Protein 8GTZ (pdb70)

CATH classification: 3.30.420.40 (+2 more: 3.30.420.150, 1.10.3210.10)

InterPro domains:
  IPR003695 Ppx/GppA phosphatase, N-terminal [PF02541] (43-321)
  IPR043129 ATPase, nucleotide binding domain [SSF53067] (30-149)
  IPR043129 ATPase, nucleotide binding domain [SSF53067] (151-321)
  IPR048951 Exopolyphosphatase, C-terminal [PF21697] (366-459)
  IPR050273 GppA/Ppx guanosine pentaphosphate hydrolase [PTHR30005] (30-449)

B-factor: mean 18.17, std 10.67, range [3.82, 66.6]

Solvent-accessible surface area: 21527 Å² total; per-residue (Å²): 84,19,14,2,4,0,24,2,16,11,22,43,0,28,0,2,0,2,22,67,82,12,6,6,18,107,62,100,60,71,42,125,40,68,5,38,0,1,89,53,28,81,135,80,18,93,0,31,123,135,4,16,131,67,0,37,70,39,0,59,108,0,75,115,19,4,82,113,65,149,27,83,63,54,70,1,3,3,46,22,63,2,104,101,9,161,14,0,78,114,0,30,36,53,0,60,167,24,50,7,143,31,70,33,12,46,29,101,94,13,0,78,0,1,0,26,0,0,2,2,0,16,64,126,2,54,0,2,0,0,21,1,30,11,17,35,0,18,0,0,33,0,13,188,35,156,11,120,58,51,32,44,14,84,0,0,13,33,39,0,35,96,18,74,161,156,60,230,82,12,9,34,84,67,0,34,88,20,20,149,150,14,125,27,19,47,124,1,126,93,32,11,0,11,1,4,10,36,26,0,53,59,0,0,124,40,2,5,132,48,146,151,77,118,77,70,27,28,13,24,14,99,5,64,39,113,27,0,49,89,0,34,97,45,25,131,164,115,199,156,77,54,19,11,0,0,8,0,0,19,18,0,1,144,48,4,90,13,145,12,0,8,1,1,12,14,9,26,39,16,0,8,12,23,60,60,14,95,150,73,38,67,147,84,40,2,2,36,65,19,0,42,14,84,2,76,84,23,15,92,84,168,37,48,4,82,21,0,36,96,14,0,18,62,17,8,72,167,11,47,116,71,36,52,75,13,4,29,0,0,1,2,1,5,21,13,3,91,146,22,106,95,140,88,67,20,112,54,0,62,40,17,2,36,128,29,110,11,5,10,9,68,44,59,3,8,19,0,1,0,23,0,0,17,6,8,31,60,68,131,127,120,42,160,99,9,55,109,63,10,2,62,43,0,20,55,0,0,38,0,0,45,0,0,29,125,8,11,41,1,64,2,83,25,2,148,104,13,46,0,51,89,113,125,90,95,0,3,0,32,2,72,8,56,90,205,68,93,30,126,43,10,47,141,42,0,134,35,0,0,77,21,9,142,14,60,53,56,40,54,106,119

Foldseek 3Di:
DKEWEFEAEQFKTKIWIFPDLALATDTPDIDIDRLNQNLCCVPQLHGDPSSLVVVLVVLLVSVVVCVVVVHPYYAYEYEVSQCRRPCSVVSVVSSVVSVHDYHYDYLVRQLQLFQLQQCSQAVQAAAWEWEAAAQWTKIWGDHNRGTDDIDIGRQHLSRQVVQCVVDVCSLLVVLVVVVVPPVCLVVHAAGEYEYHYDLVLVLLVVVCVVVPVPQDDRAFRKDALVPLVVVLVVVVPPCPSNNSVSVNSNSNCVVSNHGMYTYHPTGNVSSVSLVPDDPVSSPDQQLLVVLLQLQQVQAPVGFPLVLLLVQLCQAVVPPDPVCSVLLSSLSSNLGRQVVDDLQCSLVVSLCCLSVHDGGPDHPASSQLSSLLSSLLSDDPDDDVVDDPVSSLVSNLSSLSSNLQCLLCVNNNVLSVQWHWHDDPQETEIEGADPVVSDDDVSVVSQVSSSVSSNHHYYYYYD

Sequence (462 aa):
GSIGIIDIGSNSIRLVVYDQLSRAPRILFNEKISAQLGRNIPVDGRIDEKAIELAISSELTRFWKLAQIMELSSLRTVATAAVRDAKNGAFLLGEIAKIGLEVEEVLSGEEAGYASGYGVLSAIPDADGIVGDLGGGSLELIRVSKGRRVKDRVSSLPLGVLRIADIRKKSRNALDNFISSSEAFKKIDWLADARDLPFYMVGGAWRSLAKLDMHVRHYPIPVLHNYIMSSPDRPSKLIRVIQRNNEQLSDAAALLAVVSRHLHSRALVTSAYGLREGLLYLSLDKATRKLDPLLWSSANQRGETAGRFYQQGEALYDWMSTLFAQDPPAYHRLRHAACLLADSAWQANPDFRAEQILSIILHGRWVGLDAYGRALIGQALAVSYDGAITNNLLSEADTIRAVRWGKAIRLGMRLSGGVTTSLKKSTTILYRNNKIILQFSGNYKLKGETVLRRLRSLASSSFEASEVVEFL

Structure (mmCIF, N/CA/C/O backbone):
data_8GTZ
#
_entry.id   8GTZ
#
_cell.length_a   122.740
_cell.length_b   47.901
_cell.length_c   94.892
_cell.angle_alpha   90.000
_cell.angle_beta   126.530
_cell.angle_gamma   90.000
#
_symmetry.space_group_name_H-M   'C 1 2 1'
#
loop_
_entity.id
_entity.type
_entity.pdbx_description
1 polymer 'Ppx/GppA phosphatase'
2 non-polymer 'MAGNESIUM ION'
3 non-polymer 'CHLORIDE ION'
4 water water
#
loop_
_atom_site.group_PDB
_atom_site.id
_atom_site.type_symbol
_atom_site.label_atom_id
_atom_site.label_alt_id
_atom_site.label_comp_id
_atom_site.label_asym_id
_atom_site.label_entity_id
_atom_site.label_seq_id
_atom_site.pdbx_PDB_ins_code
_atom_site.Cartn_x
_atom_site.Cartn_y
_atom_site.Cartn_z
_atom_site.occupancy
_atom_site.B_iso_or_equiv
_atom_site.auth_seq_id
_atom_site.auth_comp_id
_atom_site.auth_asym_id
_atom_site.auth_atom_id
_atom_site.pdbx_PDB_model_num
ATOM 1 N N . GLY A 1 3 ? 7.469 -28.168 10.786 1.00 31.11 -1 GLY A N 1
ATOM 2 C CA . GLY A 1 3 ? 8.882 -27.839 10.830 1.00 26.77 -1 GLY A CA 1
ATOM 3 C C . GLY A 1 3 ? 9.225 -26.472 11.409 1.00 15.65 -1 GLY A C 1
ATOM 4 O O . GLY A 1 3 ? 10.352 -25.997 11.243 1.00 17.88 -1 GLY A O 1
ATOM 5 N N . SER A 1 4 ? 8.271 -25.842 12.090 1.00 23.15 0 SER A N 1
ATOM 6 C CA . SER A 1 4 ? 8.537 -24.550 12.712 1.00 13.75 0 SER A CA 1
ATOM 7 C C . SER A 1 4 ? 9.510 -24.696 13.873 1.00 16.55 0 SER A C 1
ATOM 8 O O . SER A 1 4 ? 9.616 -25.754 14.501 1.00 16.67 0 SER A O 1
ATOM 11 N N . ILE A 1 5 ? 10.222 -23.608 14.162 1.00 12.12 30 ILE A N 1
ATOM 12 C CA . ILE A 1 5 ? 11.306 -23.624 15.137 1.00 7.76 30 ILE A CA 1
ATOM 13 C C . ILE A 1 5 ? 11.265 -22.334 15.940 1.00 10.39 30 ILE A C 1
ATOM 14 O O . ILE A 1 5 ? 10.769 -21.305 15.474 1.00 11.90 30 ILE A O 1
ATOM 19 N N . GLY A 1 6 ? 11.791 -22.385 17.155 1.00 8.69 31 GLY A N 1
ATOM 20 C CA . GLY A 1 6 ? 11.815 -21.214 18.001 1.00 9.13 31 GLY A CA 1
ATOM 21 C C . GLY A 1 6 ? 13.189 -20.985 18.602 1.00 7.61 31 GLY A C 1
ATOM 22 O O . GLY A 1 6 ? 13.950 -21.921 18.840 1.00 10.30 31 GLY A O 1
ATOM 23 N N . ILE A 1 7 ? 13.484 -19.711 18.842 1.00 6.76 32 ILE A N 1
ATOM 24 C CA . ILE A 1 7 ? 14.645 -19.322 19.630 1.00 6.97 32 ILE A CA 1
ATOM 25 C C . ILE A 1 7 ? 14.171 -18.396 20.731 1.00 8.35 32 ILE A C 1
ATOM 26 O O . ILE A 1 7 ? 13.437 -17.434 20.468 1.00 8.57 32 ILE A O 1
ATOM 31 N N . ILE A 1 8 ? 14.568 -18.696 21.960 1.00 7.86 33 ILE A N 1
ATOM 32 C CA . ILE A 1 8 ? 14.401 -17.783 23.081 1.00 6.83 33 ILE A CA 1
ATOM 33 C C . ILE A 1 8 ? 15.776 -17.233 23.418 1.00 8.67 33 ILE A C 1
ATOM 34 O O . ILE A 1 8 ? 16.699 -17.992 23.723 1.00 9.19 33 ILE A O 1
ATOM 39 N N . ASP A 1 9 ? 15.914 -15.910 23.349 1.00 9.49 34 ASP A N 1
ATOM 40 C CA . ASP A 1 9 ? 17.190 -15.206 23.493 1.00 8.24 34 ASP A CA 1
ATOM 41 C C . ASP A 1 9 ? 17.115 -14.446 24.817 1.00 10.75 34 ASP A C 1
ATOM 42 O O . ASP A 1 9 ? 16.454 -13.409 24.904 1.00 10.52 34 ASP A O 1
ATOM 47 N N . ILE A 1 10 ? 17.772 -14.975 25.854 1.00 8.09 35 ILE A N 1
ATOM 48 C CA . ILE A 1 10 ? 17.763 -14.367 27.186 1.00 7.79 35 ILE A CA 1
ATOM 49 C C . ILE A 1 10 ? 18.971 -13.442 27.290 1.00 9.55 35 ILE A C 1
ATOM 50 O O . ILE A 1 10 ? 20.103 -13.892 27.493 1.00 11.40 35 ILE A O 1
ATOM 55 N N . GLY A 1 11 ? 18.730 -12.140 27.171 1.00 10.73 36 GLY A N 1
ATOM 56 C CA . GLY A 1 11 ? 19.778 -11.154 27.303 1.00 11.07 36 GLY A CA 1
ATOM 57 C C . GLY A 1 11 ? 19.799 -10.541 28.700 1.00 14.03 36 GLY A C 1
ATOM 58 O O . GLY A 1 11 ? 18.975 -10.830 29.561 1.00 16.47 36 GLY A O 1
ATOM 59 N N . SER A 1 12 ? 20.769 -9.651 28.907 1.00 13.56 37 SER A N 1
ATOM 60 C CA . SER A 1 12 ? 20.863 -8.940 30.176 1.00 15.93 37 SER A CA 1
ATOM 61 C C . SER A 1 12 ? 19.709 -7.970 30.374 1.00 15.37 37 SER A C 1
ATOM 62 O O . SER A 1 12 ? 19.375 -7.631 31.514 1.00 15.74 37 SER A O 1
ATOM 65 N N . ASN A 1 13 ? 19.095 -7.509 29.288 1.00 12.77 38 ASN A N 1
ATOM 66 C CA . ASN A 1 13 ? 17.953 -6.609 29.382 1.00 11.91 38 ASN A CA 1
ATOM 67 C C . ASN A 1 13 ? 16.747 -7.260 28.722 1.00 12.58 38 ASN A C 1
ATOM 68 O O . ASN A 1 13 ? 15.800 -7.626 29.418 1.00 18.04 38 ASN A O 1
ATOM 73 N N . SER A 1 14 ? 16.780 -7.470 27.411 1.00 12.49 39 SER A N 1
ATOM 74 C CA . SER A 1 14 ? 15.654 -8.027 26.678 1.00 12.68 39 SER A CA 1
ATOM 75 C C . SER A 1 14 ? 15.679 -9.552 26.695 1.00 9.88 39 SER A C 1
ATOM 76 O O . SER A 1 14 ? 16.728 -10.166 26.488 1.00 13.10 39 SER A O 1
ATOM 79 N N . ILE A 1 15 ? 14.516 -10.158 26.951 1.00 10.12 40 ILE A N 1
ATOM 80 C CA . ILE A 1 15 ? 14.286 -11.589 26.737 1.00 8.17 40 ILE A CA 1
ATOM 81 C C . ILE A 1 15 ? 13.273 -11.700 25.613 1.00 8.66 40 ILE A C 1
ATOM 82 O O . ILE A 1 15 ? 12.184 -11.122 25.704 1.00 9.71 40 ILE A O 1
ATOM 87 N N . ARG A 1 16 ? 13.615 -12.440 24.554 1.00 10.07 41 ARG A N 1
ATOM 88 C CA . ARG A 1 16 ? 12.808 -12.431 23.339 1.00 9.73 41 ARG A CA 1
ATOM 89 C C . ARG A 1 16 ? 12.548 -13.842 22.836 1.00 12.19 41 ARG A C 1
ATOM 90 O O . ARG A 1 16 ? 13.458 -14.670 22.780 1.00 12.63 41 ARG A O 1
ATOM 98 N N . LEU A 1 17 ? 11.303 -14.096 22.440 1.00 8.18 42 LEU A N 1
ATOM 99 C CA . LEU A 1 17 ? 10.919 -15.294 21.706 1.00 7.56 42 LEU A CA 1
ATOM 100 C C . LEU A 1 17 ? 10.728 -14.938 20.239 1.00 7.54 42 LEU A C 1
ATOM 101 O O . LEU A 1 17 ? 9.980 -14.014 19.913 1.00 8.87 42 LEU A O 1
ATOM 106 N N . VAL A 1 18 ? 11.384 -15.676 19.354 1.00 6.92 43 VAL A N 1
ATOM 107 C CA . VAL A 1 18 ? 11.105 -15.570 17.928 1.00 7.52 43 VAL A CA 1
ATOM 108 C C . VAL A 1 18 ? 10.807 -16.961 17.403 1.00 8.32 43 VAL A C 1
ATOM 109 O O . VAL A 1 18 ? 11.549 -17.911 17.676 1.00 8.25 43 VAL A O 1
ATOM 113 N N . VAL A 1 19 ? 9.703 -17.090 16.673 1.00 6.14 44 VAL A N 1
ATOM 114 C CA . VAL A 1 19 ? 9.322 -18.335 16.020 1.00 6.55 44 VAL A CA 1
ATOM 115 C C . VAL A 1 19 ? 9.514 -18.153 14.519 1.00 8.97 44 VAL A C 1
ATOM 116 O O . VAL A 1 19 ? 9.090 -17.132 13.955 1.00 9.06 44 VAL A O 1
ATOM 120 N N . TYR A 1 20 ? 10.145 -19.134 13.873 1.00 8.18 45 TYR A N 1
ATOM 121 C CA . TYR A 1 20 ? 10.452 -19.084 12.447 1.00 5.98 45 TYR A CA 1
ATOM 122 C C . TYR A 1 20 ? 9.762 -20.241 11.742 1.00 8.42 45 TYR A C 1
ATOM 123 O O . TYR A 1 20 ? 9.501 -21.283 12.348 1.00 10.30 45 TYR A O 1
ATOM 132 N N . ASP A 1 21 ? 9.497 -20.072 10.439 1.00 10.00 46 ASP A N 1
ATOM 133 C CA . ASP A 1 21 ? 8.647 -21.053 9.766 1.00 10.00 46 ASP A CA 1
ATOM 134 C C . ASP A 1 21 ? 9.348 -22.398 9.585 1.00 10.59 46 ASP A C 1
ATOM 135 O O . ASP A 1 21 ? 8.687 -23.442 9.634 1.00 11.80 46 ASP A O 1
ATOM 140 N N . GLN A 1 22 ? 10.668 -22.400 9.421 1.00 10.33 47 GLN A N 1
ATOM 141 C CA . GLN A 1 22 ? 11.436 -23.627 9.239 1.00 10.33 47 GLN A CA 1
ATOM 142 C C . GLN A 1 22 ? 12.912 -23.265 9.322 1.00 10.97 47 GLN A C 1
ATOM 143 O O . GLN A 1 22 ? 13.277 -22.087 9.294 1.00 11.77 47 GLN A O 1
ATOM 149 N N . LEU A 1 23 ? 13.765 -24.292 9.433 1.00 10.77 48 LEU A N 1
ATOM 150 C CA . LEU A 1 23 ? 15.216 -24.085 9.435 1.00 11.86 48 LEU A CA 1
ATOM 151 C C . LEU A 1 23 ? 15.693 -24.092 7.989 1.00 16.30 48 LEU A C 1
ATOM 152 O O . LEU A 1 23 ? 16.052 -25.129 7.429 1.00 21.87 48 LEU A O 1
ATOM 157 N N . SER A 1 24 ? 15.726 -22.911 7.391 1.00 9.06 49 SER A N 1
ATOM 158 C CA . SER A 1 24 ? 16.054 -22.720 5.989 1.00 9.17 49 SER A CA 1
ATOM 159 C C . SER A 1 24 ? 17.128 -21.648 5.868 1.00 11.22 49 SER A C 1
ATOM 160 O O . SER A 1 24 ? 17.569 -21.064 6.858 1.00 11.14 49 SER A O 1
ATOM 163 N N . ARG A 1 25 ? 17.527 -21.356 4.627 1.00 8.94 50 ARG A N 1
ATOM 164 C CA . ARG A 1 25 ? 18.529 -20.317 4.416 1.00 7.99 50 ARG A CA 1
ATOM 165 C C . ARG A 1 25 ? 18.058 -18.962 4.943 1.00 8.94 50 ARG A C 1
ATOM 166 O O . ARG A 1 25 ? 18.856 -18.184 5.471 1.00 10.43 50 ARG A O 1
ATOM 174 N N . ALA A 1 26 ? 16.770 -18.659 4.815 1.00 7.78 51 ALA A N 1
ATOM 175 C CA . ALA A 1 26 ? 16.222 -17.388 5.300 1.00 12.00 51 ALA A CA 1
ATOM 176 C C . ALA A 1 26 ? 14.834 -17.619 5.872 1.00 13.00 51 ALA A C 1
ATOM 177 O O . ALA A 1 26 ? 13.815 -17.383 5.205 1.00 13.53 51 ALA A O 1
ATOM 179 N N . PRO A 1 27 ? 14.755 -18.062 7.127 1.00 10.92 52 PRO A N 1
ATOM 180 C CA . PRO A 1 27 ? 13.453 -18.369 7.731 1.00 11.90 52 PRO A CA 1
ATOM 181 C C . PRO A 1 27 ? 12.563 -17.136 7.852 1.00 12.43 52 PRO A C 1
ATOM 182 O O . PRO A 1 27 ? 13.028 -16.028 8.124 1.00 15.03 52 PRO A O 1
ATOM 186 N N . ARG A 1 28 ? 11.262 -17.345 7.660 1.00 10.78 53 ARG A N 1
ATOM 187 C CA . ARG A 1 28 ? 10.276 -16.291 7.852 1.00 8.41 53 ARG A CA 1
ATOM 188 C C . ARG A 1 28 ? 9.893 -16.220 9.328 1.00 7.64 53 ARG A C 1
ATOM 189 O O . ARG A 1 28 ? 9.799 -17.252 9.996 1.00 9.07 53 ARG A O 1
ATOM 197 N N . ILE A 1 29 ? 9.674 -15.007 9.829 1.00 8.40 54 ILE A N 1
ATOM 198 C CA . ILE A 1 29 ? 9.314 -14.821 11.238 1.00 7.12 54 ILE A CA 1
ATOM 199 C C . ILE A 1 29 ? 7.811 -14.986 11.395 1.00 9.91 54 ILE A C 1
ATOM 200 O O . ILE A 1 29 ? 7.030 -14.203 10.835 1.00 10.90 54 ILE A O 1
ATOM 205 N N . LEU A 1 30 ? 7.406 -16.011 12.152 1.00 7.89 55 LEU A N 1
ATOM 206 C CA . LEU A 1 30 ? 5.993 -16.248 12.441 1.00 6.79 55 LEU A CA 1
ATOM 207 C C . LEU A 1 30 ? 5.510 -15.519 13.686 1.00 10.15 55 LEU A C 1
ATOM 208 O O . LEU A 1 30 ? 4.323 -15.180 13.777 1.00 10.96 55 LEU A O 1
ATOM 213 N N . PHE A 1 31 ? 6.385 -15.276 14.653 1.00 8.57 56 PHE A N 1
ATOM 214 C CA . PHE A 1 31 ? 5.956 -14.665 15.900 1.00 8.39 56 PHE A CA 1
ATOM 215 C C . PHE A 1 31 ? 7.165 -14.064 16.594 1.00 7.14 56 PHE A C 1
ATOM 216 O O . PHE A 1 31 ? 8.267 -14.598 16.503 1.00 9.54 56 PHE A O 1
ATOM 224 N N . ASN A 1 32 ? 6.939 -12.955 17.294 1.00 7.26 57 ASN A N 1
ATOM 225 C CA . ASN A 1 32 ? 7.999 -12.213 17.971 1.00 9.30 57 ASN A CA 1
ATOM 226 C C . ASN A 1 32 ? 7.411 -11.605 19.236 1.00 11.01 57 ASN A C 1
ATOM 227 O O . ASN A 1 32 ? 6.351 -10.979 19.174 1.00 10.30 57 ASN A O 1
ATOM 232 N N . GLU A 1 33 ? 8.066 -11.809 20.376 1.00 6.82 58 GLU A N 1
ATOM 233 C CA . GLU A 1 33 ? 7.617 -11.179 21.613 1.00 7.12 58 GLU A CA 1
ATOM 234 C C . GLU A 1 33 ? 8.816 -10.957 22.524 1.00 8.09 58 GLU A C 1
ATOM 235 O O . GLU A 1 33 ? 9.693 -11.813 22.611 1.00 9.69 58 GLU A O 1
ATOM 241 N N . LYS A 1 34 ? 8.846 -9.820 23.217 1.00 12.81 59 LYS A N 1
ATOM 242 C CA . LYS A 1 34 ? 9.970 -9.541 24.098 1.00 11.39 59 LYS A CA 1
ATOM 243 C C . LYS A 1 34 ? 9.490 -8.933 25.411 1.00 14.31 59 LYS A C 1
ATOM 244 O O . LYS A 1 34 ? 8.396 -8.367 25.501 1.00 17.23 59 LYS A O 1
ATOM 250 N N . ILE A 1 35 ? 10.325 -9.078 26.437 1.00 13.22 60 ILE A N 1
ATOM 251 C CA . ILE A 1 35 ? 10.139 -8.418 27.724 1.00 12.93 60 ILE A CA 1
ATOM 252 C C . ILE A 1 35 ? 11.471 -7.800 28.120 1.00 10.36 60 ILE A C 1
ATOM 253 O O . ILE A 1 35 ? 12.527 -8.420 27.961 1.00 13.38 60 ILE A O 1
ATOM 258 N N . SER A 1 36 ? 11.428 -6.565 28.625 1.00 11.98 61 SER A N 1
ATOM 259 C CA . SER A 1 36 ? 12.617 -5.942 29.203 1.00 11.44 61 SER A CA 1
ATOM 260 C C . SER A 1 36 ? 12.679 -6.338 30.678 1.00 15.05 61 SER A C 1
ATOM 261 O O . SER A 1 36 ? 12.228 -5.616 31.571 1.00 16.75 61 SER A O 1
ATOM 264 N N . ALA A 1 37 ? 13.252 -7.519 30.933 1.00 12.18 62 ALA A N 1
ATOM 265 C CA . ALA A 1 37 ? 13.320 -8.060 32.289 1.00 11.45 62 ALA A CA 1
ATOM 266 C C . ALA A 1 37 ? 14.486 -7.502 33.107 1.00 14.74 62 ALA A C 1
ATOM 267 O O . ALA A 1 37 ? 14.423 -7.527 34.348 1.00 14.71 62 ALA A O 1
ATOM 269 N N . GLN A 1 38 ? 15.543 -7.013 32.447 1.00 16.00 63 GLN A N 1
ATOM 270 C CA . GLN A 1 38 ? 16.677 -6.368 33.121 1.00 17.66 63 GLN A CA 1
ATOM 271 C C . GLN A 1 38 ? 17.347 -7.299 34.133 1.00 14.56 63 GLN A C 1
ATOM 272 O O . GLN A 1 38 ? 17.709 -6.886 35.237 1.00 18.15 63 GLN A O 1
ATOM 278 N N . LEU A 1 39 ? 17.523 -8.567 33.747 1.00 14.05 64 LEU A N 1
ATOM 279 C CA . LEU A 1 39 ? 18.219 -9.526 34.601 1.00 13.99 64 LEU A CA 1
ATOM 280 C C . LEU A 1 39 ? 19.616 -9.043 34.973 1.00 20.95 64 LEU A C 1
ATOM 281 O O . LEU A 1 39 ? 20.051 -9.210 36.116 1.00 16.29 64 LEU A O 1
ATOM 286 N N . GLY A 1 40 ? 20.336 -8.453 34.023 1.00 18.20 65 GLY A N 1
ATOM 287 C CA . GLY A 1 40 ? 21.720 -8.106 34.261 1.00 22.55 65 GLY A CA 1
ATOM 288 C C . GLY A 1 40 ? 21.970 -6.765 34.907 1.00 19.07 65 GLY A C 1
ATOM 289 O O . GLY A 1 40 ? 23.136 -6.425 35.147 1.00 26.28 65 GLY A O 1
ATOM 290 N N . ARG A 1 41 ? 20.918 -6.010 35.237 1.00 21.43 66 ARG A N 1
ATOM 291 C CA . ARG A 1 41 ? 21.094 -4.617 35.645 1.00 33.08 66 ARG A CA 1
ATOM 292 C C . ARG A 1 41 ? 21.980 -4.493 36.881 1.00 38.85 66 ARG A C 1
ATOM 293 O O . ARG A 1 41 ? 22.902 -3.668 36.917 1.00 33.23 66 ARG A O 1
ATOM 301 N N . ASN A 1 42 ? 21.727 -5.307 37.902 1.00 30.25 67 ASN A N 1
ATOM 302 C CA . ASN A 1 42 ? 22.413 -5.152 39.177 1.00 28.72 67 ASN A CA 1
ATOM 303 C C . ASN A 1 42 ? 23.555 -6.145 39.378 1.00 22.77 67 ASN A C 1
ATOM 304 O O . ASN A 1 42 ? 24.180 -6.142 40.443 1.00 25.62 67 ASN A O 1
ATOM 309 N N . ILE A 1 43 ? 23.862 -6.974 38.374 1.00 18.38 68 ILE A N 1
ATOM 310 C CA . ILE A 1 43 ? 24.972 -7.918 38.511 1.00 20.07 68 ILE A CA 1
ATOM 311 C C . ILE A 1 43 ? 26.309 -7.215 38.783 1.00 17.98 68 ILE A C 1
ATOM 312 O O . ILE A 1 43 ? 27.064 -7.706 39.626 1.00 23.75 68 ILE A O 1
ATOM 317 N N . PRO A 1 44 ? 26.650 -6.114 38.112 1.00 22.72 69 PRO A N 1
ATOM 318 C CA . PRO A 1 44 ? 27.962 -5.495 38.407 1.00 20.79 69 PRO A CA 1
ATOM 319 C C . PRO A 1 44 ? 28.092 -4.989 39.833 1.00 26.68 69 PRO A C 1
ATOM 320 O O . PRO A 1 44 ? 29.196 -5.029 40.394 1.00 29.95 69 PRO A O 1
ATOM 324 N N . VAL A 1 45 ? 26.999 -4.526 40.439 1.00 23.15 70 VAL A N 1
ATOM 325 C CA . VAL A 1 45 ? 27.074 -3.895 41.755 1.00 31.62 70 VAL A CA 1
ATOM 326 C C . VAL A 1 45 ? 27.087 -4.944 42.858 1.00 33.10 70 VAL A C 1
ATOM 327 O O . VAL A 1 45 ? 27.990 -4.974 43.701 1.00 36.57 70 VAL A O 1
ATOM 331 N N . ASP A 1 46 ? 26.084 -5.823 42.859 1.00 43.65 71 ASP A N 1
ATOM 332 C CA . ASP A 1 46 ? 25.877 -6.782 43.936 1.00 46.33 71 ASP A CA 1
ATOM 333 C C . ASP A 1 46 ? 26.387 -8.179 43.620 1.00 41.03 71 ASP A C 1
ATOM 334 O O . ASP A 1 46 ? 26.549 -8.984 44.544 1.00 40.24 71 ASP A O 1
ATOM 339 N N . GLY A 1 47 ? 26.649 -8.485 42.352 1.00 26.31 72 GLY A N 1
ATOM 340 C CA . GLY A 1 47 ? 26.857 -9.860 41.958 1.00 28.66 72 GLY A CA 1
ATOM 341 C C . GLY A 1 47 ? 25.585 -10.668 41.934 1.00 20.78 72 GLY A C 1
ATOM 342 O O . GLY A 1 47 ? 25.639 -11.886 41.730 1.00 25.38 72 GLY A O 1
ATOM 343 N N . ARG A 1 48 ? 24.443 -10.020 42.140 1.00 19.96 73 ARG A N 1
ATOM 344 C CA . ARG A 1 48 ? 23.157 -10.684 42.249 1.00 16.50 73 ARG A CA 1
ATOM 345 C C . ARG A 1 48 ? 22.184 -10.127 41.224 1.00 18.27 73 ARG A C 1
ATOM 346 O O . ARG A 1 48 ? 22.192 -8.929 40.916 1.00 23.67 73 ARG A O 1
ATOM 354 N N . ILE A 1 49 ? 21.336 -11.013 40.719 1.00 14.10 74 ILE A N 1
ATOM 355 C CA . ILE A 1 49 ? 20.185 -10.627 39.918 1.00 14.29 74 ILE A CA 1
ATOM 356 C C . ILE A 1 49 ? 19.056 -10.207 40.850 1.00 18.28 74 ILE A C 1
ATOM 357 O O . ILE A 1 49 ? 18.795 -10.870 41.861 1.00 18.85 74 ILE A O 1
ATOM 362 N N . ASP A 1 50 ? 18.391 -9.094 40.525 1.00 17.37 75 ASP A N 1
ATOM 363 C CA . ASP A 1 50 ? 17.256 -8.628 41.318 1.00 19.00 75 ASP A CA 1
ATOM 364 C C . ASP A 1 50 ? 16.157 -9.683 41.365 1.00 19.67 75 ASP A C 1
ATOM 365 O O . ASP A 1 50 ? 15.855 -10.334 40.361 1.00 17.24 75 ASP A O 1
ATOM 370 N N . GLU A 1 51 ? 15.544 -9.841 42.540 1.00 18.37 76 GLU A N 1
ATOM 371 C CA . GLU A 1 51 ? 14.457 -10.806 42.670 1.00 18.58 76 GLU A CA 1
ATOM 372 C C . GLU A 1 51 ? 13.288 -10.456 41.755 1.00 22.06 76 GLU A C 1
ATOM 373 O O . GLU A 1 51 ? 12.641 -11.349 41.193 1.00 21.33 76 GLU A O 1
ATOM 379 N N . LYS A 1 52 ? 13.000 -9.164 41.583 1.00 21.20 77 LYS A N 1
ATOM 380 C CA . LYS A 1 52 ? 11.890 -8.791 40.715 1.00 19.96 77 LYS A CA 1
ATOM 381 C C . LYS A 1 52 ? 12.188 -9.137 39.259 1.00 16.82 77 LYS A C 1
ATOM 382 O O . LYS A 1 52 ? 11.270 -9.490 38.508 1.00 17.93 77 LYS A O 1
ATOM 388 N N . ALA A 1 53 ? 13.457 -9.064 38.848 1.00 14.52 78 ALA A N 1
ATOM 389 C CA . ALA A 1 53 ? 13.799 -9.460 37.487 1.00 15.09 78 ALA A CA 1
ATOM 390 C C . ALA A 1 53 ? 13.634 -10.964 37.300 1.00 15.91 78 ALA A C 1
ATOM 391 O O . ALA A 1 53 ? 13.141 -11.417 36.258 1.00 11.74 78 ALA A O 1
ATOM 393 N N . ILE A 1 54 ? 14.015 -11.753 38.308 1.00 14.37 79 ILE A N 1
ATOM 394 C CA . ILE A 1 54 ? 13.849 -13.202 38.216 1.00 11.52 79 ILE A CA 1
ATOM 395 C C . ILE A 1 54 ? 12.377 -13.554 38.063 1.00 13.14 79 ILE A C 1
ATOM 396 O O . ILE A 1 54 ? 11.995 -14.346 37.192 1.00 11.75 79 ILE A O 1
ATOM 401 N N . GLU A 1 55 ? 11.533 -12.942 38.877 1.00 15.66 80 GLU A N 1
ATOM 402 C CA . GLU A 1 55 ? 10.079 -13.278 38.855 1.00 19.96 80 GLU A CA 1
ATOM 403 C C . GLU A 1 55 ? 9.472 -12.961 37.484 1.00 12.40 80 GLU A C 1
ATOM 404 O O . GLU A 1 55 ? 8.703 -13.740 37.000 1.00 14.91 80 GLU A O 1
ATOM 410 N N . LEU A 1 56 ? 9.810 -11.796 36.949 1.00 15.01 81 LEU A N 1
ATOM 411 C CA . LEU A 1 56 ? 9.283 -11.380 35.630 1.00 14.60 81 LEU A CA 1
ATOM 412 C C . LEU A 1 56 ? 9.821 -12.325 34.533 1.00 16.20 81 LEU A C 1
ATOM 413 O O . L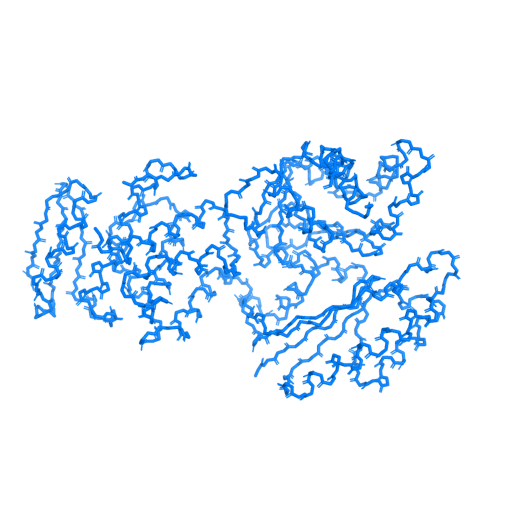EU A 1 56 ? 9.067 -12.759 33.697 1.00 12.24 81 LEU A O 1
ATOM 418 N N . ALA A 1 57 ? 11.107 -12.622 34.607 1.00 12.49 82 ALA A N 1
ATOM 419 C CA . ALA A 1 57 ? 11.696 -13.505 33.592 1.00 8.88 82 ALA A CA 1
ATOM 420 C C . ALA A 1 57 ? 10.986 -14.858 33.618 1.00 12.60 82 ALA A C 1
ATOM 421 O O . ALA A 1 57 ? 10.679 -15.366 32.588 1.00 9.12 82 ALA A O 1
ATOM 423 N N . ILE A 1 58 ? 10.784 -15.402 34.816 1.00 12.64 83 ILE A N 1
ATOM 424 C CA . ILE A 1 58 ? 10.201 -16.737 34.878 1.00 10.60 83 ILE A CA 1
ATOM 425 C C . ILE A 1 58 ? 8.772 -16.733 34.345 1.00 9.20 83 ILE A C 1
ATOM 426 O O . ILE A 1 58 ? 8.371 -17.643 33.609 1.00 11.83 83 ILE A O 1
ATOM 431 N N . SER A 1 59 ? 7.985 -15.709 34.688 1.00 11.23 84 SER A N 1
ATOM 432 C CA A SER A 1 59 ? 6.602 -15.655 34.218 0.45 10.40 84 SER A CA 1
ATOM 433 C CA B SER A 1 59 ? 6.603 -15.677 34.218 0.55 10.39 84 SER A CA 1
ATOM 434 C C . SER A 1 59 ? 6.540 -15.505 32.703 1.00 10.57 84 SER A C 1
ATOM 435 O O . SER A 1 59 ? 5.770 -16.200 32.029 1.00 11.10 84 SER A O 1
ATOM 440 N N . GLU A 1 60 ? 7.367 -14.622 32.145 1.00 10.04 85 GLU A N 1
ATOM 441 C CA . GLU A 1 60 ? 7.344 -14.438 30.698 1.00 8.02 85 GLU A CA 1
ATOM 442 C C . GLU A 1 60 ? 7.910 -15.647 29.967 1.00 7.21 85 GLU A C 1
ATOM 443 O O . GLU A 1 60 ? 7.377 -16.053 28.927 1.00 9.15 85 GLU A O 1
ATOM 449 N N . LEU A 1 61 ? 9.008 -16.222 30.477 1.00 8.26 86 LEU A N 1
ATOM 450 C CA . LEU A 1 61 ? 9.542 -17.431 29.861 1.00 8.25 86 LEU A CA 1
ATOM 451 C C . LEU A 1 61 ? 8.541 -18.571 29.910 1.00 7.91 86 LEU A C 1
ATOM 452 O O . LEU A 1 61 ? 8.537 -19.424 29.015 1.00 8.19 86 LEU A O 1
ATOM 457 N N . THR A 1 62 ? 7.681 -18.601 30.935 1.00 9.39 87 THR A N 1
ATOM 458 C CA . THR A 1 62 ? 6.656 -19.639 30.991 1.00 8.29 87 THR A CA 1
ATOM 459 C C . THR A 1 62 ? 5.623 -19.440 29.889 1.00 8.48 87 THR A C 1
ATOM 460 O O . THR A 1 62 ? 5.170 -20.411 29.267 1.00 10.67 87 THR A O 1
ATOM 464 N N . ARG A 1 63 ? 5.278 -18.185 29.601 1.00 7.71 88 ARG A N 1
ATOM 465 C CA . ARG A 1 63 ? 4.404 -17.912 28.465 1.00 7.38 88 ARG A CA 1
ATOM 466 C C . ARG A 1 63 ? 5.067 -18.296 27.147 1.00 7.87 88 ARG A C 1
ATOM 467 O O . ARG A 1 63 ? 4.430 -18.914 26.288 1.00 8.11 88 ARG A O 1
ATOM 475 N N . PHE A 1 64 ? 6.356 -17.979 26.987 1.00 6.61 89 PHE A N 1
ATOM 476 C CA . PHE A 1 64 ? 7.051 -18.360 25.761 1.00 7.36 89 PHE A CA 1
ATOM 477 C C . PHE A 1 64 ? 7.081 -19.879 25.591 1.00 8.46 89 PHE A C 1
ATOM 478 O O . PHE A 1 64 ? 6.848 -20.391 24.488 1.00 8.71 89 PHE A O 1
ATOM 486 N N . TRP A 1 65 ? 7.376 -20.614 26.671 1.00 8.68 90 TRP A N 1
ATOM 487 C CA . TRP A 1 65 ? 7.340 -22.071 26.596 1.00 8.98 90 TRP A CA 1
ATOM 488 C C . TRP A 1 65 ? 5.962 -22.556 26.165 1.00 8.08 90 TRP A C 1
ATOM 489 O O . TRP A 1 65 ? 5.841 -23.450 25.322 1.00 9.44 90 TRP A O 1
ATOM 500 N N . LYS A 1 66 ? 4.907 -21.974 26.739 1.00 9.38 91 LYS A N 1
ATOM 501 C CA . LYS A 1 66 ? 3.555 -22.414 26.419 1.00 9.96 91 LYS A CA 1
ATOM 502 C C . LYS A 1 66 ? 3.183 -22.106 24.972 1.00 10.41 91 LYS A C 1
ATOM 503 O O . LYS A 1 66 ? 2.543 -22.928 24.305 1.00 9.93 91 LYS A O 1
ATOM 509 N N . LEU A 1 67 ? 3.557 -20.928 24.467 1.00 8.92 92 LEU A N 1
ATOM 510 C CA . LEU A 1 67 ? 3.353 -20.649 23.049 1.00 8.59 92 LEU A CA 1
ATOM 511 C C . LEU A 1 67 ? 4.035 -21.699 22.177 1.00 7.13 92 LEU A C 1
ATOM 512 O O . LEU A 1 67 ? 3.466 -22.153 21.178 1.00 9.32 92 LEU A O 1
ATOM 517 N N . ALA A 1 68 ? 5.268 -22.088 22.533 1.00 9.07 93 ALA A N 1
ATOM 518 C CA . ALA A 1 68 ? 5.966 -23.099 21.748 1.00 8.52 93 ALA A CA 1
ATOM 519 C C . ALA A 1 68 ? 5.230 -24.432 21.775 1.00 10.37 93 ALA A C 1
ATOM 520 O O . ALA A 1 68 ? 5.269 -25.180 20.792 1.00 12.92 93 ALA A O 1
ATOM 522 N N . GLN A 1 69 ? 4.554 -24.745 22.882 1.00 9.69 94 GLN A N 1
ATOM 523 C CA . GLN A 1 69 ? 3.788 -25.988 22.935 1.00 9.87 94 GLN A CA 1
ATOM 524 C C . GLN A 1 69 ? 2.566 -25.913 22.031 1.00 11.73 94 GLN A C 1
ATOM 525 O O . GLN A 1 69 ? 2.290 -26.845 21.268 1.00 12.10 94 GLN A O 1
ATOM 531 N N . ILE A 1 70 ? 1.802 -24.819 22.102 1.00 11.33 95 ILE A N 1
ATOM 532 C CA . ILE A 1 70 ? 0.571 -24.815 21.315 1.00 11.63 95 ILE A CA 1
ATOM 533 C C . ILE A 1 70 ? 0.883 -24.641 19.831 1.00 12.53 95 ILE A C 1
ATOM 534 O O . ILE A 1 70 ? 0.117 -25.098 18.973 1.00 13.47 95 ILE A O 1
ATOM 539 N N . MET A 1 71 ? 2.016 -24.017 19.497 1.00 9.27 96 MET A N 1
ATOM 540 C CA . MET A 1 71 ? 2.447 -23.931 18.108 1.00 7.84 96 MET A CA 1
ATOM 541 C C . MET A 1 71 ? 3.063 -25.228 17.595 1.00 9.74 96 MET A C 1
ATOM 542 O O . MET A 1 71 ? 3.362 -25.317 16.400 1.00 13.86 96 MET A O 1
ATOM 547 N N . GLU A 1 72 ? 3.273 -26.207 18.468 1.00 10.76 97 GLU A N 1
ATOM 548 C CA . GLU A 1 72 ? 3.806 -27.512 18.083 1.00 14.02 97 GLU A CA 1
ATOM 549 C C . GLU A 1 72 ? 5.146 -27.370 17.365 1.00 13.51 97 GLU A C 1
ATOM 550 O O . GLU A 1 72 ? 5.405 -28.029 16.356 1.00 16.21 97 GLU A O 1
ATOM 556 N N . LEU A 1 73 ? 5.998 -26.479 17.874 1.00 13.48 98 LEU A N 1
ATOM 557 C CA . LEU A 1 73 ? 7.315 -26.282 17.275 1.00 14.68 98 LEU A CA 1
ATOM 558 C C . LEU A 1 73 ? 8.096 -27.587 17.282 1.00 14.44 98 LEU A C 1
ATOM 559 O O . LEU A 1 73 ? 8.034 -28.364 18.241 1.00 16.23 98 LEU A O 1
ATOM 564 N N . SER A 1 74 ? 8.818 -27.835 16.189 1.00 11.90 99 SER A N 1
ATOM 565 C CA . SER A 1 74 ? 9.644 -29.030 16.091 1.00 14.71 99 SER A CA 1
ATOM 566 C C . SER A 1 74 ? 10.966 -28.877 16.827 1.00 17.30 99 SER A C 1
ATOM 567 O O . SER A 1 74 ? 11.554 -29.883 17.238 1.00 19.02 99 SER A O 1
ATOM 570 N N . SER A 1 75 ? 11.430 -27.649 17.021 1.00 11.63 100 SER A N 1
ATOM 571 C CA . SER A 1 75 ? 12.663 -27.359 17.733 1.00 15.78 100 SER A CA 1
ATOM 572 C C . SER A 1 75 ? 12.471 -26.093 18.551 1.00 12.28 100 SER A C 1
ATOM 573 O O . SER A 1 75 ? 11.791 -25.165 18.109 1.00 12.14 100 SER A O 1
ATOM 576 N N . LEU A 1 76 ? 13.079 -26.042 19.733 1.00 12.22 101 LEU A N 1
ATOM 577 C CA . LEU A 1 76 ? 13.086 -24.823 20.535 1.00 11.04 101 LEU A CA 1
ATOM 578 C C . LEU A 1 76 ? 14.434 -24.724 21.223 1.00 12.74 101 LEU A C 1
ATOM 579 O O . LEU A 1 76 ? 14.831 -25.635 21.953 1.00 11.14 101 LEU A O 1
ATOM 584 N N . ARG A 1 77 ? 15.145 -23.642 20.962 1.00 10.09 102 ARG A N 1
ATOM 585 C CA . ARG A 1 77 ? 16.471 -23.426 21.514 1.00 11.67 102 ARG A CA 1
ATOM 586 C C . ARG A 1 77 ? 16.409 -22.204 22.410 1.00 14.52 102 ARG A C 1
ATOM 587 O O . ARG A 1 77 ? 15.964 -21.144 21.967 1.00 12.72 102 ARG A O 1
ATOM 595 N N . THR A 1 78 ? 16.836 -22.352 23.665 1.00 9.99 103 THR A N 1
ATOM 596 C CA . THR A 1 78 ? 16.875 -21.255 24.624 1.00 8.20 103 THR A CA 1
ATOM 597 C C . THR A 1 78 ? 18.333 -20.958 24.947 1.00 10.82 103 THR A C 1
ATOM 598 O O . THR A 1 78 ? 19.058 -21.848 25.400 1.00 11.28 103 THR A O 1
ATOM 602 N N . VAL A 1 79 ? 18.761 -19.720 24.720 1.00 9.33 104 VAL A N 1
ATOM 603 C CA . VAL A 1 79 ? 20.148 -19.332 24.967 1.00 9.59 104 VAL A CA 1
ATOM 604 C C . VAL A 1 79 ? 20.197 -18.194 25.978 1.00 8.81 104 VAL A C 1
ATOM 605 O O . VAL A 1 79 ? 19.287 -17.361 26.060 1.00 11.40 104 VAL A O 1
ATOM 609 N N . ALA A 1 80 ? 21.275 -18.172 26.763 1.00 10.51 105 ALA A N 1
ATOM 610 C CA . ALA A 1 80 ? 21.525 -17.131 27.749 1.00 11.35 105 ALA A CA 1
ATOM 611 C C . ALA A 1 80 ? 23.013 -16.818 27.736 1.00 16.84 105 ALA A C 1
ATOM 612 O O . ALA A 1 80 ? 23.809 -17.517 27.107 1.00 17.30 105 ALA A O 1
ATOM 614 N N . THR A 1 81 ? 23.387 -15.771 28.460 1.00 23.86 106 THR A N 1
ATOM 615 C CA . THR A 1 81 ? 24.769 -15.320 28.520 1.00 20.14 106 THR A CA 1
ATOM 616 C C . THR A 1 81 ? 25.500 -15.931 29.707 1.00 19.27 106 THR A C 1
ATOM 617 O O . THR A 1 81 ? 24.894 -16.305 30.715 1.00 26.13 106 THR A O 1
ATOM 621 N N . ALA A 1 82 ? 26.825 -16.013 29.584 1.00 23.60 107 ALA A N 1
ATOM 622 C CA . ALA A 1 82 ? 27.632 -16.481 30.704 1.00 24.71 107 ALA A CA 1
ATOM 623 C C . ALA A 1 82 ? 27.569 -15.509 31.876 1.00 21.76 107 ALA A C 1
ATOM 624 O O . ALA A 1 82 ? 27.686 -15.928 33.033 1.00 21.11 107 ALA A O 1
ATOM 626 N N . ALA A 1 83 ? 27.362 -14.218 31.599 1.00 23.21 108 ALA A N 1
ATOM 627 C CA . ALA A 1 83 ? 27.328 -13.222 32.667 1.00 25.92 108 ALA A CA 1
ATOM 628 C C . ALA A 1 83 ? 26.163 -13.461 33.616 1.00 27.37 108 ALA A C 1
ATOM 629 O O . ALA A 1 83 ? 26.293 -13.276 34.832 1.00 20.41 108 ALA A O 1
ATOM 631 N N . VAL A 1 84 ? 25.012 -13.867 33.091 1.00 23.45 109 VAL A N 1
ATOM 632 C CA . VAL A 1 84 ? 23.893 -14.091 33.994 1.00 24.37 109 VAL A CA 1
ATOM 633 C C . VAL A 1 84 ? 24.069 -15.411 34.726 1.00 18.21 109 VAL A C 1
ATOM 634 O O . VAL A 1 84 ? 23.748 -15.513 35.915 1.00 26.51 109 VAL A O 1
ATOM 638 N N . ARG A 1 85 ? 24.592 -16.437 34.049 1.00 19.18 110 ARG A N 1
ATOM 639 C CA . ARG A 1 85 ? 24.879 -17.691 34.735 1.00 24.36 110 ARG A CA 1
ATOM 640 C C . ARG A 1 85 ? 25.845 -17.466 35.890 1.00 28.10 110 ARG A C 1
ATOM 641 O O . ARG A 1 85 ? 25.701 -18.075 36.957 1.00 25.79 110 ARG A O 1
ATOM 649 N N . ASP A 1 86 ? 26.817 -16.573 35.702 1.00 24.87 111 ASP A N 1
ATOM 650 C CA . ASP A 1 86 ? 27.888 -16.383 36.672 1.00 27.62 111 ASP A CA 1
ATOM 651 C C . ASP A 1 86 ? 27.486 -15.537 37.872 1.00 25.49 111 ASP A C 1
ATOM 652 O O . ASP A 1 86 ? 28.268 -15.452 38.825 1.00 32.99 111 ASP A O 1
ATOM 657 N N . ALA A 1 87 ? 26.314 -14.902 37.850 1.00 24.26 112 ALA A N 1
ATOM 658 C CA . ALA A 1 87 ? 25.821 -14.182 39.017 1.00 19.77 112 ALA A CA 1
ATOM 659 C C . ALA A 1 87 ? 25.684 -15.132 40.205 1.00 14.75 112 ALA A C 1
ATOM 660 O O . ALA A 1 87 ? 25.577 -16.351 40.041 1.00 16.96 112 ALA A O 1
ATOM 662 N N . LYS A 1 88 ? 25.666 -14.555 41.417 1.00 16.05 113 LYS A N 1
ATOM 663 C CA . LYS A 1 88 ? 25.626 -15.387 42.620 1.00 16.33 113 LYS A CA 1
ATOM 664 C C . LYS A 1 88 ? 24.367 -16.239 42.670 1.00 18.39 113 LYS A C 1
ATOM 665 O O . LYS A 1 88 ? 24.409 -17.373 43.158 1.00 17.40 113 LYS A O 1
ATOM 671 N N . ASN A 1 89 ? 23.245 -15.717 42.170 1.00 14.52 114 ASN A N 1
ATOM 672 C CA . ASN A 1 89 ? 22.014 -16.490 42.054 1.00 17.60 114 ASN A CA 1
ATOM 673 C C . ASN A 1 89 ? 21.727 -16.894 40.608 1.00 16.97 114 ASN A C 1
ATOM 674 O O . ASN A 1 89 ? 20.574 -17.180 40.262 1.00 13.72 114 ASN A O 1
ATOM 679 N N . GLY A 1 90 ? 22.760 -16.933 39.759 1.00 13.69 115 GLY A N 1
ATOM 680 C CA . GLY A 1 90 ? 22.549 -17.295 38.365 1.00 14.50 115 GLY A CA 1
ATOM 681 C C . GLY A 1 90 ? 22.227 -18.764 38.171 1.00 17.14 115 GLY A C 1
ATOM 682 O O . GLY A 1 90 ? 21.341 -19.116 37.385 1.00 14.50 115 GLY A O 1
ATOM 683 N N . ALA A 1 91 ? 22.953 -19.643 38.864 1.00 15.87 116 ALA A N 1
ATOM 684 C CA . ALA A 1 91 ? 22.658 -21.067 38.780 1.00 16.00 116 ALA A CA 1
ATOM 685 C C . ALA A 1 91 ? 21.239 -21.357 39.250 1.00 13.97 116 ALA A C 1
ATOM 686 O O . ALA A 1 91 ? 20.545 -22.208 38.675 1.00 16.68 116 ALA A O 1
ATOM 688 N N . PHE A 1 92 ? 20.794 -20.661 40.302 1.00 11.38 117 PHE A N 1
ATOM 689 C CA . PHE A 1 92 ? 19.416 -20.796 40.756 1.00 9.35 117 PHE A CA 1
ATOM 690 C C . PHE A 1 92 ? 18.441 -20.393 39.655 1.00 10.75 117 PHE A C 1
ATOM 691 O O . PHE A 1 92 ? 17.486 -21.120 39.353 1.00 12.79 117 PHE A O 1
ATOM 699 N N . LEU A 1 93 ? 18.661 -19.225 39.051 1.00 12.71 118 LEU A N 1
ATOM 700 C CA . LEU A 1 93 ? 17.798 -18.786 37.959 1.00 12.16 118 LEU A CA 1
ATOM 701 C C . LEU A 1 93 ? 17.729 -19.833 36.855 1.00 10.86 118 LEU A C 1
ATOM 702 O O . LEU A 1 93 ? 16.645 -20.163 36.363 1.00 8.82 118 LEU A O 1
ATOM 707 N N . LEU A 1 94 ? 18.874 -20.378 36.456 1.00 12.56 119 LEU A N 1
ATOM 708 C CA . LEU A 1 94 ? 18.850 -21.344 35.364 1.00 10.04 119 LEU A CA 1
ATOM 709 C C . LEU A 1 94 ? 18.116 -22.618 35.749 1.00 11.79 119 LEU A C 1
ATOM 710 O O . LEU A 1 94 ? 17.513 -23.262 34.885 1.00 13.25 119 LEU A O 1
ATOM 715 N N . GLY A 1 95 ? 18.144 -22.991 37.031 1.00 12.40 120 GLY A N 1
ATOM 716 C CA . GLY A 1 95 ? 17.346 -24.121 37.466 1.00 10.04 120 GLY A CA 1
ATOM 717 C C . GLY A 1 95 ? 15.866 -23.811 37.428 1.00 9.00 120 GLY A C 1
ATOM 718 O O . GLY A 1 95 ? 15.054 -24.658 37.045 1.00 12.56 120 GLY A O 1
ATOM 719 N N . GLU A 1 96 ? 15.495 -22.596 37.830 1.00 10.23 121 GLU A N 1
ATOM 720 C CA . GLU A 1 96 ? 14.101 -22.183 37.756 1.00 8.92 121 GLU A CA 1
ATOM 721 C C . GLU A 1 96 ? 13.613 -22.189 36.314 1.00 14.87 121 GLU A C 1
ATOM 722 O O . GLU A 1 96 ? 12.459 -22.537 36.041 1.00 11.17 121 GLU A O 1
ATOM 728 N N . ILE A 1 97 ? 14.488 -21.837 35.373 1.00 11.49 122 ILE A N 1
ATOM 729 C CA . ILE A 1 97 ? 14.099 -21.879 33.966 1.00 11.02 122 ILE A CA 1
ATOM 730 C C . ILE A 1 97 ? 13.965 -23.320 33.486 1.00 12.82 122 ILE A C 1
ATOM 731 O O . ILE A 1 97 ? 13.044 -23.653 32.727 1.00 9.84 122 ILE A O 1
ATOM 736 N N . ALA A 1 98 ? 14.871 -24.203 33.924 1.00 11.59 123 ALA A N 1
ATOM 737 C CA . ALA A 1 98 ? 14.723 -25.623 33.629 1.00 12.98 123 ALA A CA 1
ATOM 738 C C . ALA A 1 98 ? 13.381 -26.154 34.113 1.00 11.01 123 ALA A C 1
ATOM 739 O O . ALA A 1 98 ? 12.749 -26.979 33.432 1.00 13.25 123 ALA A O 1
ATOM 741 N N . LYS A 1 99 ? 12.926 -25.687 35.284 1.00 11.98 124 LYS A N 1
ATOM 742 C CA . LYS A 1 99 ? 11.657 -26.156 35.836 1.00 13.11 124 LYS A CA 1
ATOM 743 C C . LYS A 1 99 ? 10.483 -25.815 34.928 1.00 14.76 124 LYS A C 1
ATOM 744 O O . LYS A 1 99 ? 9.460 -26.510 34.951 1.00 15.24 124 LYS A O 1
ATOM 750 N N . ILE A 1 100 ? 10.602 -24.742 34.137 1.00 12.45 125 ILE A N 1
ATOM 751 C CA . ILE A 1 100 ? 9.549 -24.399 33.182 1.00 11.78 125 ILE A CA 1
ATOM 752 C C . ILE A 1 100 ? 9.416 -25.487 32.132 1.00 12.04 125 ILE A C 1
ATOM 753 O O . ILE A 1 100 ? 8.315 -25.750 31.623 1.00 14.36 125 ILE A O 1
ATOM 758 N N . GLY A 1 101 ? 10.524 -26.151 31.806 1.00 14.66 126 GLY A N 1
ATOM 759 C CA . GLY A 1 101 ? 10.586 -27.070 30.693 1.00 11.83 126 GLY A CA 1
ATOM 760 C C . GLY A 1 101 ? 11.566 -26.640 29.624 1.00 12.94 126 GLY A C 1
ATOM 761 O O . GLY A 1 101 ? 11.654 -27.277 28.568 1.00 17.69 126 GLY A O 1
ATOM 762 N N . LEU A 1 102 ? 12.317 -25.575 29.884 1.00 12.16 127 LEU A N 1
ATOM 763 C CA . LEU A 1 102 ? 13.253 -25.025 28.913 1.00 11.06 127 LEU A CA 1
ATOM 764 C C . LEU A 1 102 ? 14.657 -25.555 29.172 1.00 18.44 127 LEU A C 1
ATOM 765 O O . LEU A 1 102 ? 15.122 -25.562 30.316 1.00 24.33 127 LEU A O 1
ATOM 770 N N . GLU A 1 103 ? 15.315 -26.006 28.107 1.00 17.61 128 GLU A N 1
ATOM 771 C CA . GLU A 1 103 ? 16.709 -26.439 28.144 1.00 20.79 128 GLU A CA 1
ATOM 772 C C . GLU A 1 103 ? 17.588 -25.255 27.747 1.00 20.99 128 GLU A C 1
ATOM 773 O O . GLU A 1 103 ? 17.607 -24.860 26.577 1.00 30.07 128 GLU A O 1
ATOM 779 N N . VAL A 1 104 ? 18.307 -24.684 28.710 1.00 17.91 129 VAL A N 1
ATOM 780 C CA . VAL A 1 104 ? 19.017 -23.421 28.506 1.00 18.73 129 VAL A CA 1
ATOM 781 C C . VAL A 1 104 ? 20.469 -23.689 28.144 1.00 20.67 129 VAL A C 1
ATOM 782 O O . VAL A 1 104 ? 21.209 -24.320 28.912 1.00 20.72 129 VAL A O 1
ATOM 786 N N A GLU A 1 105 ? 20.874 -23.213 26.970 0.56 14.36 130 GLU A N 1
ATOM 787 N N B GLU A 1 105 ? 20.894 -23.159 27.000 0.44 14.36 130 GLU A N 1
ATOM 788 C CA A GLU A 1 105 ? 22.270 -23.235 26.555 0.56 15.31 130 GLU A CA 1
ATOM 789 C CA B GLU A 1 105 ? 22.276 -23.246 26.543 0.44 15.32 130 GLU A CA 1
ATOM 790 C C A GLU A 1 105 ? 22.896 -21.898 26.921 0.56 12.84 130 GLU A C 1
ATOM 791 C C B GLU A 1 105 ? 22.963 -21.916 26.833 0.44 12.95 130 GLU A C 1
ATOM 792 O O A GLU A 1 105 ? 22.429 -20.845 26.476 0.56 14.22 130 GLU A O 1
ATOM 793 O O B GLU A 1 105 ? 22.612 -20.887 26.247 0.44 15.24 130 GLU A O 1
ATOM 804 N N . VAL A 1 106 ? 23.940 -21.933 27.739 1.00 11.90 131 VAL A N 1
ATOM 805 C CA . VAL A 1 106 ? 24.647 -20.721 28.119 1.00 16.03 131 VAL A CA 1
ATOM 806 C C . VAL A 1 106 ? 25.760 -20.488 27.107 1.00 14.30 131 VAL A C 1
ATOM 807 O O . VAL A 1 106 ? 26.633 -21.343 26.924 1.00 21.89 131 VAL A O 1
ATOM 811 N N . LEU A 1 107 ? 25.719 -19.344 26.438 1.00 16.82 132 LEU A N 1
ATOM 812 C CA . LEU A 1 107 ? 26.736 -18.992 25.458 1.00 19.49 132 LEU A CA 1
ATOM 813 C C . LEU A 1 107 ? 27.876 -18.229 26.122 1.00 17.93 132 LEU A C 1
ATOM 814 O O . LEU A 1 107 ? 27.647 -17.241 26.828 1.00 19.69 132 LEU A O 1
ATOM 819 N N . SER A 1 108 ? 29.101 -18.680 25.873 1.00 25.65 133 SER A N 1
ATOM 820 C CA . SER A 1 108 ? 30.271 -17.895 26.228 1.00 28.81 133 SER A CA 1
ATOM 821 C C . SER A 1 108 ? 30.310 -16.615 25.399 1.00 30.34 133 SER A C 1
ATOM 822 O O . SER A 1 108 ? 29.586 -16.459 24.412 1.00 23.24 133 SER A O 1
ATOM 825 N N . GLY A 1 109 ? 31.174 -15.686 25.801 1.00 24.47 134 GLY A N 1
ATOM 826 C CA . GLY A 1 109 ? 31.387 -14.508 24.979 1.00 24.38 134 GLY A CA 1
ATOM 827 C C . GLY A 1 109 ? 31.791 -14.876 23.566 1.00 20.21 134 GLY A C 1
ATOM 828 O O . GLY A 1 109 ? 31.358 -14.244 22.600 1.00 21.01 134 GLY A O 1
ATOM 829 N N . GLU A 1 110 ? 32.600 -15.931 23.427 1.00 23.78 135 GLU A N 1
ATOM 830 C CA . GLU A 1 110 ? 33.054 -16.371 22.111 1.00 19.08 135 GLU A CA 1
ATOM 831 C C . GLU A 1 110 ? 31.893 -16.896 21.274 1.00 19.12 135 GLU A C 1
ATOM 832 O O . GLU A 1 110 ? 31.723 -16.500 20.112 1.00 14.18 135 GLU A O 1
ATOM 838 N N . GLU A 1 111 ? 31.098 -17.810 21.842 1.00 18.59 136 GLU A N 1
ATOM 839 C CA . GLU A 1 111 ? 29.943 -18.350 21.127 1.00 15.94 136 GLU A CA 1
ATOM 840 C C . GLU A 1 111 ? 28.962 -17.248 20.752 1.00 14.01 136 GLU A C 1
ATOM 841 O O . GLU A 1 111 ? 28.425 -17.241 19.637 1.00 13.26 136 GLU A O 1
ATOM 847 N N . ALA A 1 112 ? 28.722 -16.306 21.669 1.00 13.34 137 ALA A N 1
ATOM 848 C CA . ALA A 1 112 ? 27.755 -15.251 21.406 1.00 13.17 137 ALA A CA 1
ATOM 849 C C . ALA A 1 112 ? 28.261 -14.311 20.326 1.00 10.80 137 ALA A C 1
ATOM 850 O O . ALA A 1 112 ? 27.510 -13.918 19.433 1.00 10.05 137 ALA A O 1
ATOM 852 N N . GLY A 1 113 ? 29.537 -13.933 20.394 1.00 14.57 138 GLY A N 1
ATOM 853 C CA . GLY A 1 113 ? 30.090 -13.089 19.349 1.00 11.88 138 GLY A CA 1
ATOM 854 C C . GLY A 1 113 ? 30.119 -13.779 18.000 1.00 9.40 138 GLY A C 1
ATOM 855 O O . GLY A 1 113 ? 29.818 -13.165 16.974 1.00 10.42 138 GLY A O 1
ATOM 856 N N . TYR A 1 114 ? 30.468 -15.068 17.979 1.00 7.94 139 TYR A N 1
ATOM 857 C CA . TYR A 1 114 ? 30.393 -15.808 16.724 1.00 8.81 139 TYR A CA 1
ATOM 858 C C . TYR A 1 114 ? 28.986 -15.763 16.141 1.00 7.44 139 TYR A C 1
ATOM 859 O O . TYR A 1 114 ? 28.816 -15.560 14.934 1.00 8.56 139 TYR A O 1
ATOM 868 N N . ALA A 1 115 ? 27.965 -15.949 16.986 1.00 8.02 140 ALA A N 1
ATOM 869 C CA . ALA A 1 115 ? 26.590 -15.935 16.500 1.00 8.38 140 ALA A CA 1
ATOM 870 C C . ALA A 1 115 ? 26.209 -14.579 15.922 1.00 9.66 140 ALA A C 1
ATOM 871 O O . ALA A 1 115 ? 25.613 -14.509 14.845 1.00 6.51 140 ALA A O 1
ATOM 873 N N . SER A 1 116 ? 26.522 -13.486 16.627 1.00 8.39 141 SER A N 1
ATOM 874 C CA . SER A 1 116 ? 26.201 -12.176 16.072 1.00 7.35 141 SER A CA 1
ATOM 875 C C . SER A 1 116 ? 26.957 -11.919 14.775 1.00 5.20 141 SER A C 1
ATOM 876 O O . SER A 1 116 ? 26.410 -11.330 13.837 1.00 8.46 141 SER A O 1
ATOM 879 N N . GLY A 1 117 ? 28.232 -12.324 14.712 1.00 7.03 142 GLY A N 1
ATOM 880 C CA . GLY A 1 117 ? 28.990 -12.129 13.482 1.00 7.01 142 GLY A CA 1
ATOM 881 C C . GLY A 1 117 ? 28.416 -12.901 12.308 1.00 6.64 142 GLY A C 1
ATOM 882 O O . GLY A 1 117 ? 28.328 -12.383 11.189 1.00 7.32 142 GLY A O 1
ATOM 883 N N . TYR A 1 118 ? 28.008 -14.151 12.545 1.00 5.76 143 TYR A N 1
ATOM 884 C CA . TYR A 1 118 ? 27.431 -14.924 11.458 1.00 7.26 143 TYR A CA 1
ATOM 885 C C . TYR A 1 118 ? 26.018 -14.477 11.125 1.00 6.44 143 TYR A C 1
ATOM 886 O O . TYR A 1 118 ? 25.555 -14.724 10.006 1.00 8.29 143 TYR A O 1
ATOM 895 N N . GLY A 1 119 ? 25.326 -13.819 12.061 1.00 5.81 144 GLY A N 1
ATOM 896 C CA . GLY A 1 119 ? 24.068 -13.186 11.702 1.00 7.14 144 GLY A CA 1
ATOM 897 C C . GLY A 1 119 ? 24.260 -12.128 10.634 1.00 6.61 144 GLY A C 1
ATOM 898 O O . GLY A 1 119 ? 23.509 -12.071 9.654 1.00 5.73 144 GLY A O 1
ATOM 899 N N . VAL A 1 120 ? 25.276 -11.278 10.810 1.00 6.13 145 VAL A N 1
ATOM 900 C CA . VAL A 1 120 ? 25.577 -10.270 9.793 1.00 5.59 145 VAL A CA 1
ATOM 901 C C . VAL A 1 120 ? 26.019 -10.934 8.498 1.00 7.37 145 VAL A C 1
ATOM 902 O O . VAL A 1 120 ? 25.619 -10.517 7.406 1.00 7.31 145 VAL A O 1
ATOM 906 N N . LEU A 1 121 ? 26.857 -11.972 8.589 1.00 5.66 146 LEU A N 1
ATOM 907 C CA . LEU A 1 121 ? 27.293 -12.636 7.357 1.00 4.67 146 LEU A CA 1
ATOM 908 C C . LEU A 1 121 ? 26.128 -13.316 6.649 1.00 7.26 146 LEU A C 1
ATOM 909 O O . LEU A 1 121 ? 26.121 -13.427 5.419 1.00 6.89 146 LEU A O 1
ATOM 914 N N . SER A 1 122 ? 25.144 -13.784 7.410 1.00 5.53 147 SER A N 1
ATOM 915 C CA . SER A 1 122 ? 23.953 -14.360 6.810 1.00 5.72 147 SER A CA 1
ATOM 916 C C . SER A 1 122 ? 23.192 -13.325 5.993 1.00 6.04 147 SER A C 1
ATOM 917 O O . SER A 1 122 ? 22.710 -13.625 4.896 1.00 7.46 147 SER A O 1
ATOM 920 N N . ALA A 1 123 ? 23.063 -12.106 6.513 1.00 5.59 148 ALA A N 1
ATOM 921 C CA . ALA A 1 123 ? 22.300 -11.065 5.832 1.00 3.82 148 ALA A CA 1
ATOM 922 C C . ALA A 1 123 ? 23.118 -10.310 4.793 1.00 6.53 148 ALA A C 1
ATOM 923 O O . ALA A 1 123 ? 22.543 -9.740 3.856 1.00 7.56 148 ALA A O 1
ATOM 925 N N . ILE A 1 124 ? 24.437 -10.274 4.964 1.00 7.50 149 ILE A N 1
ATOM 926 C CA . ILE A 1 124 ? 25.358 -9.506 4.124 1.00 7.60 149 ILE A CA 1
ATOM 927 C C . ILE A 1 124 ? 26.508 -10.441 3.763 1.00 8.31 149 ILE A C 1
ATOM 928 O O . ILE A 1 124 ? 27.579 -10.376 4.384 1.00 7.54 149 ILE A O 1
ATOM 933 N N . PRO A 1 125 ? 26.335 -11.346 2.796 1.00 7.69 150 PRO A N 1
ATOM 934 C CA . PRO A 1 125 ? 27.341 -12.412 2.612 1.00 8.20 150 PRO A CA 1
ATOM 935 C C . PRO A 1 125 ? 28.732 -11.920 2.270 1.00 10.15 150 PRO A C 1
ATOM 936 O O . PRO A 1 125 ? 29.706 -12.620 2.584 1.00 10.84 150 PRO A O 1
ATOM 940 N N . ASP A 1 126 ? 28.871 -10.743 1.654 1.00 8.83 151 ASP A N 1
ATOM 941 C CA . ASP A 1 126 ? 30.196 -10.238 1.316 1.00 7.90 151 ASP A CA 1
ATOM 942 C C . ASP A 1 126 ? 30.717 -9.244 2.346 1.00 9.85 151 ASP A C 1
ATOM 943 O O . ASP A 1 126 ? 31.648 -8.484 2.052 1.00 10.47 151 ASP A O 1
ATOM 948 N N . ALA A 1 127 ? 30.158 -9.262 3.558 1.00 8.28 152 ALA A N 1
ATOM 949 C CA . ALA A 1 127 ? 30.612 -8.372 4.620 1.00 6.37 152 ALA A CA 1
ATOM 950 C C . ALA A 1 127 ? 32.111 -8.501 4.861 1.00 7.75 152 ALA A C 1
ATOM 951 O O . ALA A 1 127 ? 32.679 -9.597 4.821 1.00 10.65 152 ALA A O 1
ATOM 953 N N . ASP A 1 128 ? 32.747 -7.361 5.108 1.00 7.90 153 ASP A N 1
ATOM 954 C CA . ASP A 1 128 ? 34.160 -7.315 5.484 1.00 7.40 153 ASP A CA 1
ATOM 955 C C . ASP A 1 128 ? 34.302 -6.095 6.386 1.00 7.84 153 ASP A C 1
ATOM 956 O O . ASP A 1 128 ? 34.379 -4.962 5.901 1.00 9.70 153 ASP A O 1
ATOM 961 N N . GLY A 1 129 ? 34.300 -6.325 7.690 1.00 6.02 154 GLY A N 1
ATOM 962 C CA . GLY A 1 129 ? 34.349 -5.208 8.615 1.00 8.34 154 GLY A CA 1
ATOM 963 C C . GLY A 1 129 ? 34.208 -5.687 10.039 1.00 7.26 154 GLY A C 1
ATOM 964 O O . GLY A 1 129 ? 34.572 -6.825 10.369 1.00 8.80 154 GLY A O 1
ATOM 965 N N . ILE A 1 130 ? 33.700 -4.802 10.887 1.00 7.00 155 ILE A N 1
ATOM 966 C CA . ILE A 1 130 ? 33.545 -5.096 12.304 1.00 6.93 155 ILE A CA 1
ATOM 967 C C . ILE A 1 130 ? 32.063 -5.027 12.642 1.00 8.39 155 ILE A C 1
ATOM 968 O O . ILE A 1 130 ? 31.408 -4.015 12.371 1.00 7.71 155 ILE A O 1
ATOM 973 N N . VAL A 1 131 ? 31.546 -6.105 13.227 1.00 7.41 156 VAL A N 1
ATOM 974 C CA . VAL A 1 131 ? 30.179 -6.163 13.736 1.00 7.36 156 VAL A CA 1
ATOM 975 C C . VAL A 1 131 ? 30.184 -5.648 15.165 1.00 8.19 156 VAL A C 1
ATOM 976 O O . VAL A 1 131 ? 31.041 -6.036 15.963 1.00 8.32 156 VAL A O 1
ATOM 980 N N . GLY A 1 132 ? 29.256 -4.747 15.477 1.00 6.51 157 GLY A N 1
ATOM 981 C CA . GLY A 1 132 ? 29.037 -4.361 16.860 1.00 7.54 157 GLY A CA 1
ATOM 982 C C . GLY A 1 132 ? 27.646 -4.732 17.332 1.00 9.21 157 GLY A C 1
ATOM 983 O O . GLY A 1 132 ? 26.662 -4.186 16.827 1.00 7.02 157 GLY A O 1
ATOM 984 N N . ASP A 1 133 ? 27.540 -5.664 18.284 1.00 7.11 158 ASP A N 1
ATOM 985 C CA . ASP A 1 133 ? 26.251 -6.053 18.859 1.00 7.80 158 ASP A CA 1
ATOM 986 C C . ASP A 1 133 ? 26.156 -5.400 20.233 1.00 10.20 158 ASP A C 1
ATOM 987 O O . ASP A 1 133 ? 26.762 -5.872 21.203 1.00 9.52 158 ASP A O 1
ATOM 992 N N . LEU A 1 134 ? 25.406 -4.301 20.312 1.00 7.65 159 LEU A N 1
ATOM 993 C CA . LEU A 1 134 ? 25.170 -3.610 21.576 1.00 8.05 159 LEU A CA 1
ATOM 994 C C . LEU A 1 134 ? 23.918 -4.188 22.223 1.00 7.73 159 LEU A C 1
ATOM 995 O O . LEU A 1 134 ? 22.798 -3.930 21.771 1.00 10.89 159 LEU A O 1
ATOM 1000 N N . GLY A 1 135 ? 24.107 -4.965 23.289 1.00 10.82 160 GLY A N 1
ATOM 1001 C CA . GLY A 1 135 ? 23.019 -5.480 24.075 1.00 9.34 160 GLY A CA 1
ATOM 1002 C C . GLY A 1 135 ? 22.903 -4.769 25.406 1.00 11.19 160 GLY A C 1
ATOM 1003 O O . GLY A 1 135 ? 23.491 -3.705 25.628 1.00 13.82 160 GLY A O 1
ATOM 1004 N N . GLY A 1 136 ? 22.154 -5.389 26.322 1.00 13.96 161 GLY A N 1
ATOM 1005 C CA . GLY A 1 136 ? 21.935 -4.758 27.612 1.00 16.73 161 GLY A CA 1
ATOM 1006 C C . GLY A 1 136 ? 23.158 -4.766 28.502 1.00 12.19 161 GLY A C 1
ATOM 1007 O O . GLY A 1 136 ? 23.390 -3.815 29.252 1.00 17.08 161 GLY A O 1
ATOM 1008 N N . GLY A 1 137 ? 23.949 -5.832 28.441 1.00 12.79 162 GLY A N 1
ATOM 1009 C CA . GLY A 1 137 ? 25.051 -5.978 29.369 1.00 15.76 162 GLY A CA 1
ATOM 1010 C C . GLY A 1 137 ? 26.403 -5.741 28.734 1.00 21.58 162 GLY A C 1
ATOM 1011 O O . GLY A 1 137 ? 27.326 -5.264 29.394 1.00 20.49 162 GLY A O 1
ATOM 1012 N N . SER A 1 138 ? 26.533 -6.050 27.449 1.00 14.82 163 SER A N 1
ATOM 1013 C CA . SER A 1 138 ? 27.835 -5.997 26.807 1.00 11.75 163 SER A CA 1
ATOM 1014 C C . SER A 1 138 ? 27.717 -5.381 25.422 1.00 10.32 163 SER A C 1
ATOM 1015 O O . SER A 1 138 ? 26.624 -5.239 24.860 1.00 11.10 163 SER A O 1
ATOM 1018 N N . LEU A 1 139 ? 28.880 -4.999 24.899 1.00 10.59 164 LEU A N 1
ATOM 1019 C CA . LEU A 1 139 ? 29.086 -4.713 23.488 1.00 10.39 164 LEU A CA 1
ATOM 1020 C C . LEU A 1 139 ? 30.019 -5.779 22.943 1.00 8.26 164 LEU A C 1
ATOM 1021 O O . LEU A 1 139 ? 31.157 -5.900 23.409 1.00 11.42 164 LEU A O 1
ATOM 1026 N N . GLU A 1 140 ? 29.548 -6.547 21.971 1.00 7.50 165 GLU A N 1
ATOM 1027 C CA . GLU A 1 140 ? 30.391 -7.528 21.300 1.00 7.93 165 GLU A CA 1
ATOM 1028 C C . GLU A 1 140 ? 30.922 -6.919 20.010 1.00 10.84 165 GLU A C 1
ATOM 1029 O O . GLU A 1 140 ? 30.148 -6.365 19.226 1.00 9.57 165 GLU A O 1
ATOM 1035 N N . LEU A 1 141 ? 32.238 -7.006 19.799 1.00 7.22 166 LEU A N 1
ATOM 1036 C CA . LEU A 1 141 ? 32.866 -6.546 18.558 1.00 7.73 166 LEU A CA 1
ATOM 1037 C C . LEU A 1 141 ? 33.453 -7.751 17.846 1.00 9.42 166 LEU A C 1
ATOM 1038 O O . LEU A 1 141 ? 34.214 -8.511 18.451 1.00 8.84 166 LEU A O 1
ATOM 1043 N N . ILE A 1 142 ? 33.087 -7.946 16.578 1.00 6.52 167 ILE A N 1
ATOM 1044 C CA . ILE A 1 142 ? 33.427 -9.169 15.857 1.00 6.62 167 ILE A CA 1
ATOM 1045 C C . ILE A 1 142 ? 33.981 -8.800 14.486 1.00 7.21 167 ILE A C 1
ATOM 1046 O O . ILE A 1 142 ? 33.336 -8.073 13.725 1.00 9.50 167 ILE A O 1
ATOM 1051 N N . ARG A 1 143 ? 35.171 -9.305 14.161 1.00 6.38 168 ARG A N 1
ATOM 1052 C CA . ARG A 1 143 ? 35.701 -9.143 12.810 1.00 7.65 168 ARG A CA 1
ATOM 1053 C C . ARG A 1 143 ? 35.094 -10.200 11.896 1.00 7.28 168 ARG A C 1
ATOM 1054 O O . ARG A 1 143 ? 35.162 -11.397 12.208 1.00 8.50 168 ARG A O 1
ATOM 1062 N N . VAL A 1 144 ? 34.478 -9.767 10.785 1.00 7.97 169 VAL A N 1
ATOM 1063 C CA . VAL A 1 144 ? 33.981 -10.682 9.755 1.00 7.92 169 VAL A CA 1
ATOM 1064 C C . VAL A 1 144 ? 34.665 -10.364 8.433 1.00 9.38 169 VAL A C 1
ATOM 1065 O O . VAL A 1 144 ? 34.901 -9.197 8.110 1.00 10.55 169 VAL A O 1
ATOM 1069 N N . SER A 1 145 ? 34.968 -11.408 7.662 1.00 8.51 170 SER A N 1
ATOM 1070 C CA . SER A 1 145 ? 35.677 -11.230 6.403 1.00 9.84 170 SER A CA 1
ATOM 1071 C C . SER A 1 145 ? 35.609 -12.525 5.616 1.00 8.94 170 SER A C 1
ATOM 1072 O O . SER A 1 145 ? 35.787 -13.603 6.184 1.00 9.96 170 SER A O 1
ATOM 1075 N N . LYS A 1 146 ? 35.341 -12.403 4.315 1.00 13.10 171 LYS A N 1
ATOM 1076 C CA . LYS A 1 146 ? 35.375 -13.531 3.385 1.00 13.74 171 LYS A CA 1
ATOM 1077 C C . LYS A 1 146 ? 34.621 -14.740 3.940 1.00 12.35 171 LYS A C 1
ATOM 1078 O O . LYS A 1 146 ? 35.131 -15.860 3.989 1.00 12.28 171 LYS A O 1
ATOM 1084 N N . GLY A 1 147 ? 33.389 -14.492 4.389 1.00 11.68 172 GLY A N 1
ATOM 1085 C CA . GLY A 1 147 ? 32.480 -15.528 4.820 1.00 10.50 172 GLY A CA 1
ATOM 1086 C C . GLY A 1 147 ? 32.682 -16.060 6.220 1.00 11.32 172 GLY A C 1
ATOM 1087 O O . GLY A 1 147 ? 31.957 -16.981 6.620 1.00 11.62 172 GLY A O 1
ATOM 1088 N N A ARG A 1 148 ? 33.641 -15.525 6.983 0.64 11.76 173 ARG A N 1
ATOM 1089 N N B ARG A 1 148 ? 33.628 -15.508 6.983 0.36 11.78 173 ARG A N 1
ATOM 1090 C CA A ARG A 1 148 ? 34.028 -16.126 8.251 0.64 10.58 173 ARG A CA 1
ATOM 1091 C CA B ARG A 1 148 ? 34.040 -16.098 8.245 0.36 10.60 173 ARG A CA 1
ATOM 1092 C C A ARG A 1 148 ? 34.146 -15.073 9.343 0.64 9.49 173 ARG A C 1
ATOM 1093 C C B ARG A 1 148 ? 34.107 -15.050 9.344 0.36 9.51 173 ARG A C 1
ATOM 1094 O O A ARG A 1 148 ? 34.478 -13.915 9.082 0.64 9.81 173 ARG A O 1
ATOM 1095 O O B ARG A 1 148 ? 34.366 -13.872 9.089 0.36 9.84 173 ARG A O 1
ATOM 1110 N N . VAL A 1 149 ? 33.891 -15.502 10.575 1.00 8.27 174 VAL A N 1
ATOM 1111 C CA . VAL A 1 149 ? 34.277 -14.736 11.755 1.00 8.33 174 VAL A CA 1
ATOM 1112 C C . VAL A 1 149 ? 35.772 -14.937 11.978 1.00 10.30 174 VAL A C 1
ATOM 1113 O O . VAL A 1 149 ? 36.259 -16.073 11.993 1.00 12.08 174 VAL A O 1
ATOM 1117 N N . LYS A 1 150 ? 36.508 -13.837 12.117 1.00 7.30 175 LYS A N 1
ATOM 1118 C CA . LYS A 1 150 ? 37.962 -13.892 12.240 1.00 9.72 175 LYS A CA 1
ATOM 1119 C C . LYS A 1 150 ? 38.462 -13.681 13.664 1.00 14.68 175 LYS A C 1
ATOM 1120 O O . LYS A 1 150 ? 39.484 -14.262 14.039 1.00 15.01 175 LYS A O 1
ATOM 1126 N N . ASP A 1 151 ? 37.788 -12.862 14.466 1.00 11.14 176 ASP A N 1
ATOM 1127 C CA . ASP A 1 151 ? 38.166 -12.628 15.856 1.00 11.92 176 ASP A CA 1
ATOM 1128 C C . ASP A 1 151 ? 37.008 -11.888 16.502 1.00 10.32 176 ASP A C 1
ATOM 1129 O O . ASP A 1 151 ? 36.100 -11.415 15.810 1.00 11.11 176 ASP A O 1
ATOM 1134 N N . ARG A 1 152 ? 37.039 -11.794 17.834 1.00 9.48 177 ARG A N 1
ATOM 1135 C CA . ARG A 1 152 ? 36.009 -11.050 18.545 1.00 11.55 177 ARG A CA 1
ATOM 1136 C C . ARG A 1 152 ? 36.487 -10.701 19.951 1.00 12.12 177 ARG A C 1
ATOM 1137 O O . ARG A 1 152 ? 37.503 -11.217 20.433 1.00 13.55 177 ARG A O 1
ATOM 1145 N N . VAL A 1 153 ? 35.723 -9.868 20.501 1.00 9.75 178 VAL A N 1
ATOM 1146 C CA . VAL A 1 153 ? 35.980 -9.458 21.884 1.00 9.52 178 VAL A CA 1
ATOM 1147 C C . 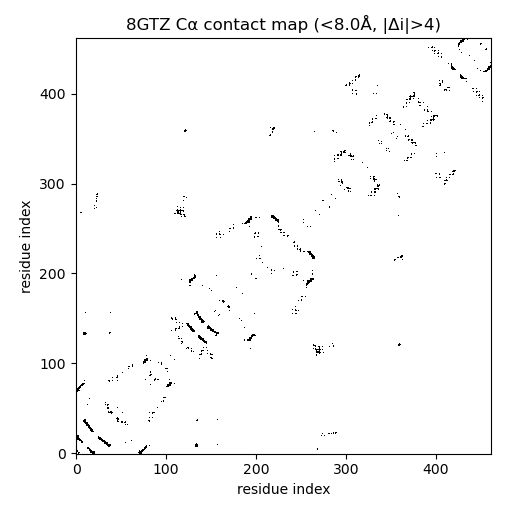VAL A 1 153 ? 34.669 -8.997 22.496 1.00 11.00 178 VAL A C 1
ATOM 1148 O O . VAL A 1 153 ? 33.760 -8.541 21.799 1.00 11.20 178 VAL A O 1
ATOM 1152 N N A SER A 1 154 ? 34.501 -9.093 23.871 0.60 13.63 179 SER A N 1
ATOM 1153 N N B SER A 1 154 ? 34.491 -9.114 23.866 0.40 13.66 179 SER A N 1
ATOM 1154 C CA A SER A 1 154 ? 33.337 -8.668 24.636 0.60 13.49 179 SER A CA 1
ATOM 1155 C CA B SER A 1 154 ? 33.335 -8.652 24.619 0.40 13.52 179 SER A CA 1
ATOM 1156 C C A SER A 1 154 ? 33.753 -7.550 25.582 0.60 14.87 179 SER A C 1
ATOM 1157 C C B SER A 1 154 ? 33.772 -7.534 25.552 0.40 14.88 179 SER A C 1
ATOM 1158 O O A SER A 1 154 ? 34.733 -7.692 26.319 0.60 17.76 179 SER A O 1
ATOM 1159 O O B SER A 1 154 ? 34.783 -7.661 26.250 0.40 17.75 179 SER A O 1
ATOM 1164 N N . LEU A 1 155 ? 33.011 -6.447 25.565 1.00 10.62 180 LEU A N 1
ATOM 1165 C CA . LEU A 1 155 ? 33.296 -5.307 26.418 1.00 13.74 180 LEU A CA 1
ATOM 1166 C C . LEU A 1 155 ? 32.105 -5.014 27.317 1.00 12.28 180 LEU A C 1
ATOM 1167 O O . LEU A 1 155 ? 30.960 -5.123 26.871 1.00 12.23 180 LEU A O 1
ATOM 1172 N N . PRO A 1 156 ? 32.333 -4.627 28.584 1.00 13.67 181 PRO A N 1
ATOM 1173 C CA . PRO A 1 156 ? 31.217 -4.360 29.516 1.00 17.67 181 PRO A CA 1
ATOM 1174 C C . PRO A 1 156 ? 30.567 -2.999 29.280 1.00 18.14 181 PRO A C 1
ATOM 1175 O O . PRO A 1 156 ? 30.492 -2.144 30.173 1.00 24.13 181 PRO A O 1
ATOM 1179 N N . LEU A 1 157 ? 30.074 -2.789 28.063 1.00 17.62 182 LEU A N 1
ATOM 1180 C CA . LEU A 1 157 ? 29.517 -1.509 27.648 1.00 16.28 182 LEU A CA 1
ATOM 1181 C C . LEU A 1 157 ? 28.103 -1.660 27.110 1.00 17.63 182 LEU A C 1
ATOM 1182 O O . LEU A 1 157 ? 27.703 -0.975 26.168 1.00 19.43 182 LEU A O 1
ATOM 1187 N N . GLY A 1 158 ? 27.326 -2.550 27.704 1.00 16.91 183 GLY A N 1
ATOM 1188 C CA . GLY A 1 158 ? 25.946 -2.678 27.306 1.00 15.36 183 GLY A CA 1
ATOM 1189 C C . GLY A 1 158 ? 25.154 -1.430 27.636 1.00 21.17 183 GLY A C 1
ATOM 1190 O O . GLY A 1 158 ? 25.623 -0.518 28.318 1.00 17.90 183 GLY A O 1
ATOM 1191 N N . VAL A 1 159 ? 23.924 -1.395 27.119 1.00 15.60 184 VAL A N 1
ATOM 1192 C CA . VAL A 1 159 ? 23.022 -0.263 27.347 1.00 21.00 184 VAL A CA 1
ATOM 1193 C C . VAL A 1 159 ? 22.922 0.067 28.833 1.00 23.49 184 VAL A C 1
ATOM 1194 O O . VAL A 1 159 ? 22.965 1.239 29.231 1.00 24.08 184 VAL A O 1
ATOM 1198 N N . LEU A 1 160 ? 22.790 -0.961 29.677 1.00 22.42 185 LEU A N 1
ATOM 1199 C CA . LEU A 1 160 ? 22.647 -0.766 31.117 1.00 24.83 185 LEU A CA 1
ATOM 1200 C C . LEU A 1 160 ? 23.899 -0.187 31.764 1.00 30.65 185 LEU A C 1
ATOM 1201 O O . LEU A 1 160 ? 23.862 0.133 32.957 1.00 23.65 185 LEU A O 1
ATOM 1206 N N . ARG A 1 161 ? 24.957 0.155 30.970 1.00 26.81 186 ARG A N 1
ATOM 1207 C CA . ARG A 1 161 ? 26.267 0.405 31.552 1.00 26.33 186 ARG A CA 1
ATOM 1208 C C . ARG A 1 161 ? 26.828 1.786 31.249 1.00 24.55 186 ARG A C 1
ATOM 1209 O O . ARG A 1 161 ? 27.689 2.262 31.995 1.00 22.83 186 ARG A O 1
ATOM 1217 N N . ILE A 1 162 ? 26.252 2.280 30.071 1.00 18.70 187 ILE A N 1
ATOM 1218 C CA . ILE A 1 162 ? 26.859 3.464 29.471 1.00 20.01 187 ILE A CA 1
ATOM 1219 C C . ILE A 1 162 ? 26.660 4.699 30.346 1.00 24.83 187 ILE A C 1
ATOM 1220 O O . ILE A 1 162 ? 27.548 5.557 30.441 1.00 23.67 187 ILE A O 1
ATOM 1225 N N . ALA A 1 163 ? 25.490 4.825 30.977 1.00 24.28 188 ALA A N 1
ATOM 1226 C CA . ALA A 1 163 ? 25.160 6.074 31.660 1.00 27.79 188 ALA A CA 1
ATOM 1227 C C . ALA A 1 163 ? 26.103 6.340 32.826 1.00 25.54 188 ALA A C 1
ATOM 1228 O O . ALA A 1 163 ? 26.502 7.488 33.056 1.00 29.04 188 ALA A O 1
ATOM 1230 N N . ASP A 1 164 ? 26.479 5.295 33.569 1.00 27.85 189 ASP A N 1
ATOM 1231 C CA . ASP A 1 164 ? 27.396 5.488 34.688 1.00 30.08 189 ASP A CA 1
ATOM 1232 C C . ASP A 1 164 ? 28.749 5.999 34.214 1.00 33.11 189 ASP A C 1
ATOM 1233 O O . ASP A 1 164 ? 29.399 6.787 34.908 1.00 32.34 189 ASP A O 1
ATOM 1238 N N . ILE A 1 165 ? 29.193 5.563 33.034 1.00 28.35 190 ILE A N 1
ATOM 1239 C CA . ILE A 1 165 ? 30.478 6.026 32.518 1.00 27.04 190 ILE A CA 1
ATOM 1240 C C . ILE A 1 165 ? 30.373 7.473 32.045 1.00 22.56 190 ILE A C 1
ATOM 1241 O O . ILE A 1 165 ? 31.199 8.320 32.410 1.00 28.00 190 ILE A O 1
ATOM 1246 N N . ARG A 1 166 ? 29.345 7.785 31.246 1.00 23.14 191 ARG A N 1
ATOM 1247 C CA . ARG A 1 166 ? 29.213 9.130 30.687 1.00 21.44 191 ARG A CA 1
ATOM 1248 C C . ARG A 1 166 ? 29.100 10.198 31.767 1.00 31.88 191 ARG A C 1
ATOM 1249 O O . ARG A 1 166 ? 29.573 11.325 31.574 1.00 30.31 191 ARG A O 1
ATOM 1257 N N . LYS A 1 167 ? 28.460 9.875 32.894 1.00 26.50 192 LYS A N 1
ATOM 1258 C CA . LYS A 1 167 ? 28.268 10.877 33.939 1.00 28.59 192 LYS A CA 1
ATOM 1259 C C . LYS A 1 167 ? 29.583 11.301 34.575 1.00 33.39 192 LYS A C 1
ATOM 1260 O O . LYS A 1 167 ? 29.683 12.424 35.082 1.00 37.74 192 LYS A O 1
ATOM 1266 N N . LYS A 1 168 ? 30.593 10.423 34.563 1.00 28.38 193 LYS A N 1
ATOM 1267 C CA . LYS A 1 168 ? 31.839 10.708 35.273 1.00 28.13 193 LYS A CA 1
ATOM 1268 C C . LYS A 1 168 ? 32.461 12.014 34.796 1.00 33.80 193 LYS A C 1
ATOM 1269 O O . LYS A 1 168 ? 32.789 12.886 35.609 1.00 29.77 193 LYS A O 1
ATOM 1275 N N . SER A 1 169 ? 32.611 12.175 33.482 1.00 32.67 194 SER A N 1
ATOM 1276 C CA . SER A 1 169 ? 33.146 13.400 32.901 1.00 26.40 194 SER A CA 1
ATOM 1277 C C . SER A 1 169 ? 32.837 13.406 31.408 1.00 33.43 194 SER A C 1
ATOM 1278 O O . SER A 1 169 ? 32.360 12.416 30.847 1.00 27.03 194 SER A O 1
ATOM 1281 N N . ARG A 1 170 ? 33.115 14.523 30.732 1.00 27.94 195 ARG A N 1
ATOM 1282 C CA . ARG A 1 170 ? 32.783 14.671 29.292 1.00 27.68 195 ARG A CA 1
ATOM 1283 C C . ARG A 1 170 ? 33.535 13.632 28.449 1.00 29.07 195 ARG A C 1
ATOM 1284 O O . ARG A 1 170 ? 32.970 13.143 27.468 1.00 24.58 195 ARG A O 1
ATOM 1292 N N . ASN A 1 171 ? 34.755 13.331 28.848 1.00 25.10 196 ASN A N 1
ATOM 1293 C CA . ASN A 1 171 ? 35.555 12.423 28.038 1.00 24.69 196 ASN A CA 1
ATOM 1294 C C . ASN A 1 171 ? 35.679 11.032 28.648 1.00 22.01 196 ASN A C 1
ATOM 1295 O O . ASN A 1 171 ? 36.481 10.228 28.165 1.00 17.80 196 ASN A O 1
ATOM 1300 N N . ALA A 1 172 ? 34.895 10.718 29.683 1.00 18.67 197 ALA A N 1
ATOM 1301 C CA . ALA A 1 172 ? 35.051 9.435 30.362 1.00 16.66 197 ALA A CA 1
ATOM 1302 C C . ALA A 1 172 ? 34.786 8.261 29.426 1.00 13.30 197 ALA A C 1
ATOM 1303 O O . ALA A 1 172 ? 35.463 7.232 29.510 1.00 16.13 197 ALA A O 1
ATOM 1305 N N . LEU A 1 173 ? 33.791 8.383 28.548 1.00 14.75 198 LEU A N 1
ATOM 1306 C CA . LEU A 1 173 ? 33.485 7.269 27.658 1.00 16.05 198 LEU A CA 1
ATOM 1307 C C . LEU A 1 173 ? 34.590 7.095 26.629 1.00 12.21 198 LEU A C 1
ATOM 1308 O O . LEU A 1 173 ? 35.008 5.968 26.334 1.00 12.11 198 LEU A O 1
ATOM 1313 N N . ASP A 1 174 ? 35.097 8.210 26.098 1.00 14.39 199 ASP A N 1
ATOM 1314 C CA . ASP A 1 174 ? 36.238 8.143 25.195 1.00 12.05 199 ASP A CA 1
ATOM 1315 C C . ASP A 1 174 ? 37.447 7.512 25.877 1.00 11.58 199 ASP A C 1
ATOM 1316 O O . ASP A 1 174 ? 38.120 6.653 25.292 1.00 13.69 199 ASP A O 1
ATOM 1321 N N . ASN A 1 175 ? 37.733 7.915 27.118 1.00 12.66 200 ASN A N 1
ATOM 1322 C CA . ASN A 1 175 ? 38.850 7.323 27.853 1.00 16.97 200 ASN A CA 1
ATOM 1323 C C . ASN A 1 175 ? 38.659 5.825 28.040 1.00 11.68 200 ASN A C 1
ATOM 1324 O O . ASN A 1 175 ? 39.617 5.046 27.957 1.00 14.38 200 ASN A O 1
ATOM 1329 N N . PHE A 1 176 ? 37.426 5.401 28.320 1.00 12.27 201 PHE A N 1
ATOM 1330 C CA . PHE A 1 176 ? 37.184 3.990 28.568 1.00 12.28 201 PHE A CA 1
ATOM 1331 C C . PHE A 1 176 ? 37.472 3.174 27.319 1.00 11.22 201 PHE A C 1
ATOM 1332 O O . PHE A 1 176 ? 38.103 2.112 27.386 1.00 11.15 201 PHE A O 1
ATOM 1340 N N . ILE A 1 177 ? 36.983 3.648 26.172 1.00 10.77 202 ILE A N 1
ATOM 1341 C CA . ILE A 1 177 ? 37.192 2.935 24.917 1.00 10.57 202 ILE A CA 1
ATOM 1342 C C . ILE A 1 177 ? 38.660 2.955 24.515 1.00 11.65 202 ILE A C 1
ATOM 1343 O O . ILE A 1 177 ? 39.203 1.937 24.071 1.00 11.43 202 ILE A O 1
ATOM 1348 N N A SER A 1 178 ? 39.309 4.118 24.632 0.46 12.04 203 SER A N 1
ATOM 1349 N N B SER A 1 178 ? 39.336 4.095 24.672 0.37 12.05 203 SER A N 1
ATOM 1350 N N C SER A 1 178 ? 39.328 4.099 24.675 0.17 12.06 203 SER A N 1
ATOM 1351 C CA A SER A 1 178 ? 40.733 4.228 24.328 0.46 11.13 203 SER A CA 1
ATOM 1352 C CA B SER A 1 178 ? 40.734 4.156 24.253 0.37 11.17 203 SER A CA 1
ATOM 1353 C CA C SER A 1 178 ? 40.731 4.187 24.284 0.17 11.23 203 SER A CA 1
ATOM 1354 C C A SER A 1 178 ? 41.524 3.183 25.092 0.46 12.97 203 SER A C 1
ATOM 1355 C C B SER A 1 178 ? 41.618 3.257 25.111 0.37 12.99 203 SER A C 1
ATOM 1356 C C C SER A 1 178 ? 41.593 3.238 25.106 0.17 13.01 203 SER A C 1
ATOM 1357 O O A SER A 1 178 ? 42.307 2.423 24.510 0.46 13.43 203 SER A O 1
ATOM 1358 O O B SER A 1 178 ? 42.568 2.659 24.593 0.37 14.13 203 SER A O 1
ATOM 1359 O O C SER A 1 178 ? 42.503 2.593 24.569 0.17 14.02 203 SER A O 1
ATOM 1366 N N . GLU A 1 179 ? 41.317 3.126 26.409 1.00 12.04 204 GLU A N 1
ATOM 1367 C CA . GLU A 1 179 ? 42.054 2.177 27.235 1.00 13.87 204 GLU A CA 1
ATOM 1368 C C . GLU A 1 179 ? 41.738 0.743 26.843 1.00 13.45 204 GLU A C 1
ATOM 1369 O O . GLU A 1 179 ? 42.645 -0.082 26.716 1.00 14.01 204 GLU A O 1
ATOM 1375 N N . ALA A 1 180 ? 40.458 0.434 26.627 1.00 12.90 205 ALA A N 1
ATOM 1376 C CA . ALA A 1 180 ? 40.081 -0.938 26.316 1.00 11.59 205 ALA A CA 1
ATOM 1377 C C . ALA A 1 180 ? 40.684 -1.382 24.997 1.00 10.29 205 ALA A C 1
ATOM 1378 O O . ALA A 1 180 ? 41.142 -2.523 24.866 1.00 14.02 205 ALA A O 1
ATOM 1380 N N . PHE A 1 181 ? 40.693 -0.494 24.002 1.00 9.95 206 PHE A N 1
ATOM 1381 C CA . PHE A 1 181 ? 41.112 -0.913 22.675 1.00 9.57 206 PHE A CA 1
ATOM 1382 C C . PHE A 1 181 ? 42.600 -1.228 22.607 1.00 13.63 206 PHE A C 1
ATOM 1383 O O . PHE A 1 181 ? 43.035 -1.870 21.648 1.00 12.73 206 PHE A O 1
ATOM 1391 N N . LYS A 1 182 ? 43.385 -0.798 23.597 1.00 14.26 207 LYS A N 1
ATOM 1392 C CA . LYS A 1 182 ? 44.803 -1.130 23.627 1.00 14.80 207 LYS A CA 1
ATOM 1393 C C . LYS A 1 182 ? 45.050 -2.624 23.783 1.00 17.72 207 LYS A C 1
ATOM 1394 O O . LYS A 1 182 ? 46.126 -3.108 23.412 1.00 22.57 207 LYS A O 1
ATOM 1400 N N . LYS A 1 183 ? 44.093 -3.356 24.334 1.00 18.97 208 LYS A N 1
ATOM 1401 C CA . LYS A 1 183 ? 44.242 -4.781 24.592 1.00 19.56 208 LYS A CA 1
ATOM 1402 C C . LYS A 1 183 ? 43.743 -5.642 23.444 1.00 17.40 208 LYS A C 1
ATOM 1403 O O . LYS A 1 183 ? 43.801 -6.873 23.538 1.00 24.05 208 LYS A O 1
ATOM 1409 N N . ILE A 1 184 ? 43.255 -5.037 22.369 1.00 15.26 209 ILE A N 1
ATOM 1410 C CA . ILE A 1 184 ? 42.595 -5.766 21.294 1.00 16.22 209 ILE A CA 1
ATOM 1411 C C . ILE A 1 184 ? 43.539 -5.745 20.097 1.00 17.20 209 ILE A C 1
ATOM 1412 O O . ILE A 1 184 ? 43.601 -4.760 19.354 1.00 14.10 209 ILE A O 1
ATOM 1417 N N . ASP A 1 185 ? 44.285 -6.837 19.893 1.00 19.14 210 ASP A N 1
ATOM 1418 C CA . ASP A 1 185 ? 45.375 -6.804 18.923 1.00 21.97 210 ASP A CA 1
ATOM 1419 C C . ASP A 1 185 ? 44.908 -6.872 17.476 1.00 17.06 210 ASP A C 1
ATOM 1420 O O . ASP A 1 185 ? 45.697 -6.575 16.574 1.00 25.31 210 ASP A O 1
ATOM 1425 N N . TRP A 1 186 ? 43.651 -7.219 17.223 1.00 11.13 211 TRP A N 1
ATOM 1426 C CA . TRP A 1 186 ? 43.194 -7.370 15.853 1.00 13.72 211 TRP A CA 1
ATOM 1427 C C . TRP A 1 186 ? 42.563 -6.112 15.284 1.00 14.90 211 TRP A C 1
ATOM 1428 O O . TRP A 1 186 ? 42.232 -6.088 14.097 1.00 14.52 211 TRP A O 1
ATOM 1439 N N . LEU A 1 187 ? 42.376 -5.068 16.091 1.00 13.55 212 LEU A N 1
ATOM 1440 C CA . LEU A 1 187 ? 41.771 -3.862 15.543 1.00 13.25 212 LEU A CA 1
ATOM 1441 C C . LEU A 1 187 ? 42.652 -3.236 14.470 1.00 11.70 212 LEU A C 1
ATOM 1442 O O . LEU A 1 187 ? 42.136 -2.660 13.505 1.00 15.38 212 LEU A O 1
ATOM 1447 N N . ALA A 1 188 ? 43.978 -3.371 14.598 1.00 14.80 213 ALA A N 1
ATOM 1448 C CA . ALA A 1 188 ? 44.881 -2.723 13.648 1.00 15.64 213 ALA A CA 1
ATOM 1449 C C . ALA A 1 188 ? 44.654 -3.216 12.224 1.00 16.80 213 ALA A C 1
ATOM 1450 O O . ALA A 1 188 ? 44.784 -2.446 11.268 1.00 21.93 213 ALA A O 1
ATOM 1452 N N . ASP A 1 189 ? 44.322 -4.498 12.062 1.00 16.67 214 ASP A N 1
ATOM 1453 C CA . ASP A 1 189 ? 44.082 -5.099 10.758 1.00 18.66 214 ASP A CA 1
ATOM 1454 C C . ASP A 1 189 ? 42.651 -4.903 10.271 1.00 17.18 214 ASP A C 1
ATOM 1455 O O . ASP A 1 189 ? 42.271 -5.464 9.241 1.00 18.33 214 ASP A O 1
ATOM 1460 N N . ALA A 1 190 ? 41.856 -4.110 10.981 1.00 14.35 215 ALA A N 1
ATOM 1461 C CA . ALA A 1 190 ? 40.438 -3.962 10.689 1.00 13.01 215 ALA A CA 1
ATOM 1462 C C . ALA A 1 190 ? 40.048 -2.501 10.504 1.00 14.62 215 ALA A C 1
ATOM 1463 O O . ALA A 1 190 ? 38.873 -2.161 10.649 1.00 16.45 215 ALA A O 1
ATOM 1465 N N . ARG A 1 191 ? 41.009 -1.638 10.184 1.00 14.73 216 ARG A N 1
ATOM 1466 C CA . ARG A 1 191 ? 40.756 -0.214 10.018 1.00 13.37 216 ARG A CA 1
ATOM 1467 C C . ARG A 1 191 ? 40.112 0.087 8.670 1.00 15.02 216 ARG A C 1
ATOM 1468 O O . ARG A 1 191 ? 40.303 -0.640 7.685 1.00 14.93 216 ARG A O 1
ATOM 1476 N N . ASP A 1 192 ? 39.343 1.183 8.639 1.00 11.96 217 ASP A N 1
ATOM 1477 C CA . ASP A 1 192 ? 38.768 1.750 7.417 1.00 12.94 217 ASP A CA 1
ATOM 1478 C C . ASP A 1 192 ? 37.832 0.763 6.730 1.00 16.74 217 ASP A C 1
ATOM 1479 O O . ASP A 1 192 ? 37.863 0.567 5.513 1.00 16.19 217 ASP A O 1
ATOM 1484 N N . LEU A 1 193 ? 36.975 0.160 7.535 1.00 10.21 218 LEU A N 1
ATOM 1485 C CA . LEU A 1 193 ? 35.993 -0.826 7.122 1.00 11.13 218 LEU A CA 1
ATOM 1486 C C . LEU A 1 193 ? 34.631 -0.430 7.654 1.00 11.30 218 LEU A C 1
ATOM 1487 O O . LEU A 1 193 ? 34.528 0.403 8.563 1.00 11.12 218 LEU A O 1
ATOM 1492 N N . PRO A 1 194 ? 33.557 -1.013 7.116 1.00 9.75 219 PRO A N 1
ATOM 1493 C CA . PRO A 1 194 ? 32.229 -0.764 7.673 1.00 8.84 219 PRO A CA 1
ATOM 1494 C C . PRO A 1 194 ? 32.129 -1.268 9.099 1.00 8.85 219 PRO A C 1
ATOM 1495 O O . PRO A 1 194 ? 32.843 -2.185 9.517 1.00 8.83 219 PRO A O 1
ATOM 1499 N N . PHE A 1 195 ? 31.232 -0.640 9.846 1.00 8.35 220 PHE A N 1
ATOM 1500 C CA . PHE A 1 195 ? 30.852 -1.072 11.186 1.00 6.12 220 PHE A CA 1
ATOM 1501 C C . PHE A 1 195 ? 29.409 -1.526 11.078 1.00 7.28 220 PHE A C 1
ATOM 1502 O O . PHE A 1 195 ? 28.527 -0.711 10.804 1.00 8.87 220 PHE A O 1
ATOM 1510 N N . TYR A 1 196 ? 29.164 -2.826 11.274 1.00 6.20 221 TYR A N 1
ATOM 1511 C CA . TYR A 1 196 ? 27.823 -3.372 11.118 1.00 6.58 221 TYR A CA 1
ATOM 1512 C C . TYR A 1 196 ? 27.112 -3.357 12.465 1.00 5.89 221 TYR A C 1
ATOM 1513 O O . TYR A 1 196 ? 27.521 -4.054 13.396 1.00 8.31 221 TYR A O 1
ATOM 1522 N N . MET A 1 197 ? 26.038 -2.579 12.544 1.00 8.11 222 MET A N 1
ATOM 1523 C CA . MET A 1 197 ? 25.311 -2.361 13.811 1.00 9.00 222 MET A CA 1
ATOM 1524 C C . MET A 1 197 ? 24.237 -3.419 14.012 1.00 7.23 222 MET A C 1
ATOM 1525 O O . MET A 1 197 ? 23.408 -3.571 13.162 1.00 8.96 222 MET A O 1
ATOM 1530 N N . VAL A 1 198 ? 24.306 -4.081 15.167 1.00 7.28 223 VAL A N 1
ATOM 1531 C CA . VAL A 1 198 ? 23.340 -5.139 15.522 1.00 10.43 223 VAL A CA 1
ATOM 1532 C C . VAL A 1 198 ? 22.746 -4.794 16.889 1.00 8.99 223 VAL A C 1
ATOM 1533 O O . VAL A 1 198 ? 23.416 -4.194 17.703 1.00 8.48 223 VAL A O 1
ATOM 1537 N N . GLY A 1 199 ? 21.472 -5.149 17.044 1.00 12.65 224 GLY A N 1
ATOM 1538 C CA . GLY A 1 199 ? 20.857 -5.005 18.365 1.00 13.20 224 GLY A CA 1
ATOM 1539 C C . GLY A 1 199 ? 19.718 -4.011 18.403 1.00 12.93 224 GLY A C 1
ATOM 1540 O O . GLY A 1 199 ? 19.656 -3.162 17.543 1.00 11.05 224 GLY A O 1
ATOM 1541 N N . GLY A 1 200 ? 18.928 -4.100 19.465 1.00 15.46 225 GLY A N 1
ATOM 1542 C CA . GLY A 1 200 ? 17.747 -3.254 19.544 1.00 16.91 225 GLY A CA 1
ATOM 1543 C C . GLY A 1 200 ? 18.069 -1.780 19.717 1.00 14.33 225 GLY A C 1
ATOM 1544 O O . GLY A 1 200 ? 17.464 -0.922 19.061 1.00 13.85 225 GLY A O 1
ATOM 1545 N N . ALA A 1 201 ? 19.021 -1.465 20.600 1.00 13.67 226 ALA A N 1
ATOM 1546 C CA . ALA A 1 201 ? 19.380 -0.070 20.843 1.00 13.66 226 ALA A CA 1
ATOM 1547 C C . ALA A 1 201 ? 19.782 0.641 19.551 1.00 15.15 226 ALA A C 1
ATOM 1548 O O . ALA A 1 201 ? 19.315 1.755 19.260 1.00 14.23 226 ALA A O 1
ATOM 1550 N N . TRP A 1 202 ? 20.649 0.022 18.760 1.00 12.36 227 TRP A N 1
ATOM 1551 C CA . TRP A 1 202 ? 21.106 0.705 17.562 1.00 10.94 227 TRP A CA 1
ATOM 1552 C C . TRP A 1 202 ? 20.109 0.615 16.411 1.00 14.20 227 TRP A C 1
ATOM 1553 O O . TRP A 1 202 ? 20.132 1.475 15.521 1.00 14.25 227 TRP A O 1
ATOM 1564 N N . ARG A 1 203 ? 19.225 -0.386 16.413 1.00 14.32 228 ARG A N 1
ATOM 1565 C CA . ARG A 1 203 ? 18.114 -0.366 15.465 1.00 15.65 228 ARG A CA 1
ATOM 1566 C C . ARG A 1 203 ? 17.211 0.832 15.725 1.00 14.83 228 ARG A C 1
ATOM 1567 O O . ARG A 1 203 ? 16.842 1.550 14.787 1.00 16.36 228 ARG A O 1
ATOM 1575 N N . SER A 1 204 ? 16.880 1.086 16.999 1.00 15.15 229 SER A N 1
ATOM 1576 C CA . SER A 1 204 ? 16.096 2.270 17.349 1.00 22.20 229 SER A CA 1
ATOM 1577 C C . SER A 1 204 ? 16.807 3.552 16.933 1.00 19.58 229 SER A C 1
ATOM 1578 O O . SER A 1 204 ? 16.176 4.484 16.414 1.00 18.03 229 SER A O 1
ATOM 1581 N N . LEU A 1 205 ? 18.124 3.619 17.147 1.00 16.79 230 LEU A N 1
ATOM 1582 C CA . LEU A 1 205 ? 18.858 4.816 16.758 1.00 14.75 230 LEU A CA 1
ATOM 1583 C C . LEU A 1 205 ? 18.810 5.036 15.247 1.00 16.09 230 LEU A C 1
ATOM 1584 O O . LEU A 1 205 ? 18.629 6.169 14.785 1.00 18.39 230 LEU A O 1
ATOM 1589 N N . ALA A 1 206 ? 18.963 3.970 14.454 1.00 15.54 231 ALA A N 1
ATOM 1590 C CA . ALA A 1 206 ? 18.892 4.127 13.006 1.00 15.74 231 ALA A CA 1
ATOM 1591 C C . ALA A 1 206 ? 17.505 4.587 12.573 1.00 14.89 231 ALA A C 1
ATOM 1592 O O . ALA A 1 206 ? 17.373 5.399 11.650 1.00 16.98 231 ALA A O 1
ATOM 1594 N N . LYS A 1 207 ? 16.464 4.066 13.225 1.00 16.24 232 LYS A N 1
ATOM 1595 C CA . LYS A 1 207 ? 15.105 4.488 12.906 1.00 21.96 232 LYS A CA 1
ATOM 1596 C C . LYS A 1 207 ? 14.899 5.954 13.242 1.00 21.57 232 LYS A C 1
ATOM 1597 O O . LYS A 1 207 ? 14.225 6.675 12.496 1.00 22.22 232 LYS A O 1
ATOM 1603 N N . LEU A 1 208 ? 15.489 6.419 14.348 1.00 17.94 233 LEU A N 1
ATOM 1604 C CA . LEU A 1 208 ? 15.429 7.841 14.659 1.00 18.92 233 LEU A CA 1
ATOM 1605 C C . LEU A 1 208 ? 16.092 8.667 13.564 1.00 23.16 233 LEU A C 1
ATOM 1606 O O . LEU A 1 208 ? 15.552 9.696 13.137 1.00 20.80 233 LEU A O 1
ATOM 1611 N N . ASP A 1 209 ? 17.252 8.218 13.081 1.00 15.74 234 ASP A N 1
ATOM 1612 C CA . ASP A 1 209 ? 17.971 8.974 12.066 1.00 14.59 234 ASP A CA 1
ATOM 1613 C C . ASP A 1 209 ? 17.173 9.067 10.770 1.00 19.67 234 ASP A C 1
ATOM 1614 O O . ASP A 1 209 ? 17.110 10.138 10.151 1.00 20.30 234 ASP A O 1
ATOM 1619 N N . MET A 1 210 ? 16.560 7.961 10.337 1.00 17.92 235 MET A N 1
ATOM 1620 C CA . MET A 1 210 ? 15.738 8.011 9.130 1.00 25.26 235 MET A CA 1
ATOM 1621 C C . MET A 1 210 ? 14.610 9.018 9.286 1.00 26.89 235 MET A C 1
ATOM 1622 O O . MET A 1 210 ? 14.266 9.736 8.338 1.00 28.01 235 MET A O 1
ATOM 1627 N N . HIS A 1 211 ? 14.023 9.080 10.479 1.00 23.92 236 HIS A N 1
ATOM 1628 C CA . HIS A 1 211 ? 12.891 9.968 10.709 1.00 33.51 236 HIS A CA 1
ATOM 1629 C C . HIS A 1 211 ? 13.313 11.428 10.623 1.00 36.00 236 HIS A C 1
ATOM 1630 O O . HIS A 1 211 ? 12.705 12.217 9.888 1.00 36.92 236 HIS A O 1
ATOM 1637 N N . VAL A 1 212 ? 14.367 11.805 11.352 1.00 28.25 237 VAL A N 1
ATOM 1638 C CA . VAL A 1 212 ? 14.751 13.211 11.403 1.00 29.83 237 VAL A CA 1
ATOM 1639 C C . VAL A 1 212 ? 15.343 13.683 10.081 1.00 33.45 237 VAL A C 1
ATOM 1640 O O . VAL A 1 212 ? 15.350 14.889 9.807 1.00 39.16 237 VAL A O 1
ATOM 1644 N N . ARG A 1 213 ? 15.830 12.772 9.242 1.00 27.69 238 ARG A N 1
ATOM 1645 C CA . ARG A 1 213 ? 16.278 13.131 7.905 1.00 31.22 238 ARG A CA 1
ATOM 1646 C C . ARG A 1 213 ? 15.175 12.994 6.864 1.00 37.09 238 ARG A C 1
ATOM 1647 O O . ARG A 1 213 ? 15.433 13.212 5.676 1.00 43.26 238 ARG A O 1
ATOM 1655 N N . HIS A 1 214 ? 13.957 12.657 7.289 1.00 31.92 239 HIS A N 1
ATOM 1656 C CA . HIS A 1 214 ? 12.818 12.477 6.388 1.00 43.03 239 HIS A CA 1
ATOM 1657 C C . HIS A 1 214 ? 13.175 11.546 5.233 1.00 43.65 239 HIS A C 1
ATOM 1658 O O . HIS A 1 214 ? 12.839 11.797 4.072 1.00 44.56 239 HIS A O 1
ATOM 1665 N N . TYR A 1 215 ? 13.901 10.480 5.556 1.00 40.93 240 TYR A N 1
ATOM 1666 C CA . TYR A 1 215 ? 14.168 9.407 4.616 1.00 46.57 240 TYR A CA 1
ATOM 1667 C C . TYR A 1 215 ? 12.839 8.954 4.008 1.00 53.15 240 TYR A C 1
ATOM 1668 O O . TYR A 1 215 ? 11.939 8.536 4.753 1.00 51.25 240 TYR A O 1
ATOM 1677 N N . PRO A 1 216 ? 12.665 9.055 2.676 1.00 51.69 241 PRO A N 1
ATOM 1678 C CA . PRO A 1 216 ? 11.318 8.963 2.083 1.00 49.97 241 PRO A CA 1
ATOM 1679 C C . PRO A 1 216 ? 10.554 7.709 2.478 1.00 52.29 241 PRO A C 1
ATOM 1680 O O . PRO A 1 216 ? 9.456 7.796 3.039 1.00 49.80 241 PRO A O 1
ATOM 1684 N N . ILE A 1 217 ? 11.118 6.541 2.185 1.00 47.99 242 ILE A N 1
ATOM 1685 C CA . ILE A 1 217 ? 10.585 5.276 2.686 1.00 55.56 242 ILE A CA 1
ATOM 1686 C C . ILE A 1 217 ? 11.683 4.615 3.509 1.00 49.04 242 ILE A C 1
ATOM 1687 O O . ILE A 1 217 ? 12.698 4.164 2.960 1.00 43.07 242 ILE A O 1
ATOM 1692 N N . PRO A 1 218 ? 11.536 4.562 4.839 1.00 39.31 243 PRO A N 1
ATOM 1693 C CA . PRO A 1 218 ? 12.619 4.083 5.707 1.00 35.63 243 PRO A CA 1
ATOM 1694 C C . PRO A 1 218 ? 12.665 2.557 5.743 1.00 34.35 243 PRO A C 1
ATOM 1695 O O . PRO A 1 218 ? 11.728 1.908 6.203 1.00 45.50 243 PRO A O 1
ATOM 1699 N N . VAL A 1 219 ? 13.791 2.030 5.291 1.00 30.51 244 VAL A N 1
ATOM 1700 C CA . VAL A 1 219 ? 14.025 0.567 5.377 1.00 28.73 244 VAL A CA 1
ATOM 1701 C C . VAL A 1 219 ? 15.229 0.362 6.306 1.00 18.23 244 VAL A C 1
ATOM 1702 O O . VAL A 1 219 ? 16.232 0.993 6.096 1.00 22.71 244 VAL A O 1
ATOM 1706 N N . LEU A 1 220 ? 15.085 -0.504 7.289 1.00 17.01 245 LEU A N 1
ATOM 1707 C CA . LEU A 1 220 ? 16.134 -0.731 8.316 1.00 21.69 245 LEU A CA 1
ATOM 1708 C C . LEU A 1 220 ? 17.353 -1.475 7.738 1.00 16.20 245 LEU A C 1
ATOM 1709 O O . LEU A 1 220 ? 18.462 -1.009 7.910 1.00 14.17 245 LEU A O 1
ATOM 1714 N N . HIS A 1 221 ? 17.136 -2.618 7.107 1.00 11.79 246 HIS A N 1
ATOM 1715 C CA . HIS A 1 221 ? 18.309 -3.412 6.659 1.00 8.27 246 HIS A CA 1
ATOM 1716 C C . HIS A 1 221 ? 19.215 -2.636 5.704 1.00 9.52 246 HIS A C 1
ATOM 1717 O O . HIS A 1 221 ? 18.700 -2.116 4.727 1.00 11.83 246 HIS A O 1
ATOM 1724 N N . ASN A 1 222 ? 20.500 -2.587 6.022 1.00 8.73 247 ASN A N 1
ATOM 1725 C CA . ASN A 1 222 ? 21.494 -1.959 5.122 1.00 9.39 247 ASN A CA 1
ATOM 1726 C C . ASN A 1 222 ? 21.342 -0.438 5.127 1.00 11.57 247 ASN A C 1
ATOM 1727 O O . ASN A 1 222 ? 21.844 0.190 4.234 1.00 16.27 247 ASN A O 1
ATOM 1732 N N . TYR A 1 223 ? 20.688 0.106 6.139 1.00 11.15 248 TYR A N 1
ATOM 1733 C CA . TYR A 1 223 ? 20.662 1.585 6.286 1.00 11.33 248 TYR A CA 1
ATOM 1734 C C . TYR A 1 223 ? 22.076 2.055 6.638 1.00 10.41 248 TYR A C 1
ATOM 1735 O O . TYR A 1 223 ? 22.669 1.498 7.519 1.00 11.97 248 TYR A O 1
ATOM 1744 N N . ILE A 1 224 ? 22.568 3.082 5.947 1.00 10.13 249 ILE A N 1
ATOM 1745 C CA . ILE A 1 224 ? 23.958 3.496 6.111 1.00 12.67 249 ILE A CA 1
ATOM 1746 C C . ILE A 1 224 ? 24.004 4.918 6.648 1.00 16.06 249 ILE A C 1
ATOM 1747 O O . ILE A 1 224 ? 23.394 5.827 6.073 1.00 18.24 249 ILE A O 1
ATOM 1752 N N . MET A 1 225 ? 24.736 5.103 7.744 1.00 17.44 250 MET A N 1
ATOM 1753 C CA . MET A 1 225 ? 25.023 6.418 8.299 1.00 13.59 250 MET A CA 1
ATOM 1754 C C . MET A 1 225 ? 26.511 6.709 8.180 1.00 16.48 250 MET A C 1
ATOM 1755 O O . MET A 1 225 ? 27.342 5.808 8.310 1.00 13.95 250 MET A O 1
ATOM 1760 N N . SER A 1 226 ? 26.852 7.965 7.917 1.00 14.06 251 SER A N 1
ATOM 1761 C CA A SER A 1 226 ? 28.248 8.361 7.950 0.62 15.01 251 SER A CA 1
ATOM 1762 C CA B SER A 1 226 ? 28.247 8.363 7.950 0.38 15.12 251 SER A CA 1
ATOM 1763 C C . SER A 1 226 ? 28.772 8.313 9.387 1.00 14.78 251 SER A C 1
ATOM 1764 O O . SER A 1 226 ? 28.012 8.503 10.344 1.00 15.68 251 SER A O 1
ATOM 1769 N N . PRO A 1 227 ? 30.068 8.050 9.570 1.00 17.85 252 PRO A N 1
ATOM 1770 C CA . PRO A 1 227 ? 30.605 7.996 10.943 1.00 21.62 252 PRO A CA 1
ATOM 1771 C C . PRO A 1 227 ? 30.430 9.294 11.716 1.00 22.63 252 PRO A C 1
ATOM 1772 O O . PRO A 1 227 ? 30.372 9.263 12.954 1.00 18.15 252 PRO A O 1
ATOM 1776 N N . ASP A 1 228 ? 30.234 10.399 10.999 1.00 24.95 253 ASP A N 1
ATOM 1777 C CA . ASP A 1 228 ? 30.177 11.710 11.693 1.00 27.56 253 ASP A CA 1
ATOM 1778 C C . ASP A 1 228 ? 28.755 11.976 12.171 1.00 19.62 253 ASP A C 1
ATOM 1779 O O . ASP A 1 228 ? 28.542 12.999 12.756 1.00 35.81 253 ASP A O 1
ATOM 1784 N N . ARG A 1 229 ? 27.840 11.030 12.002 1.00 23.39 254 ARG A N 1
ATOM 1785 C CA . ARG A 1 229 ? 26.408 11.192 12.236 1.00 17.71 254 ARG A CA 1
ATOM 1786 C C . ARG A 1 229 ? 25.939 10.935 13.677 1.00 23.89 254 ARG A C 1
ATOM 1787 O O . ARG A 1 229 ? 25.055 11.653 14.159 1.00 25.90 254 ARG A O 1
ATOM 1795 N N . PRO A 1 230 ? 26.464 9.929 14.399 1.00 21.53 255 PRO A N 1
ATOM 1796 C CA . PRO A 1 230 ? 25.954 9.670 15.765 1.00 15.81 255 PRO A CA 1
ATOM 1797 C C . PRO A 1 230 ? 26.080 10.827 16.752 1.00 20.41 255 PRO A C 1
ATOM 1798 O O . PRO A 1 230 ? 25.167 11.035 17.562 1.00 21.49 255 PRO A O 1
ATOM 1802 N N . SER A 1 231 ? 27.198 11.548 16.758 1.00 22.60 256 SER A N 1
ATOM 1803 C CA . SER A 1 231 ? 27.323 12.643 17.715 1.00 25.43 256 SER A CA 1
ATOM 1804 C C . SER A 1 231 ? 26.243 13.695 17.488 1.00 34.00 256 SER A C 1
ATOM 1805 O O . SER A 1 231 ? 25.759 14.310 18.448 1.00 29.34 256 SER A O 1
ATOM 1808 N N . LYS A 1 232 ? 25.798 13.832 16.253 1.00 27.69 257 LYS A N 1
ATOM 1809 C CA . LYS A 1 232 ? 24.763 14.838 15.932 1.00 25.41 257 LYS A CA 1
ATOM 1810 C C . LYS A 1 232 ? 23.416 14.369 16.467 1.00 30.61 257 LYS A C 1
ATOM 1811 O O . LYS A 1 232 ? 22.672 15.192 16.965 1.00 27.90 257 LYS A O 1
ATOM 1817 N N . LEU A 1 233 ? 23.127 13.075 16.359 1.00 18.06 258 LEU A N 1
ATOM 1818 C CA . LEU A 1 233 ? 21.883 12.557 16.918 1.00 23.48 258 LEU A CA 1
ATOM 1819 C C . LEU A 1 233 ? 21.799 12.775 18.423 1.00 19.52 258 LEU A C 1
ATOM 1820 O O . LEU A 1 233 ? 20.696 12.813 18.978 1.00 20.76 258 LEU A O 1
ATOM 1825 N N . ILE A 1 234 ? 22.944 12.887 19.108 1.00 24.20 259 ILE A N 1
ATOM 1826 C CA . ILE A 1 234 ? 22.907 13.190 20.538 1.00 26.75 259 ILE A CA 1
ATOM 1827 C C . ILE A 1 234 ? 22.220 14.530 20.765 1.00 19.22 259 ILE A C 1
ATOM 1828 O O . ILE A 1 234 ? 21.379 14.673 21.660 1.00 22.22 259 ILE A O 1
ATOM 1833 N N . ARG A 1 235 ? 22.544 15.517 19.932 1.00 23.22 260 ARG A N 1
ATOM 1834 C CA . ARG A 1 235 ? 21.915 16.829 20.030 1.00 25.47 260 ARG A CA 1
ATOM 1835 C C . ARG A 1 235 ? 20.486 16.812 19.505 1.00 27.68 260 ARG A C 1
ATOM 1836 O O . ARG A 1 235 ? 19.628 17.530 20.033 1.00 24.67 260 ARG A O 1
ATOM 1844 N N . VAL A 1 236 ? 20.205 15.995 18.486 1.00 25.62 261 VAL A N 1
ATOM 1845 C CA . VAL A 1 236 ? 18.830 15.835 18.021 1.00 21.62 261 VAL A CA 1
ATOM 1846 C C . VAL A 1 236 ? 17.937 15.328 19.149 1.00 29.65 261 VAL A C 1
ATOM 1847 O O . VAL A 1 236 ? 16.852 15.867 19.393 1.00 26.30 261 VAL A O 1
ATOM 1851 N N . ILE A 1 237 ? 18.379 14.281 19.856 1.00 21.88 262 ILE A N 1
ATOM 1852 C CA . ILE A 1 237 ? 17.587 13.737 20.955 1.00 26.47 262 ILE A CA 1
ATOM 1853 C C . ILE A 1 237 ? 17.383 14.793 22.028 1.00 26.60 262 ILE A C 1
ATOM 1854 O O . ILE A 1 237 ? 16.289 14.941 22.583 1.00 31.50 262 ILE A O 1
ATOM 1859 N N . GLN A 1 238 ? 18.438 15.545 22.328 1.00 24.39 263 GLN A N 1
ATOM 1860 C CA . GLN A 1 238 ? 18.389 16.543 23.385 1.00 23.63 263 GLN A CA 1
ATOM 1861 C C . GLN A 1 238 ? 17.387 17.648 23.069 1.00 24.96 263 GLN A C 1
ATOM 1862 O O . GLN A 1 238 ? 16.799 18.237 23.983 1.00 29.22 263 GLN A O 1
ATOM 1868 N N . ARG A 1 239 ? 17.150 17.913 21.789 1.00 20.23 264 ARG A N 1
ATOM 1869 C CA . ARG A 1 239 ? 16.277 18.999 21.363 1.00 17.72 264 ARG A CA 1
ATOM 1870 C C . ARG A 1 239 ? 14.915 18.526 20.876 1.00 30.02 264 ARG A C 1
ATOM 1871 O O . ARG A 1 239 ? 14.127 19.350 20.402 1.00 22.51 264 ARG A O 1
ATOM 1879 N N . ASN A 1 240 ? 14.609 17.233 20.980 1.00 28.49 265 ASN A N 1
ATOM 1880 C CA . ASN A 1 240 ? 13.298 16.771 20.547 1.00 25.59 265 ASN A CA 1
ATOM 1881 C C . ASN A 1 240 ? 12.220 17.344 21.462 1.00 35.08 265 ASN A C 1
ATOM 1882 O O . ASN A 1 240 ? 12.485 17.781 22.586 1.00 38.51 265 ASN A O 1
ATOM 1887 N N . ASN A 1 241 ? 10.992 17.356 20.966 1.00 38.47 266 ASN A N 1
ATOM 1888 C CA . ASN A 1 241 ? 9.939 18.054 21.689 1.00 43.47 266 ASN A CA 1
ATOM 1889 C C . ASN A 1 241 ? 8.682 17.204 21.829 1.00 36.06 266 ASN A C 1
ATOM 1890 O O . ASN A 1 241 ? 8.032 16.881 20.837 1.00 41.41 266 ASN A O 1
ATOM 1895 N N . GLU A 1 257 ? 17.030 8.899 26.929 1.00 45.44 282 GLU A N 1
ATOM 1896 C CA . GLU A 1 257 ? 18.240 8.687 27.716 1.00 44.56 282 GLU A CA 1
ATOM 1897 C C . GLU A 1 257 ? 19.075 7.541 27.147 1.00 43.86 282 GLU A C 1
ATOM 1898 O O . GLU A 1 257 ? 20.237 7.743 26.780 1.00 32.18 282 GLU A O 1
ATOM 1904 N N . GLN A 1 258 ? 18.478 6.344 27.081 1.00 43.71 283 GLN A N 1
ATOM 1905 C CA . GLN A 1 258 ? 19.170 5.196 26.500 1.00 41.09 283 GLN A CA 1
ATOM 1906 C C . GLN A 1 258 ? 19.551 5.461 25.051 1.00 36.59 283 GLN A C 1
ATOM 1907 O O . GLN A 1 258 ? 20.628 5.054 24.597 1.00 33.64 283 GLN A O 1
ATOM 1913 N N . LEU A 1 259 ? 18.675 6.138 24.310 1.00 33.84 284 LEU A N 1
ATOM 1914 C CA . LEU A 1 259 ? 18.974 6.493 22.928 1.00 30.38 284 LEU A CA 1
ATOM 1915 C C . LEU A 1 259 ? 20.215 7.376 22.851 1.00 27.99 284 LEU A C 1
ATOM 1916 O O . LEU A 1 259 ? 21.099 7.159 22.010 1.00 26.43 284 LEU A O 1
ATOM 1921 N N . SER A 1 260 ? 20.308 8.365 23.741 1.00 22.00 285 SER A N 1
ATOM 1922 C CA . SER A 1 260 ? 21.479 9.234 23.775 1.00 20.10 285 SER A CA 1
ATOM 1923 C C . SER A 1 260 ? 22.743 8.452 24.124 1.00 16.74 285 SER A C 1
ATOM 1924 O O . SER A 1 260 ? 23.800 8.660 23.509 1.00 15.99 285 SER A O 1
ATOM 1927 N N . ASP A 1 261 ? 22.656 7.565 25.121 1.00 16.32 286 ASP A N 1
ATOM 1928 C CA . ASP A 1 261 ? 23.802 6.733 25.489 1.00 18.29 286 ASP A CA 1
ATOM 1929 C C . ASP A 1 261 ? 24.260 5.880 24.315 1.00 17.89 286 ASP A C 1
ATOM 1930 O O . ASP A 1 261 ? 25.465 5.742 24.075 1.00 15.20 286 ASP A O 1
ATOM 1935 N N . ALA A 1 262 ? 23.314 5.292 23.580 1.00 16.98 287 ALA A N 1
ATOM 1936 C CA . ALA A 1 262 ? 23.678 4.443 22.444 1.00 15.60 287 ALA A CA 1
ATOM 1937 C C . ALA A 1 262 ? 24.381 5.243 21.356 1.00 18.91 287 ALA A C 1
ATOM 1938 O O . ALA A 1 262 ? 25.297 4.739 20.692 1.00 14.96 287 ALA A O 1
ATOM 1940 N N . ALA A 1 263 ? 23.949 6.483 21.140 1.00 13.46 288 ALA A N 1
ATOM 1941 C CA . ALA A 1 263 ? 24.582 7.315 20.131 1.00 13.50 288 ALA A CA 1
ATOM 1942 C C . ALA A 1 263 ? 25.984 7.720 20.569 1.00 13.05 288 ALA A C 1
ATOM 1943 O O . ALA A 1 263 ? 26.916 7.718 19.757 1.00 13.41 288 ALA A O 1
ATOM 1945 N N . ALA A 1 264 ? 26.155 8.041 21.854 1.00 12.99 289 ALA A N 1
ATOM 1946 C CA . ALA A 1 264 ? 27.481 8.397 22.354 1.00 12.72 289 ALA A CA 1
ATOM 1947 C C . ALA A 1 264 ? 28.451 7.234 22.193 1.00 12.50 289 ALA A C 1
ATOM 1948 O O . ALA A 1 264 ? 29.574 7.408 21.703 1.00 13.09 289 ALA A O 1
ATOM 1950 N N . LEU A 1 265 ? 28.029 6.034 22.596 1.00 13.50 290 LEU A N 1
ATOM 1951 C CA . LEU A 1 265 ? 28.894 4.867 22.450 1.00 10.12 290 LEU A CA 1
ATOM 1952 C C . LEU A 1 265 ? 29.216 4.600 20.985 1.00 10.50 290 LEU A C 1
ATOM 1953 O O . LEU A 1 265 ? 30.365 4.301 20.645 1.00 9.48 290 LEU A O 1
ATOM 1958 N N . LEU A 1 266 ? 28.216 4.714 20.102 1.00 11.51 291 LEU A N 1
ATOM 1959 C CA . LEU A 1 266 ? 28.449 4.470 18.683 1.00 11.44 291 LEU A CA 1
ATOM 1960 C C . LEU A 1 266 ? 29.447 5.470 18.110 1.00 9.16 291 LEU A C 1
ATOM 1961 O O . LEU A 1 266 ? 30.328 5.098 17.328 1.00 10.53 291 LEU A O 1
ATOM 1966 N N . ALA A 1 267 ? 29.322 6.747 18.484 1.00 10.66 292 ALA A N 1
ATOM 1967 C CA . ALA A 1 267 ? 30.283 7.756 18.040 1.00 10.36 292 ALA A CA 1
ATOM 1968 C C . ALA A 1 267 ? 31.706 7.399 18.456 1.00 8.21 292 ALA A C 1
ATOM 1969 O O . ALA A 1 267 ? 32.634 7.409 17.633 1.00 10.42 292 ALA A O 1
ATOM 1971 N N . VAL A 1 268 ? 31.906 7.104 19.743 1.00 10.35 293 VAL A N 1
ATOM 1972 C CA . VAL A 1 268 ? 33.255 6.850 20.254 1.00 11.64 293 VAL A CA 1
ATOM 1973 C C . VAL A 1 268 ? 33.820 5.563 19.666 1.00 9.40 293 VAL A C 1
ATOM 1974 O O . VAL A 1 268 ? 34.980 5.514 19.244 1.00 10.01 293 VAL A O 1
ATOM 1978 N N . VAL A 1 269 ? 33.010 4.498 19.636 1.00 9.61 294 VAL A N 1
ATOM 1979 C CA . VAL A 1 269 ? 33.488 3.204 19.153 1.00 6.85 294 VAL A CA 1
ATOM 1980 C C . VAL A 1 269 ? 33.855 3.293 17.681 1.00 9.10 294 VAL A C 1
ATOM 1981 O O . VAL A 1 269 ? 34.939 2.850 17.273 1.00 9.71 294 VAL A O 1
ATOM 1985 N N . SER A 1 270 ? 32.968 3.875 16.862 1.00 6.00 295 SER A N 1
ATOM 1986 C CA . SER A 1 270 ? 33.252 3.905 15.428 1.00 8.65 295 SER A CA 1
ATOM 1987 C C . SER A 1 270 ? 34.473 4.762 15.123 1.00 10.97 295 SER A C 1
ATOM 1988 O O . SER A 1 270 ? 35.252 4.415 14.233 1.00 10.42 295 SER A O 1
ATOM 1991 N N . ARG A 1 271 ? 34.684 5.849 15.873 1.00 10.66 296 ARG A N 1
ATOM 1992 C CA . ARG A 1 271 ? 35.857 6.680 15.614 1.00 10.15 296 ARG A CA 1
ATOM 1993 C C . ARG A 1 271 ? 37.143 5.944 15.962 1.00 10.70 296 ARG A C 1
ATOM 1994 O O . ARG A 1 271 ? 38.101 5.950 15.180 1.00 11.79 296 ARG A O 1
ATOM 2002 N N . HIS A 1 272 ? 37.175 5.266 17.110 1.00 9.24 297 HIS A N 1
ATOM 2003 C CA . HIS A 1 272 ? 38.384 4.554 17.499 1.00 6.61 297 HIS A CA 1
ATOM 2004 C C . HIS A 1 272 ? 38.645 3.327 16.642 1.00 8.07 297 HIS A C 1
ATOM 2005 O O . HIS A 1 272 ? 39.802 2.894 16.534 1.00 11.90 297 HIS A O 1
ATOM 2012 N N . LEU A 1 273 ? 37.606 2.755 16.044 1.00 9.32 298 LEU A N 1
ATOM 2013 C CA . LEU A 1 273 ? 37.779 1.655 15.106 1.00 8.88 298 LEU A CA 1
ATOM 2014 C C . LEU A 1 273 ? 38.184 2.115 13.717 1.00 11.72 298 LEU A C 1
ATOM 2015 O O . LEU A 1 273 ? 38.465 1.267 12.865 1.00 12.24 298 LEU A O 1
ATOM 2020 N N . HIS A 1 274 ? 38.202 3.420 13.464 1.00 9.67 299 HIS A N 1
ATOM 2021 C CA . HIS A 1 274 ? 38.484 3.941 12.131 1.00 11.81 299 HIS A CA 1
ATOM 2022 C C . HIS A 1 274 ? 37.456 3.411 11.130 1.00 12.02 299 HIS A C 1
ATOM 2023 O O . HIS A 1 274 ? 37.782 3.138 9.976 1.00 13.92 299 HIS A O 1
ATOM 2030 N N . SER A 1 275 ? 36.204 3.263 11.582 1.00 9.05 300 SER A N 1
ATOM 2031 C CA . SER A 1 275 ? 35.127 2.793 10.711 1.00 8.86 300 SER A CA 1
ATOM 2032 C C . SER A 1 275 ? 34.840 3.817 9.618 1.00 11.16 300 SER A C 1
ATOM 2033 O O . SER A 1 275 ? 34.868 5.031 9.857 1.00 14.81 300 SER A O 1
ATOM 2036 N N . ARG A 1 276 ? 34.547 3.328 8.407 1.00 12.60 301 ARG A N 1
ATOM 2037 C CA . ARG A 1 276 ? 34.251 4.241 7.310 1.00 12.41 301 ARG A CA 1
ATOM 2038 C C . ARG A 1 276 ? 32.768 4.376 7.004 1.00 16.53 301 ARG A C 1
ATOM 2039 O O . ARG A 1 276 ? 32.394 5.277 6.250 1.00 20.95 301 ARG A O 1
ATOM 2047 N N . ALA A 1 277 ? 31.920 3.514 7.564 1.00 13.17 302 ALA A N 1
ATOM 2048 C CA . ALA A 1 277 ? 30.477 3.601 7.376 1.00 11.46 302 ALA A CA 1
ATOM 2049 C C . ALA A 1 277 ? 29.812 2.830 8.499 1.00 11.38 302 ALA A C 1
ATOM 2050 O O . ALA A 1 277 ? 30.380 1.862 9.011 1.00 12.31 302 ALA A O 1
ATOM 2052 N N . LEU A 1 278 ? 28.609 3.265 8.871 1.00 9.10 303 LEU A N 1
ATOM 2053 C CA . LEU A 1 278 ? 27.811 2.613 9.910 1.00 7.52 303 LEU A CA 1
ATOM 2054 C C . LEU A 1 278 ? 26.618 1.963 9.230 1.00 13.72 303 LEU A C 1
ATOM 2055 O O . LEU A 1 278 ? 25.712 2.659 8.765 1.00 13.95 303 LEU A O 1
ATOM 2060 N N . VAL A 1 279 ? 26.610 0.633 9.189 1.00 9.48 304 VAL A N 1
ATOM 2061 C CA . VAL A 1 279 ? 25.697 -0.140 8.345 1.00 8.24 304 VAL A CA 1
ATOM 2062 C C . VAL A 1 279 ? 24.805 -0.972 9.259 1.00 9.74 304 VAL A C 1
ATOM 2063 O O . VAL A 1 279 ? 25.308 -1.828 9.997 1.00 10.18 304 VAL A O 1
ATOM 2067 N N . THR A 1 280 ? 23.491 -0.731 9.215 1.00 9.24 305 THR A N 1
ATOM 2068 C CA . THR A 1 280 ? 22.563 -1.491 10.048 1.00 7.83 305 THR A CA 1
ATOM 2069 C C . THR A 1 280 ? 22.306 -2.869 9.456 1.00 9.35 305 THR A C 1
ATOM 2070 O O . THR A 1 280 ? 22.081 -3.010 8.251 1.00 11.30 305 THR A O 1
ATOM 2074 N N . SER A 1 281 ? 22.360 -3.891 10.302 1.00 9.59 306 SER A N 1
ATOM 2075 C CA . SER A 1 281 ? 22.008 -5.245 9.912 1.00 9.96 306 SER A CA 1
ATOM 2076 C C . SER A 1 281 ? 20.672 -5.625 10.536 1.00 9.18 306 SER A C 1
ATOM 2077 O O . SER A 1 281 ? 20.493 -5.496 11.749 1.00 11.77 306 SER A O 1
ATOM 2080 N N . ALA A 1 282 ? 19.730 -6.088 9.710 1.00 9.65 307 ALA A N 1
ATOM 2081 C CA . ALA A 1 282 ? 18.475 -6.588 10.255 1.00 9.72 307 ALA A CA 1
ATOM 2082 C C . ALA A 1 282 ? 18.669 -7.881 11.037 1.00 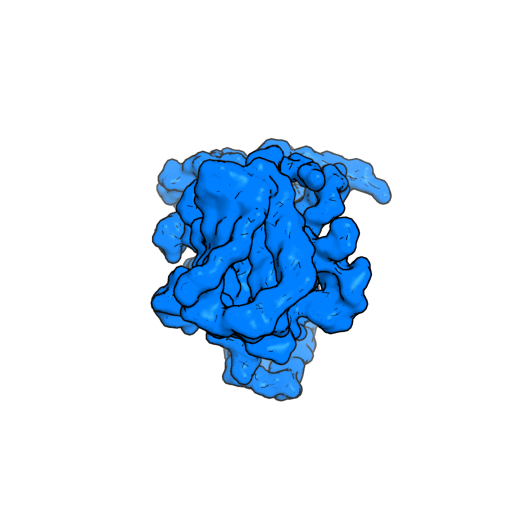9.90 307 ALA A C 1
ATOM 2083 O O . ALA A 1 282 ? 17.800 -8.245 11.842 1.00 13.12 307 ALA A O 1
ATOM 2085 N N . TYR A 1 283 ? 19.781 -8.575 10.825 1.00 8.90 308 TYR A N 1
ATOM 2086 C CA . TYR A 1 283 ? 20.054 -9.872 11.432 1.00 8.46 308 TYR A CA 1
ATOM 2087 C C . TYR A 1 283 ? 21.063 -9.712 12.559 1.00 12.08 308 TYR A C 1
ATOM 2088 O O . TYR A 1 283 ? 21.953 -8.861 12.504 1.00 12.32 308 TYR 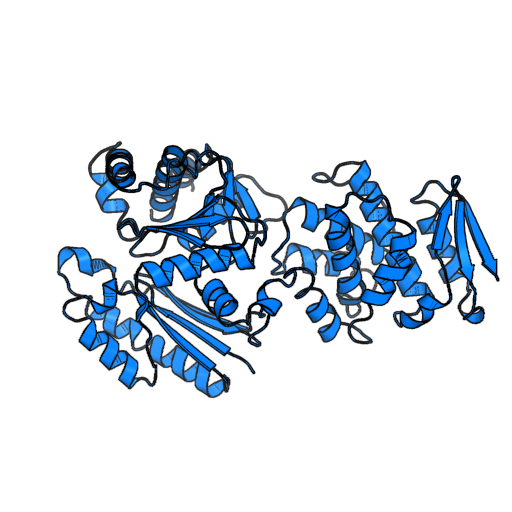A O 1
ATOM 2097 N N . GLY A 1 284 ? 20.925 -10.552 13.579 1.00 6.98 309 GLY A N 1
ATOM 2098 C CA . GLY A 1 284 ? 21.843 -10.532 14.696 1.00 8.59 309 GLY A CA 1
ATOM 2099 C C . GLY A 1 284 ? 22.102 -11.926 15.232 1.00 7.76 309 GLY A C 1
ATOM 2100 O O . GLY A 1 284 ? 22.163 -12.897 14.471 1.00 7.74 309 GLY A O 1
ATOM 2101 N N . LEU A 1 285 ? 22.240 -12.028 16.553 1.00 7.84 310 LEU A N 1
ATOM 2102 C CA . LEU A 1 285 ? 22.620 -13.294 17.176 1.00 7.12 310 LEU A CA 1
ATOM 2103 C C . LEU A 1 285 ? 21.666 -14.423 16.799 1.00 6.07 310 LEU A C 1
ATOM 2104 O O . LEU A 1 285 ? 22.103 -15.551 16.530 1.00 6.43 310 LEU A O 1
ATOM 2109 N N . ARG A 1 286 ? 20.355 -14.151 16.779 1.00 6.59 311 ARG A N 1
ATOM 2110 C CA . ARG A 1 286 ? 19.411 -15.237 16.536 1.00 6.48 311 ARG A CA 1
ATOM 2111 C C . ARG A 1 286 ? 19.563 -15.796 15.130 1.00 6.97 311 ARG A C 1
ATOM 2112 O O . ARG A 1 286 ? 19.633 -17.016 14.941 1.00 7.00 311 ARG A O 1
ATOM 2120 N N . GLU A 1 287 ? 19.640 -14.916 14.125 1.00 6.15 312 GLU A N 1
ATOM 2121 C CA . GLU A 1 287 ? 19.839 -15.385 12.762 1.00 7.03 312 GLU A CA 1
ATOM 2122 C C . GLU A 1 287 ? 21.213 -16.021 12.574 1.00 6.22 312 GLU A C 1
ATOM 2123 O O . GLU A 1 287 ? 21.372 -16.896 11.720 1.00 7.46 312 GLU A O 1
ATOM 2129 N N . GLY A 1 288 ? 22.214 -15.599 13.350 1.00 6.63 313 GLY A N 1
ATOM 2130 C CA . GLY A 1 288 ? 23.492 -16.290 13.317 1.00 6.12 313 GLY A CA 1
ATOM 2131 C C . GLY A 1 288 ? 23.401 -17.716 13.834 1.00 8.34 313 GLY A C 1
ATOM 2132 O O . GLY A 1 288 ? 24.026 -18.624 13.276 1.00 7.29 313 GLY A O 1
ATOM 2133 N N . LEU A 1 289 ? 22.648 -17.933 14.919 1.00 6.33 314 LEU A N 1
ATOM 2134 C CA . LEU A 1 289 ? 22.445 -19.299 15.394 1.00 6.56 314 LEU A CA 1
ATOM 2135 C C . LEU A 1 289 ? 21.774 -20.146 14.325 1.00 8.62 314 LEU A C 1
ATOM 2136 O O . LEU A 1 289 ? 22.152 -21.302 14.113 1.00 8.86 314 LEU A O 1
ATOM 2141 N N . LEU A 1 290 ? 20.775 -19.582 13.636 1.00 7.60 315 LEU A N 1
ATOM 2142 C CA . LEU A 1 290 ? 20.088 -20.320 12.582 1.00 8.72 315 LEU A CA 1
ATOM 2143 C C . LEU A 1 290 ? 21.035 -20.635 11.437 1.00 10.90 315 LEU A C 1
ATOM 2144 O O . LEU A 1 290 ? 21.038 -21.752 10.904 1.00 10.73 315 LEU A O 1
ATOM 2149 N N . TYR A 1 291 ? 21.850 -19.656 11.048 1.00 8.52 316 TYR A N 1
ATOM 2150 C CA . TYR A 1 291 ? 22.819 -19.857 9.985 1.00 8.16 316 TYR A CA 1
ATOM 2151 C C . TYR A 1 291 ? 23.809 -20.962 10.334 1.00 9.71 316 TYR A C 1
ATOM 2152 O O . TYR A 1 291 ? 24.086 -21.838 9.505 1.00 8.50 316 TYR A O 1
ATOM 2161 N N . LEU A 1 292 ? 24.323 -20.959 11.567 1.00 8.41 317 LEU A N 1
ATOM 2162 C CA . LEU A 1 292 ? 25.306 -21.972 11.933 1.00 10.55 317 LEU A CA 1
ATOM 2163 C C . LEU A 1 292 ? 24.686 -23.362 12.034 1.00 10.36 317 LEU A C 1
ATOM 2164 O O . LEU A 1 292 ? 25.419 -24.352 11.973 1.00 14.10 317 LEU A O 1
ATOM 2169 N N . SER A 1 293 ? 23.362 -23.460 12.169 1.00 9.00 318 SER A N 1
ATOM 2170 C CA . SER A 1 293 ? 22.672 -24.743 12.155 1.00 9.60 318 SER A CA 1
ATOM 2171 C C . SER A 1 293 ? 22.512 -25.316 10.755 1.00 9.42 318 SER A C 1
ATOM 2172 O O . SER A 1 293 ? 22.163 -26.494 10.625 1.00 13.11 318 SER A O 1
ATOM 2175 N N . LEU A 1 294 ? 22.736 -24.517 9.716 1.00 8.88 319 LEU A N 1
ATOM 2176 C CA . LEU A 1 294 ? 22.696 -24.999 8.347 1.00 10.71 319 LEU A CA 1
ATOM 2177 C C . LEU A 1 294 ? 23.966 -25.764 8.015 1.00 10.67 319 LEU A C 1
ATOM 2178 O O . LEU A 1 294 ? 25.036 -25.512 8.582 1.00 12.92 319 LEU A O 1
ATOM 2183 N N . ASP A 1 295 ? 23.859 -26.691 7.068 1.00 14.74 320 ASP A N 1
ATOM 2184 C CA . ASP A 1 295 ? 25.101 -27.277 6.596 1.00 15.54 320 ASP A CA 1
ATOM 2185 C C . ASP A 1 295 ? 25.856 -26.285 5.709 1.00 15.07 320 ASP A C 1
ATOM 2186 O O . ASP A 1 295 ? 25.318 -25.266 5.251 1.00 12.62 320 ASP A O 1
ATOM 2191 N N . LYS A 1 296 ? 27.135 -26.597 5.479 1.00 11.89 321 LYS A N 1
ATOM 2192 C CA . LYS A 1 296 ? 28.041 -25.648 4.844 1.00 14.55 321 LYS A CA 1
ATOM 2193 C C . LYS A 1 296 ? 27.518 -25.191 3.490 1.00 15.15 321 LYS A C 1
ATOM 2194 O O . LYS A 1 296 ? 27.555 -23.994 3.174 1.00 15.87 321 LYS A O 1
ATOM 2200 N N . ALA A 1 297 ? 27.022 -26.129 2.677 1.00 11.74 322 ALA A N 1
ATOM 2201 C CA . ALA A 1 297 ? 26.593 -25.775 1.330 1.00 11.59 322 ALA A CA 1
ATOM 2202 C C . ALA A 1 297 ? 25.383 -24.851 1.358 1.00 9.82 322 ALA A C 1
ATOM 2203 O O . ALA A 1 297 ? 25.282 -23.930 0.532 1.00 13.01 322 ALA A O 1
ATOM 2205 N N . THR A 1 298 ? 24.460 -25.071 2.306 1.00 11.47 323 THR A N 1
ATOM 2206 C CA . THR A 1 298 ? 23.252 -24.253 2.365 1.00 11.03 323 THR A CA 1
ATOM 2207 C C . THR A 1 298 ? 23.573 -22.827 2.789 1.00 8.45 323 THR A C 1
ATOM 2208 O O . THR A 1 298 ? 22.933 -21.885 2.305 1.00 7.79 323 THR A O 1
ATOM 2212 N N . ARG A 1 299 ? 24.590 -22.646 3.645 1.00 8.46 324 ARG A N 1
ATOM 2213 C CA . ARG A 1 299 ? 24.980 -21.298 4.064 1.00 7.79 324 ARG A CA 1
ATOM 2214 C C . ARG A 1 299 ? 25.382 -20.437 2.878 1.00 8.16 324 ARG A C 1
ATOM 2215 O O . ARG A 1 299 ? 25.282 -19.205 2.939 1.00 9.42 324 ARG A O 1
ATOM 2223 N N . LYS A 1 300 ? 25.866 -21.057 1.805 1.00 9.06 325 LYS A N 1
ATOM 2224 C CA . LYS A 1 300 ? 26.399 -20.304 0.678 1.00 8.97 325 LYS A CA 1
ATOM 2225 C C . LYS A 1 300 ? 25.326 -19.834 -0.287 1.00 10.28 325 LYS A C 1
ATOM 2226 O O . LYS A 1 300 ? 25.641 -19.062 -1.199 1.00 10.99 325 LYS A O 1
ATOM 2232 N N . LEU A 1 301 ? 24.083 -20.263 -0.101 1.00 8.43 326 LEU A N 1
ATOM 2233 C CA . LEU A 1 301 ? 22.995 -19.811 -0.952 1.00 9.59 326 LEU A CA 1
ATOM 2234 C C . LEU A 1 301 ? 22.720 -18.324 -0.754 1.00 7.40 326 LEU A C 1
ATOM 2235 O O . LEU A 1 301 ? 22.829 -17.797 0.350 1.00 8.72 326 LEU A O 1
ATOM 2240 N N . ASP A 1 302 ? 22.381 -17.653 -1.845 1.00 9.92 327 ASP A N 1
ATOM 2241 C CA . ASP A 1 302 ? 22.042 -16.233 -1.825 1.00 7.82 327 ASP A CA 1
ATOM 2242 C C . ASP A 1 302 ? 20.731 -16.050 -1.075 1.00 9.26 327 ASP A C 1
ATOM 2243 O O . ASP A 1 302 ? 19.723 -16.650 -1.470 1.00 7.99 327 ASP A O 1
ATOM 2248 N N . PRO A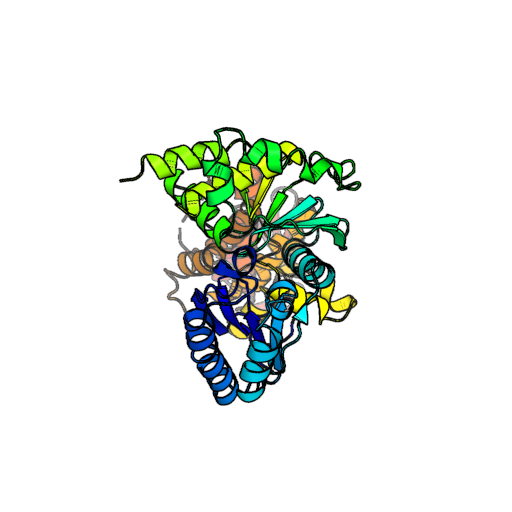 1 303 ? 20.690 -15.257 0.017 1.00 7.36 328 PRO A N 1
ATOM 2249 C CA . PRO A 1 303 ? 19.465 -15.192 0.826 1.00 7.36 328 PRO A CA 1
ATOM 2250 C C . PRO A 1 303 ? 18.356 -14.366 0.197 1.00 8.70 328 PRO A C 1
ATOM 2251 O O . PRO A 1 303 ? 17.174 -14.586 0.493 1.00 10.39 328 PRO A O 1
ATOM 2255 N N . LEU A 1 304 ? 18.717 -13.410 -0.657 1.00 6.85 329 LEU A N 1
ATOM 2256 C CA . LEU A 1 304 ? 17.699 -12.663 -1.391 1.00 7.09 329 LEU A CA 1
ATOM 2257 C C . LEU A 1 304 ? 16.998 -13.566 -2.387 1.00 7.32 329 LEU A C 1
ATOM 2258 O O . LEU A 1 304 ? 15.760 -13.631 -2.427 1.00 9.44 329 LEU A O 1
ATOM 2263 N N . LEU A 1 305 ? 17.778 -14.284 -3.194 1.00 8.50 330 LEU A N 1
ATOM 2264 C CA . LEU A 1 305 ? 17.189 -15.214 -4.150 1.00 8.53 330 LEU A CA 1
ATOM 2265 C C . LEU A 1 305 ? 16.429 -16.324 -3.435 1.00 8.17 330 LEU A C 1
ATOM 2266 O O . LEU A 1 305 ? 15.351 -16.735 -3.882 1.00 10.11 330 LEU A O 1
ATOM 2271 N N . TRP A 1 306 ? 16.945 -16.796 -2.299 1.00 7.96 331 TRP A N 1
ATOM 2272 C CA . TRP A 1 306 ? 16.260 -17.874 -1.595 1.00 9.62 331 TRP A CA 1
ATOM 2273 C C . TRP A 1 306 ? 14.888 -17.420 -1.114 1.00 6.99 331 TRP A C 1
ATOM 2274 O O . TRP A 1 306 ? 13.882 -18.117 -1.312 1.00 8.46 331 TRP A O 1
ATOM 2285 N N . SER A 1 307 ? 14.827 -16.241 -0.495 1.00 8.68 332 SER A N 1
ATOM 2286 C CA A SER A 1 307 ? 13.563 -15.766 0.054 0.68 8.25 332 SER A CA 1
ATOM 2287 C CA B SER A 1 307 ? 13.566 -15.739 0.050 0.32 8.30 332 SER A CA 1
ATOM 2288 C C . SER A 1 307 ? 12.604 -15.335 -1.051 1.00 9.40 332 SER A C 1
ATOM 2289 O O . SER A 1 307 ? 11.393 -15.563 -0.943 1.00 9.32 332 SER A O 1
ATOM 2294 N N . ALA A 1 308 ? 13.121 -14.708 -2.110 1.00 9.38 333 ALA A N 1
ATOM 2295 C CA . ALA A 1 308 ? 12.261 -14.320 -3.220 1.00 6.60 333 ALA A CA 1
ATOM 2296 C C . ALA A 1 308 ? 11.704 -15.550 -3.913 1.00 9.51 333 ALA A C 1
ATOM 2297 O O . ALA A 1 308 ? 10.528 -15.573 -4.306 1.00 8.92 333 ALA A O 1
ATOM 2299 N N . ASN A 1 309 ? 12.523 -16.597 -4.056 1.00 7.57 334 ASN A N 1
ATOM 2300 C CA . ASN A 1 309 ? 12.003 -17.850 -4.588 1.00 9.12 334 ASN A CA 1
ATOM 2301 C C . ASN A 1 309 ? 10.856 -18.380 -3.737 1.00 8.92 334 ASN A C 1
ATOM 2302 O O . ASN A 1 309 ? 9.794 -18.738 -4.265 1.00 8.16 334 ASN A O 1
ATOM 2307 N N . GLN A 1 310 ? 11.055 -18.450 -2.414 1.00 8.90 335 GLN A N 1
ATOM 2308 C CA . GLN A 1 310 ? 9.998 -18.952 -1.541 1.00 7.40 335 GLN A CA 1
ATOM 2309 C C . GLN A 1 310 ? 8.732 -18.109 -1.659 1.00 8.69 335 GLN A C 1
ATOM 2310 O O . GLN A 1 310 ? 7.616 -18.645 -1.660 1.00 9.47 335 GLN A O 1
ATOM 2316 N N . ARG A 1 311 ? 8.881 -16.787 -1.773 1.00 7.61 336 ARG A N 1
ATOM 2317 C CA . ARG A 1 311 ? 7.705 -15.925 -1.841 1.00 8.42 336 ARG A CA 1
ATOM 2318 C C . ARG A 1 311 ? 6.870 -16.236 -3.076 1.00 11.27 336 ARG A C 1
ATOM 2319 O O . ARG A 1 311 ? 5.642 -16.320 -2.995 1.00 8.82 336 ARG A O 1
ATOM 2327 N N . GLY A 1 312 ? 7.512 -16.428 -4.230 1.00 7.38 337 GLY A N 1
ATOM 2328 C CA . GLY A 1 312 ? 6.748 -16.783 -5.414 1.00 7.44 337 GLY A CA 1
ATOM 2329 C C . GLY A 1 312 ? 6.149 -18.173 -5.336 1.00 8.59 337 GLY A C 1
ATOM 2330 O O . GLY A 1 312 ? 5.086 -18.426 -5.914 1.00 11.20 337 GLY A O 1
ATOM 2331 N N . GLU A 1 313 ? 6.810 -19.092 -4.626 1.00 8.31 338 GLU A N 1
ATOM 2332 C CA . GLU A 1 313 ? 6.220 -20.418 -4.413 1.00 9.17 338 GLU A CA 1
ATOM 2333 C C . GLU A 1 313 ? 4.910 -20.322 -3.637 1.00 11.31 338 GLU A C 1
ATOM 2334 O O . GLU A 1 313 ? 3.912 -20.952 -4.004 1.00 14.76 338 GLU A O 1
ATOM 2340 N N . THR A 1 314 ? 4.894 -19.532 -2.557 1.00 10.25 339 THR A N 1
ATOM 2341 C CA . THR A 1 314 ? 3.713 -19.460 -1.703 1.00 12.08 339 THR A CA 1
ATOM 2342 C C . THR A 1 314 ? 2.668 -18.477 -2.221 1.00 12.30 339 THR A C 1
ATOM 2343 O O . THR A 1 314 ? 1.476 -18.636 -1.919 1.00 14.06 339 THR A O 1
ATOM 2347 N N . ALA A 1 315 ? 3.079 -17.459 -2.987 1.00 9.63 340 ALA A N 1
ATOM 2348 C CA . ALA A 1 315 ? 2.158 -16.418 -3.432 1.00 11.21 340 ALA A CA 1
ATOM 2349 C C . ALA A 1 315 ? 1.645 -16.617 -4.851 1.00 8.95 340 ALA A C 1
ATOM 2350 O O . ALA A 1 315 ? 0.591 -16.066 -5.187 1.00 11.21 340 ALA A O 1
ATOM 2352 N N . GLY A 1 316 ? 2.347 -17.376 -5.683 1.00 9.62 341 GLY A N 1
ATOM 2353 C CA . GLY A 1 316 ? 2.040 -17.389 -7.101 1.00 11.24 341 GLY A CA 1
ATOM 2354 C C . GLY A 1 316 ? 0.776 -18.150 -7.443 1.00 12.85 341 GLY A C 1
ATOM 2355 O O . GLY A 1 316 ? 0.286 -18.996 -6.697 1.00 14.06 341 GLY A O 1
ATOM 2356 N N . ARG A 1 317 ? 0.260 -17.851 -8.636 1.00 8.86 342 ARG A N 1
ATOM 2357 C CA . ARG A 1 317 ? -0.901 -18.566 -9.165 1.00 9.85 342 ARG A CA 1
ATOM 2358 C C . ARG A 1 317 ? -0.550 -20.007 -9.506 1.00 10.43 342 ARG A C 1
ATOM 2359 O O . ARG A 1 317 ? -1.370 -20.918 -9.326 1.00 11.54 342 ARG A O 1
ATOM 2367 N N . PHE A 1 318 ? 0.656 -20.216 -10.020 1.00 9.64 343 PHE A N 1
ATOM 2368 C CA . PHE A 1 318 ? 1.170 -21.486 -10.502 1.00 9.95 343 PHE A CA 1
ATOM 2369 C C . PHE A 1 318 ? 2.483 -21.806 -9.806 1.00 10.32 343 PHE A C 1
ATOM 2370 O O . PHE A 1 318 ? 3.420 -22.329 -10.418 1.00 12.13 343 PHE A O 1
ATOM 2378 N N . TYR A 1 319 ? 2.558 -21.492 -8.516 1.00 11.28 344 TYR A N 1
ATOM 2379 C CA . TYR A 1 319 ? 3.773 -21.618 -7.694 1.00 10.26 344 TYR A CA 1
ATOM 2380 C C . TYR A 1 319 ? 4.848 -20.729 -8.327 1.00 10.73 344 TYR A C 1
ATOM 2381 O O . TYR A 1 319 ? 4.530 -19.684 -8.902 1.00 10.96 344 TYR A O 1
ATOM 2390 N N . GLN A 1 320 ? 6.118 -21.114 -8.236 1.00 9.36 345 GLN A N 1
ATOM 2391 C CA . GLN A 1 320 ? 7.216 -20.261 -8.688 1.00 11.04 345 GLN A CA 1
ATOM 2392 C C . GLN A 1 320 ? 7.565 -20.608 -10.130 1.00 8.10 345 GLN A C 1
ATOM 2393 O O . GLN A 1 320 ? 8.090 -21.691 -10.410 1.00 11.15 345 GLN A O 1
ATOM 2399 N N . GLN A 1 321 ? 7.274 -19.676 -11.039 1.00 8.79 346 GLN A N 1
ATOM 2400 C CA . GLN A 1 321 ? 7.601 -19.800 -12.454 1.00 11.13 346 GLN A CA 1
ATOM 2401 C C . GLN A 1 321 ? 8.705 -18.836 -12.874 1.00 9.51 346 GLN A C 1
ATOM 2402 O O . GLN A 1 321 ? 8.999 -18.718 -14.072 1.00 8.68 346 GLN A O 1
ATOM 2408 N N . GLY A 1 322 ? 9.329 -18.148 -11.915 1.00 7.07 347 GLY A N 1
ATOM 2409 C CA . GLY A 1 322 ? 10.227 -17.053 -12.250 1.00 8.23 347 GLY A CA 1
ATOM 2410 C C . GLY A 1 322 ? 11.564 -17.463 -12.827 1.00 10.32 347 GLY A C 1
ATOM 2411 O O . GLY A 1 322 ? 12.214 -16.638 -13.470 1.00 8.82 347 GLY A O 1
ATOM 2412 N N . GLU A 1 323 ? 11.990 -18.716 -12.638 1.00 9.00 348 GLU A N 1
ATOM 2413 C CA . GLU A 1 323 ? 13.311 -19.087 -13.145 1.00 8.21 348 GLU A CA 1
ATOM 2414 C C . GLU A 1 323 ? 13.335 -19.099 -14.667 1.00 9.96 348 GLU A C 1
ATOM 2415 O O . GLU A 1 323 ? 14.240 -18.528 -15.282 1.00 8.48 348 GLU A O 1
ATOM 2421 N N . ALA A 1 324 ? 12.348 -19.746 -15.296 1.00 9.34 349 ALA A N 1
ATOM 2422 C CA . ALA A 1 324 ? 12.291 -19.738 -16.753 1.00 6.97 349 ALA A CA 1
ATOM 2423 C C . ALA A 1 324 ? 12.038 -18.333 -17.292 1.00 7.99 349 ALA A C 1
ATOM 2424 O O . ALA A 1 324 ? 12.500 -17.993 -18.386 1.00 8.58 349 ALA A O 1
ATOM 2426 N N . LEU A 1 325 ? 11.282 -17.516 -16.553 1.00 7.69 350 LEU A N 1
ATOM 2427 C CA . LEU A 1 325 ? 11.096 -16.123 -16.948 1.00 7.92 350 LEU A CA 1
ATOM 2428 C C . LEU A 1 325 ? 12.427 -15.383 -16.961 1.00 7.70 350 LEU A C 1
ATOM 2429 O O . LEU A 1 325 ? 12.734 -14.650 -17.908 1.00 8.73 350 LEU A O 1
ATOM 2434 N N . TYR A 1 326 ? 13.234 -15.578 -15.921 1.00 7.56 351 TYR A N 1
ATOM 2435 C CA . TYR A 1 326 ? 14.544 -14.941 -15.847 1.00 6.74 351 TYR A CA 1
ATOM 2436 C C . TYR A 1 326 ? 15.428 -15.357 -17.016 1.00 6.89 351 TYR A C 1
ATOM 2437 O O . TYR A 1 326 ? 16.059 -14.513 -17.664 1.00 9.81 351 TYR A O 1
ATOM 2446 N N . ASP A 1 327 ? 15.473 -16.657 -17.313 1.00 7.97 352 ASP A N 1
ATOM 2447 C CA . ASP A 1 327 ? 16.325 -17.121 -18.402 1.00 9.19 352 ASP A CA 1
ATOM 2448 C C . ASP A 1 327 ? 15.863 -16.568 -19.748 1.00 9.68 352 ASP A C 1
ATOM 2449 O O . ASP A 1 327 ? 16.688 -16.272 -20.617 1.00 12.47 352 ASP A O 1
ATOM 2454 N N . TRP A 1 328 ? 14.552 -16.412 -19.934 1.00 7.44 353 TRP A N 1
ATOM 2455 C CA . TRP A 1 328 ? 14.037 -15.908 -21.199 1.00 6.88 353 TRP A CA 1
ATOM 2456 C C . TRP A 1 328 ? 14.295 -14.415 -21.353 1.00 8.94 353 TRP A C 1
ATOM 2457 O O . TRP A 1 328 ? 14.802 -13.973 -22.389 1.00 9.95 353 TRP A O 1
ATOM 2468 N N . MET A 1 329 ? 13.950 -13.616 -20.339 1.00 9.47 354 MET A N 1
ATOM 2469 C CA . MET A 1 329 ? 14.087 -12.168 -20.488 1.00 8.01 354 MET A CA 1
ATOM 2470 C C . MET A 1 329 ? 15.551 -11.750 -20.483 1.00 9.33 354 MET A C 1
ATOM 2471 O O . MET A 1 329 ? 15.902 -10.706 -21.050 1.00 9.44 354 MET A O 1
ATOM 2476 N N . SER A 1 330 ? 16.420 -12.557 -19.879 1.00 9.34 355 SER A N 1
ATOM 2477 C CA . SER A 1 330 ? 17.814 -12.161 -19.732 1.00 10.91 355 SER A CA 1
ATOM 2478 C C . SER A 1 330 ? 18.576 -12.161 -21.048 1.00 9.81 355 SER A C 1
ATOM 2479 O O . SER A 1 330 ? 19.698 -11.649 -21.081 1.00 9.36 355 SER A O 1
ATOM 2482 N N . THR A 1 331 ? 18.008 -12.718 -22.121 1.00 10.32 356 THR A N 1
ATOM 2483 C CA . THR A 1 331 ? 18.668 -12.607 -23.421 1.00 9.07 356 THR A CA 1
ATOM 2484 C C . THR A 1 331 ? 18.724 -11.163 -23.914 1.00 11.70 356 THR A C 1
ATOM 2485 O O . THR A 1 331 ? 19.430 -10.889 -24.891 1.00 15.31 356 THR A O 1
ATOM 2489 N N . LEU A 1 332 ? 18.017 -10.242 -23.253 1.00 7.20 357 LEU A N 1
ATOM 2490 C CA . LEU A 1 332 ? 18.084 -8.813 -23.518 1.00 8.10 357 LEU A CA 1
ATOM 2491 C C . LEU A 1 332 ? 19.096 -8.084 -22.649 1.00 7.62 357 LEU A C 1
ATOM 2492 O O . LEU A 1 332 ? 19.406 -6.921 -22.937 1.00 11.45 357 LEU A O 1
ATOM 2497 N N . PHE A 1 333 ? 19.607 -8.728 -21.589 1.00 7.26 358 PHE A N 1
ATOM 2498 C CA . PHE A 1 333 ? 20.310 -8.019 -20.528 1.00 8.82 358 PHE A CA 1
ATOM 2499 C C . PHE A 1 333 ? 21.652 -8.665 -20.209 1.00 10.16 358 PHE A C 1
ATOM 2500 O O . PHE A 1 333 ? 22.158 -8.540 -19.092 1.00 9.82 358 PHE A O 1
ATOM 2508 N N . ALA A 1 334 ? 22.246 -9.346 -21.188 1.00 10.73 359 ALA A N 1
ATOM 2509 C CA . ALA A 1 334 ? 23.527 -10.003 -20.965 1.00 12.21 359 ALA A CA 1
ATOM 2510 C C . ALA A 1 334 ? 24.636 -9.018 -20.626 1.00 14.48 359 ALA A C 1
ATOM 2511 O O . ALA A 1 334 ? 25.627 -9.417 -19.999 1.00 19.20 359 ALA A O 1
ATOM 2513 N N . GLN A 1 335 ? 24.497 -7.749 -21.017 1.00 11.72 360 GLN A N 1
ATOM 2514 C CA . GLN A 1 335 ? 25.513 -6.742 -20.734 1.00 13.46 360 GLN A CA 1
ATOM 2515 C C . GLN A 1 335 ? 25.185 -5.888 -19.521 1.00 14.30 360 GLN A C 1
ATOM 2516 O O . GLN A 1 335 ? 25.822 -4.849 -19.315 1.00 14.36 360 GLN A O 1
ATOM 2522 N N . ASP A 1 336 ? 24.202 -6.287 -18.720 1.00 10.34 361 ASP A N 1
ATOM 2523 C CA . ASP A 1 336 ? 23.981 -5.619 -17.452 1.00 10.34 361 ASP A CA 1
ATOM 2524 C C . ASP A 1 336 ? 25.249 -5.700 -16.600 1.00 9.65 361 ASP A C 1
ATOM 2525 O O . ASP A 1 336 ? 26.040 -6.639 -16.738 1.00 10.97 361 ASP A O 1
ATOM 2530 N N . PRO A 1 337 ? 25.451 -4.744 -15.702 1.00 10.52 362 PRO A N 1
ATOM 2531 C CA . PRO A 1 337 ? 26.527 -4.863 -14.711 1.00 12.09 362 PRO A CA 1
ATOM 2532 C C . PRO A 1 337 ? 26.449 -6.201 -14.001 1.00 12.37 362 PRO A C 1
ATOM 2533 O O . PRO A 1 337 ? 25.351 -6.659 -13.645 1.00 11.56 362 PRO A O 1
ATOM 2537 N N . PRO A 1 338 ? 27.580 -6.872 -13.804 1.00 11.88 363 PRO A N 1
ATOM 2538 C CA . PRO A 1 338 ? 27.540 -8.229 -13.233 1.00 11.44 363 PRO A CA 1
ATOM 2539 C C . PRO A 1 338 ? 26.760 -8.322 -11.930 1.00 12.50 363 PRO A C 1
ATOM 2540 O O . PRO A 1 338 ? 26.027 -9.298 -11.731 1.00 12.91 363 PRO A O 1
ATOM 2544 N N . ALA A 1 339 ? 26.879 -7.333 -11.044 1.00 11.35 364 ALA A N 1
ATOM 2545 C CA . ALA A 1 339 ? 26.159 -7.389 -9.775 1.00 10.37 364 ALA A CA 1
ATOM 2546 C C . ALA A 1 339 ? 24.650 -7.270 -9.944 1.00 9.28 364 ALA A C 1
ATOM 2547 O O . ALA A 1 339 ? 23.909 -7.584 -8.999 1.00 10.26 364 ALA A O 1
ATOM 2549 N N . TYR A 1 340 ? 24.177 -6.841 -11.109 1.00 7.96 365 TYR A N 1
ATOM 2550 C CA . TYR A 1 340 ? 22.747 -6.622 -11.270 1.00 8.04 365 TYR A CA 1
ATOM 2551 C C . TYR A 1 340 ? 22.001 -7.862 -11.730 1.00 8.02 365 TYR A C 1
ATOM 2552 O O . TYR A 1 340 ? 20.772 -7.877 -11.643 1.00 8.84 365 TYR A O 1
ATOM 2561 N N . HIS A 1 341 ? 22.701 -8.882 -12.233 1.00 9.04 366 HIS A N 1
ATOM 2562 C CA . HIS A 1 341 ? 22.004 -10.083 -12.691 1.00 8.92 366 HIS A CA 1
ATOM 2563 C C . HIS A 1 341 ? 21.145 -10.672 -11.576 1.00 9.67 366 HIS A C 1
ATOM 2564 O O . HIS A 1 341 ? 19.980 -11.036 -11.806 1.00 9.54 366 HIS A O 1
ATOM 2571 N N . ARG A 1 342 ? 21.688 -10.736 -10.351 1.00 9.98 367 ARG A N 1
ATOM 2572 C CA . ARG A 1 342 ? 20.936 -11.320 -9.242 1.00 8.70 367 ARG A CA 1
ATOM 2573 C C . ARG A 1 342 ? 19.740 -10.457 -8.856 1.00 9.20 367 ARG A C 1
ATOM 2574 O O . ARG A 1 342 ? 18.731 -10.988 -8.380 1.00 10.02 367 ARG A O 1
ATOM 2582 N N . LEU A 1 343 ? 19.830 -9.135 -9.043 1.00 7.10 368 LEU A N 1
ATOM 2583 C CA . LEU A 1 343 ? 18.685 -8.270 -8.775 1.00 7.75 368 LEU A CA 1
ATOM 2584 C C . LEU A 1 343 ? 17.595 -8.474 -9.817 1.00 11.33 368 LEU A C 1
ATOM 2585 O O . LEU A 1 343 ? 16.413 -8.568 -9.474 1.00 9.90 368 LEU A O 1
ATOM 2590 N N . ARG A 1 344 ? 17.978 -8.554 -11.096 1.00 6.79 369 ARG A N 1
ATOM 2591 C CA . ARG A 1 344 ? 17.013 -8.875 -12.142 1.00 7.98 369 ARG A CA 1
ATOM 2592 C C . ARG A 1 344 ? 16.380 -10.235 -11.872 1.00 10.84 369 ARG A C 1
ATOM 2593 O O . ARG A 1 344 ? 15.171 -10.430 -12.057 1.00 7.61 369 ARG A O 1
ATOM 2601 N N . HIS A 1 345 ? 17.199 -11.178 -11.412 1.00 9.79 370 HIS A N 1
ATOM 2602 C CA . HIS A 1 345 ? 16.738 -12.512 -11.043 1.00 9.37 370 HIS A CA 1
ATOM 2603 C C . HIS A 1 345 ? 15.701 -12.456 -9.926 1.00 8.24 370 HIS A C 1
ATOM 2604 O O . HIS A 1 345 ? 14.643 -13.098 -10.010 1.00 8.29 370 HIS A O 1
ATOM 2611 N N . ALA A 1 346 ? 15.996 -11.699 -8.861 1.00 8.32 371 ALA A N 1
ATOM 2612 C CA . ALA A 1 346 ? 15.046 -11.539 -7.764 1.00 7.98 371 ALA A CA 1
ATOM 2613 C C . ALA A 1 346 ? 13.724 -10.952 -8.245 1.00 8.01 371 ALA A C 1
ATOM 2614 O O . ALA A 1 346 ? 12.649 -11.415 -7.845 1.00 8.89 371 ALA A O 1
ATOM 2616 N N . ALA A 1 347 ? 13.777 -9.921 -9.098 1.00 5.95 372 ALA A N 1
ATOM 2617 C CA . ALA A 1 347 ? 12.543 -9.353 -9.623 1.00 7.96 372 ALA A CA 1
ATOM 2618 C C . ALA A 1 347 ? 11.725 -10.415 -10.355 1.00 6.85 372 ALA A C 1
ATOM 2619 O O . ALA A 1 347 ? 10.497 -10.497 -10.185 1.00 7.76 372 ALA A O 1
ATOM 2621 N N . CYS A 1 348 ? 12.389 -11.251 -11.160 1.00 6.79 373 CYS A N 1
ATOM 2622 C CA . CYS A 1 348 ? 11.675 -12.302 -11.882 1.00 5.85 373 CYS A CA 1
ATOM 2623 C C . CYS A 1 348 ? 11.007 -13.284 -10.923 1.00 6.47 373 CYS A C 1
ATOM 2624 O O . CYS A 1 348 ? 9.898 -13.773 -11.195 1.00 7.00 373 CYS A O 1
ATOM 2627 N N . LEU A 1 349 ? 11.663 -13.583 -9.796 1.00 7.86 374 LEU A N 1
ATOM 2628 C CA . LEU A 1 349 ? 11.088 -14.502 -8.820 1.00 8.28 374 LEU A CA 1
ATOM 2629 C C . LEU A 1 349 ? 9.895 -13.896 -8.095 1.00 6.40 374 LEU A C 1
ATOM 2630 O O . LEU A 1 349 ? 9.083 -14.639 -7.530 1.00 7.30 374 LEU A O 1
ATOM 2635 N N . LEU A 1 350 ? 9.756 -12.573 -8.100 1.00 6.64 375 LEU A N 1
ATOM 2636 C CA . LEU A 1 350 ? 8.653 -11.907 -7.423 1.00 7.37 375 LEU A CA 1
ATOM 2637 C C . LEU A 1 350 ? 7.584 -11.428 -8.400 1.00 6.56 375 LEU A C 1
ATOM 2638 O O . LEU A 1 350 ? 6.619 -10.776 -7.982 1.00 8.60 375 LEU A O 1
ATOM 2643 N N . ALA A 1 351 ? 7.722 -11.767 -9.688 1.00 7.25 376 ALA A N 1
ATOM 2644 C CA . ALA A 1 351 ? 6.886 -11.199 -10.744 1.00 8.34 376 ALA A CA 1
ATOM 2645 C C . ALA A 1 351 ? 5.429 -11.654 -10.711 1.00 7.68 376 ALA A C 1
ATOM 2646 O O . ALA A 1 351 ? 4.613 -11.081 -11.446 1.00 10.45 376 ALA A O 1
ATOM 2648 N N . ASP A 1 352 ? 5.065 -12.645 -9.897 1.00 6.52 377 ASP A N 1
ATOM 2649 C CA . ASP A 1 352 ? 3.669 -13.065 -9.804 1.00 8.15 377 ASP A CA 1
ATOM 2650 C C . ASP A 1 352 ? 3.096 -12.851 -8.408 1.00 11.30 377 ASP A C 1
ATOM 2651 O O . ASP A 1 352 ? 2.007 -13.357 -8.112 1.00 14.97 377 ASP A O 1
ATOM 2656 N N . SER A 1 353 ? 3.776 -12.105 -7.550 1.00 7.88 378 SER A N 1
ATOM 2657 C CA . SER A 1 353 ? 3.405 -12.088 -6.139 1.00 7.78 378 SER A CA 1
ATOM 2658 C C . SER A 1 353 ? 2.328 -11.064 -5.794 1.00 11.90 378 SER A C 1
ATOM 2659 O O . SER A 1 353 ? 1.911 -11.013 -4.630 1.00 14.27 378 SER A O 1
ATOM 2662 N N . ALA A 1 354 ? 1.821 -10.293 -6.765 1.00 10.57 379 ALA A N 1
ATOM 2663 C CA . ALA A 1 354 ? 0.748 -9.326 -6.518 1.00 11.92 379 ALA A CA 1
ATOM 2664 C C . ALA A 1 354 ? -0.524 -9.634 -7.305 1.00 12.37 379 ALA A C 1
ATOM 2665 O O . ALA A 1 354 ? -1.381 -8.756 -7.449 1.00 15.91 379 ALA A O 1
ATOM 2667 N N . TRP A 1 355 ? -0.701 -10.873 -7.771 1.00 8.45 380 TRP A N 1
ATOM 2668 C CA . TRP A 1 355 ? -1.811 -11.170 -8.673 1.00 11.77 380 TRP A CA 1
ATOM 2669 C C . TRP A 1 355 ? -3.180 -11.073 -8.007 1.00 13.35 380 TRP A C 1
ATOM 2670 O O . TRP A 1 355 ? -4.178 -10.889 -8.712 1.00 14.59 380 TRP A O 1
ATOM 2681 N N . GLN A 1 356 ? -3.265 -11.194 -6.684 1.00 11.85 381 GLN A N 1
ATOM 2682 C CA . GLN A 1 356 ? -4.590 -11.169 -6.071 1.00 14.67 381 GLN A CA 1
ATOM 2683 C C . GLN A 1 356 ? -5.142 -9.762 -5.918 1.00 18.44 381 GLN A C 1
ATOM 2684 O O . GLN A 1 356 ? -6.362 -9.606 -5.768 1.00 17.43 381 GLN A O 1
ATOM 2690 N N . ALA A 1 357 ? -4.287 -8.741 -5.964 1.00 15.29 382 ALA A N 1
ATOM 2691 C CA . ALA A 1 357 ? -4.781 -7.374 -5.914 1.00 16.25 382 ALA A CA 1
ATOM 2692 C C . ALA A 1 357 ? -5.500 -7.024 -7.208 1.00 16.43 382 ALA A C 1
ATOM 2693 O O . ALA A 1 357 ? -5.239 -7.603 -8.266 1.00 14.88 382 ALA A O 1
ATOM 2695 N N . ASN A 1 358 ? -6.422 -6.075 -7.111 1.00 16.80 383 ASN A N 1
ATOM 2696 C CA . ASN A 1 358 ? -7.075 -5.549 -8.304 1.00 16.60 383 ASN A CA 1
ATOM 2697 C C . ASN A 1 358 ? -6.036 -5.070 -9.302 1.00 15.32 383 ASN A C 1
ATOM 2698 O O . ASN A 1 358 ? -4.985 -4.557 -8.903 1.00 13.56 383 ASN A O 1
ATOM 2703 N N . PRO A 1 359 ? -6.300 -5.218 -10.598 1.00 15.51 384 PRO A N 1
ATOM 2704 C CA . PRO A 1 359 ? -5.305 -4.806 -11.604 1.00 15.99 384 PRO A CA 1
ATOM 2705 C C . PRO A 1 359 ? -4.790 -3.392 -11.411 1.00 15.58 384 PRO A C 1
ATOM 2706 O O . PRO A 1 359 ? -3.582 -3.168 -11.547 1.00 17.01 384 PRO A O 1
ATOM 2710 N N . ASP A 1 360 ? -5.654 -2.440 -11.046 1.00 15.52 385 ASP A N 1
ATOM 2711 C CA . ASP A 1 360 ? -5.208 -1.056 -10.929 1.00 16.79 385 ASP A CA 1
ATOM 2712 C C . ASP A 1 360 ? -4.369 -0.794 -9.687 1.00 17.82 385 ASP A C 1
ATOM 2713 O O . ASP A 1 360 ? -3.905 0.339 -9.517 1.00 18.92 385 ASP A O 1
ATOM 2718 N N . PHE A 1 361 ? -4.176 -1.788 -8.813 1.00 14.05 386 PHE A N 1
ATOM 2719 C CA . PHE A 1 361 ? -3.375 -1.608 -7.613 1.00 13.48 386 PHE A CA 1
ATOM 2720 C C . PHE A 1 361 ? -2.137 -2.490 -7.593 1.00 13.93 386 PHE A C 1
ATOM 2721 O O . PHE A 1 361 ? -1.327 -2.376 -6.663 1.00 15.74 386 PHE A O 1
ATOM 2729 N N . ARG A 1 362 ? -1.943 -3.343 -8.600 1.00 13.36 387 ARG A N 1
ATOM 2730 C CA . ARG A 1 362 ? -0.875 -4.332 -8.513 1.00 11.70 387 ARG A CA 1
ATOM 2731 C C . ARG A 1 362 ? 0.501 -3.681 -8.461 1.00 13.22 387 ARG A C 1
ATOM 2732 O O . ARG A 1 362 ? 1.394 -4.173 -7.767 1.00 11.83 387 ARG A O 1
ATOM 2740 N N . ALA A 1 363 ? 0.696 -2.576 -9.188 1.00 13.13 388 ALA A N 1
ATOM 2741 C CA . ALA A 1 363 ? 2.000 -1.912 -9.185 1.00 12.64 388 ALA A CA 1
ATOM 2742 C C . ALA A 1 363 ? 2.318 -1.339 -7.812 1.00 16.70 388 ALA A C 1
ATOM 2743 O O . ALA A 1 363 ? 3.452 -1.453 -7.328 1.00 17.22 388 ALA A O 1
ATOM 2745 N N . GLU A 1 364 ? 1.324 -0.737 -7.159 1.00 13.88 389 GLU A N 1
ATOM 2746 C CA . GLU A 1 364 ? 1.534 -0.243 -5.805 1.00 15.72 389 GLU A CA 1
ATOM 2747 C C . GLU A 1 364 ? 1.769 -1.398 -4.841 1.00 18.52 389 GLU A C 1
ATOM 2748 O O . GLU A 1 364 ? 2.647 -1.322 -3.972 1.00 19.65 389 GLU A O 1
ATOM 2754 N N . GLN A 1 365 ? 1.014 -2.491 -5.006 1.00 14.89 390 GLN A N 1
ATOM 2755 C CA . GLN A 1 365 ? 1.122 -3.624 -4.096 1.00 13.75 390 GLN A CA 1
ATOM 2756 C C . GLN A 1 365 ? 2.490 -4.283 -4.190 1.00 16.55 390 GLN A C 1
ATOM 2757 O O . GLN A 1 365 ? 3.103 -4.608 -3.166 1.00 14.83 390 GLN A O 1
ATOM 2763 N N . ILE A 1 366 ? 2.981 -4.513 -5.414 1.00 12.31 391 ILE A N 1
ATOM 2764 C CA . ILE A 1 366 ? 4.271 -5.183 -5.530 1.00 8.99 391 ILE A CA 1
ATOM 2765 C C . ILE A 1 366 ? 5.377 -4.304 -4.970 1.00 12.34 391 ILE A C 1
ATOM 2766 O O . ILE A 1 366 ? 6.335 -4.809 -4.369 1.00 12.25 391 ILE A O 1
ATOM 2771 N N . LEU A 1 367 ? 5.268 -2.984 -5.1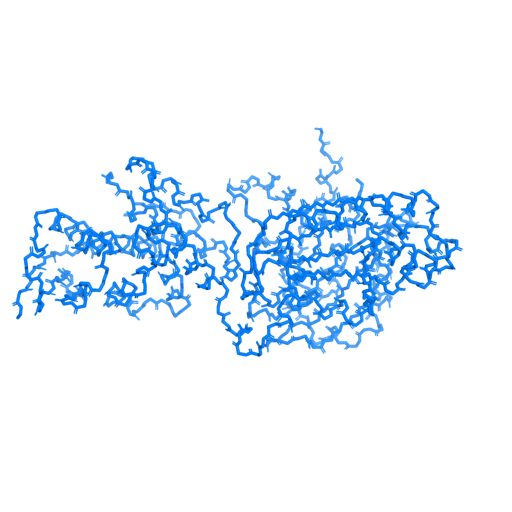35 1.00 13.07 392 LEU A N 1
ATOM 2772 C CA . LEU A 1 367 ? 6.295 -2.110 -4.588 1.00 16.19 392 LEU A CA 1
ATOM 2773 C C . LEU A 1 367 ? 6.328 -2.208 -3.067 1.00 17.23 392 LEU A C 1
ATOM 2774 O O . LEU A 1 367 ? 7.408 -2.224 -2.462 1.00 16.73 392 LEU A O 1
ATOM 2779 N N . SER A 1 368 ? 5.157 -2.329 -2.434 1.00 14.87 393 SER A N 1
ATOM 2780 C CA . SER A 1 368 ? 5.128 -2.416 -0.977 1.00 20.26 393 SER A CA 1
ATOM 2781 C C . SER A 1 368 ? 5.656 -3.759 -0.482 1.00 15.80 393 SER A C 1
ATOM 2782 O O . SER A 1 368 ? 6.172 -3.841 0.636 1.00 16.46 393 SER A O 1
ATOM 2785 N N . ILE A 1 369 ? 5.550 -4.815 -1.295 1.00 15.03 394 ILE A N 1
ATOM 2786 C CA . ILE A 1 369 ? 6.139 -6.100 -0.923 1.00 10.65 394 ILE A CA 1
ATOM 2787 C C . ILE A 1 369 ? 7.658 -5.978 -0.845 1.00 16.31 394 ILE A C 1
ATOM 2788 O O . ILE A 1 369 ? 8.300 -6.554 0.043 1.00 15.19 394 ILE A O 1
ATOM 2793 N N . ILE A 1 370 ? 8.248 -5.200 -1.754 1.00 12.51 395 ILE A N 1
ATOM 2794 C CA . ILE A 1 370 ? 9.687 -4.955 -1.740 1.00 12.99 395 ILE A CA 1
ATOM 2795 C C . ILE A 1 370 ? 10.061 -3.976 -0.637 1.00 16.66 395 ILE A C 1
ATOM 2796 O O . ILE A 1 370 ? 10.969 -4.230 0.162 1.00 19.90 395 ILE A O 1
ATOM 2801 N N . LEU A 1 371 ? 9.384 -2.830 -0.592 1.00 20.59 396 LEU A N 1
ATOM 2802 C CA . LEU A 1 371 ? 9.796 -1.746 0.289 1.00 24.39 396 LEU A CA 1
ATOM 2803 C C . LEU A 1 371 ? 9.401 -1.974 1.739 1.00 22.50 396 LEU A C 1
ATOM 2804 O O . LEU A 1 371 ? 10.024 -1.398 2.639 1.00 23.11 396 LEU A O 1
ATOM 2809 N N . HIS A 1 372 ? 8.388 -2.796 1.996 1.00 14.47 397 HIS A N 1
ATOM 2810 C CA . HIS A 1 372 ? 7.936 -3.029 3.364 1.00 15.12 397 HIS A CA 1
ATOM 2811 C C . HIS A 1 372 ? 8.008 -4.496 3.749 1.00 17.69 397 HIS A C 1
ATOM 2812 O O . HIS A 1 372 ? 7.287 -4.939 4.651 1.00 18.36 397 HIS A O 1
ATOM 2819 N N . GLY A 1 373 ? 8.866 -5.259 3.077 1.00 14.54 398 GLY A N 1
ATOM 2820 C CA . GLY A 1 373 ? 9.124 -6.632 3.429 1.00 17.04 398 GLY A CA 1
ATOM 2821 C C . GLY A 1 373 ? 10.480 -6.763 4.101 1.00 17.37 398 GLY A C 1
ATOM 2822 O O . GLY A 1 373 ? 11.275 -5.820 4.187 1.00 16.38 398 GLY A O 1
ATOM 2823 N N . ARG A 1 374 ? 10.721 -7.964 4.603 1.00 16.09 399 ARG A N 1
ATOM 2824 C CA . ARG A 1 374 ? 11.985 -8.316 5.225 1.00 11.45 399 ARG A CA 1
ATOM 2825 C C . ARG A 1 374 ? 12.821 -9.021 4.167 1.00 13.54 399 ARG A C 1
ATOM 2826 O O . ARG A 1 374 ? 12.532 -10.165 3.793 1.00 16.33 399 ARG A O 1
ATOM 2834 N N . TRP A 1 375 ? 13.820 -8.317 3.652 1.00 11.22 400 TRP A N 1
ATOM 2835 C CA . TRP A 1 375 ? 14.709 -8.841 2.630 1.00 8.64 400 TRP A CA 1
ATOM 2836 C C . TRP A 1 375 ? 16.130 -8.528 3.038 1.00 10.18 400 TRP A C 1
ATOM 2837 O O . TRP A 1 375 ? 16.425 -7.409 3.479 1.00 13.29 400 TRP A O 1
ATOM 2848 N N . VAL A 1 376 ? 17.012 -9.506 2.881 1.00 9.95 401 VAL A N 1
ATOM 2849 C CA . VAL A 1 376 ? 18.429 -9.249 3.105 1.00 6.70 401 VAL A CA 1
ATOM 2850 C C . VAL A 1 376 ? 19.184 -9.575 1.821 1.00 8.70 401 VAL A C 1
ATOM 2851 O O . VAL A 1 376 ? 18.570 -9.864 0.785 1.00 7.94 401 VAL A O 1
ATOM 2855 N N . GLY A 1 377 ? 20.514 -9.499 1.854 1.00 9.85 402 GLY A N 1
ATOM 2856 C CA . GLY A 1 377 ? 21.259 -9.571 0.604 1.00 9.42 402 GLY A CA 1
ATOM 2857 C C . GLY A 1 377 ? 20.877 -8.467 -0.359 1.00 9.03 402 GLY A C 1
ATOM 2858 O O . GLY A 1 377 ? 20.857 -8.681 -1.577 1.00 10.46 402 GLY A O 1
ATOM 2859 N N . LEU A 1 378 ? 20.566 -7.285 0.164 1.00 8.65 403 LEU A N 1
ATOM 2860 C CA . LEU A 1 378 ? 19.963 -6.229 -0.632 1.00 8.03 403 LEU A CA 1
ATOM 2861 C C . LEU A 1 378 ? 20.239 -4.900 0.050 1.00 14.03 403 LEU A C 1
ATOM 2862 O O . LEU A 1 378 ? 20.038 -4.787 1.257 1.00 12.27 403 LEU A O 1
ATOM 2867 N N . ASP A 1 379 ? 20.700 -3.903 -0.709 1.00 12.55 404 ASP A N 1
ATOM 2868 C CA . ASP A 1 379 ? 20.839 -2.543 -0.202 1.00 13.41 404 ASP A CA 1
ATOM 2869 C C . ASP A 1 379 ? 19.785 -1.637 -0.838 1.00 14.17 404 ASP A C 1
ATOM 2870 O O . ASP A 1 379 ? 18.925 -2.083 -1.603 1.00 15.68 404 ASP A O 1
ATOM 2875 N N . ALA A 1 380 ? 19.843 -0.345 -0.496 1.00 14.70 405 ALA A N 1
ATOM 2876 C CA . ALA A 1 380 ? 18.774 0.566 -0.895 1.00 19.98 405 ALA A CA 1
ATOM 2877 C C . ALA A 1 380 ? 18.701 0.700 -2.407 1.00 12.35 405 ALA A C 1
ATOM 2878 O O . ALA A 1 380 ? 17.608 0.747 -2.985 1.00 15.79 405 ALA A O 1
ATOM 2880 N N . TYR A 1 381 ? 19.852 0.755 -3.062 1.00 16.62 406 TYR A N 1
ATOM 2881 C CA . TYR A 1 381 ? 19.849 0.927 -4.508 1.00 14.58 406 TYR A CA 1
ATOM 2882 C C . TYR A 1 381 ? 19.277 -0.303 -5.202 1.00 14.53 406 TYR A C 1
ATOM 2883 O O . TYR A 1 381 ? 18.473 -0.181 -6.133 1.00 14.68 406 TYR A O 1
ATOM 2892 N N . GLY A 1 382 ? 19.652 -1.497 -4.742 1.00 14.93 407 GLY A N 1
ATOM 2893 C CA . GLY A 1 382 ? 19.093 -2.705 -5.328 1.00 14.82 407 GLY A CA 1
ATOM 2894 C C . GLY A 1 382 ? 17.602 -2.828 -5.075 1.00 14.67 407 GLY A C 1
ATOM 2895 O O . GLY A 1 382 ? 16.845 -3.264 -5.945 1.00 11.88 407 GLY A O 1
ATOM 2896 N N . ARG A 1 383 ? 17.158 -2.440 -3.877 1.00 13.38 408 ARG A N 1
ATOM 2897 C CA . ARG A 1 383 ? 15.734 -2.412 -3.571 1.00 11.64 408 ARG A CA 1
ATOM 2898 C C . ARG A 1 383 ? 14.987 -1.499 -4.543 1.00 11.44 408 ARG A C 1
ATOM 2899 O O . ARG A 1 383 ? 13.891 -1.836 -5.009 1.00 13.41 408 ARG A O 1
ATOM 2907 N N . ALA A 1 384 ? 15.586 -0.355 -4.886 1.00 16.58 409 ALA A N 1
ATOM 2908 C CA . ALA A 1 384 ? 14.959 0.579 -5.819 1.00 16.11 409 ALA A CA 1
ATOM 2909 C C . ALA A 1 384 ? 14.929 0.023 -7.240 1.00 12.41 409 ALA A C 1
ATOM 2910 O O . ALA A 1 384 ? 13.932 0.193 -7.953 1.00 13.00 409 ALA A O 1
ATOM 2912 N N . LEU A 1 385 ? 16.012 -0.631 -7.668 1.00 12.63 410 LEU A N 1
ATOM 2913 C CA . LEU A 1 385 ? 16.032 -1.290 -8.974 1.00 9.81 410 LEU A CA 1
ATOM 2914 C C . LEU A 1 385 ? 14.931 -2.341 -9.075 1.00 10.05 410 LEU A C 1
ATOM 2915 O O . LEU A 1 385 ? 14.173 -2.368 -10.052 1.00 11.89 410 LEU A O 1
ATOM 2920 N N . ILE A 1 386 ? 14.830 -3.222 -8.073 1.00 11.95 411 ILE A N 1
ATOM 2921 C CA . ILE A 1 386 ? 13.839 -4.296 -8.123 1.00 7.74 411 ILE A CA 1
ATOM 2922 C C . ILE A 1 386 ? 12.429 -3.728 -8.069 1.00 8.02 411 ILE A C 1
ATOM 2923 O O . ILE A 1 386 ? 11.543 -4.140 -8.830 1.00 9.82 411 ILE A O 1
ATOM 2928 N N . GLY A 1 387 ? 12.194 -2.780 -7.159 1.00 9.80 412 GLY A N 1
ATOM 2929 C CA . GLY A 1 387 ? 10.867 -2.200 -7.045 1.00 10.58 412 GLY A CA 1
ATOM 2930 C C . GLY A 1 387 ? 10.434 -1.466 -8.301 1.00 9.46 412 GLY A C 1
ATOM 2931 O O . GLY A 1 387 ? 9.293 -1.598 -8.742 1.00 11.18 412 GLY A O 1
ATOM 2932 N N . GLN A 1 388 ? 11.340 -0.680 -8.893 1.00 11.00 413 GLN A N 1
ATOM 2933 C CA . GLN A 1 388 ? 11.020 0.020 -10.138 1.00 11.97 413 GLN A CA 1
ATOM 2934 C C . GLN A 1 388 ? 10.657 -0.965 -11.245 1.00 10.01 413 GLN A C 1
ATOM 2935 O O . GLN A 1 388 ? 9.668 -0.770 -11.960 1.00 11.41 413 GLN A O 1
ATOM 2941 N N . ALA A 1 389 ? 11.453 -2.028 -11.401 1.00 9.86 414 ALA A N 1
ATOM 2942 C CA . ALA A 1 389 ? 11.161 -3.018 -12.434 1.00 8.35 414 ALA A CA 1
ATOM 2943 C C . ALA A 1 389 ? 9.827 -3.706 -12.177 1.00 11.06 414 ALA A C 1
ATOM 2944 O O . ALA A 1 389 ? 9.025 -3.876 -13.103 1.00 9.47 414 ALA A O 1
ATOM 2946 N N . LEU A 1 390 ? 9.564 -4.100 -10.923 1.00 8.91 415 LEU A N 1
ATOM 2947 C CA . LEU A 1 390 ? 8.313 -4.794 -10.621 1.00 7.90 415 LEU A CA 1
ATOM 2948 C C . LEU A 1 390 ? 7.104 -3.884 -10.801 1.00 7.40 415 LEU A C 1
ATOM 2949 O O . LEU A 1 390 ? 6.054 -4.333 -11.281 1.00 8.40 415 LEU A O 1
ATOM 2954 N N . ALA A 1 391 ? 7.218 -2.615 -10.397 1.00 8.08 416 ALA A N 1
ATOM 2955 C CA . ALA A 1 391 ? 6.103 -1.693 -10.592 1.00 9.93 416 ALA A CA 1
ATOM 2956 C C . ALA A 1 391 ? 5.784 -1.555 -12.073 1.00 8.12 416 ALA A C 1
ATOM 2957 O O . ALA A 1 391 ? 4.615 -1.627 -12.476 1.00 11.20 416 ALA A O 1
ATOM 2959 N N . VAL A 1 392 ? 6.819 -1.407 -12.904 1.00 9.43 417 VAL A N 1
ATOM 2960 C CA . VAL A 1 392 ? 6.616 -1.307 -14.346 1.00 8.10 417 VAL A CA 1
ATOM 2961 C C . VAL A 1 392 ? 6.007 -2.594 -14.897 1.00 11.07 417 VAL A C 1
ATOM 2962 O O . VAL A 1 392 ? 5.138 -2.554 -15.780 1.00 10.08 417 VAL A O 1
ATOM 2966 N N . SER A 1 393 ? 6.399 -3.753 -14.346 1.00 8.45 418 SER A N 1
ATOM 2967 C CA . SER A 1 393 ? 5.858 -5.013 -14.861 1.00 7.76 418 SER A CA 1
ATOM 2968 C C . SER A 1 393 ? 4.359 -5.124 -14.622 1.00 11.09 418 SER A C 1
ATOM 2969 O O . SER A 1 393 ? 3.674 -5.823 -15.382 1.00 10.37 418 SER A O 1
ATOM 2972 N N . TYR A 1 394 ? 3.844 -4.431 -13.603 1.00 10.67 419 TYR A N 1
ATOM 2973 C CA . TYR A 1 394 ? 2.439 -4.478 -13.234 1.00 13.32 419 TYR A CA 1
ATOM 2974 C C . TYR A 1 394 ? 1.686 -3.210 -13.600 1.00 18.74 419 TYR A C 1
ATOM 2975 O O . TYR A 1 394 ? 0.554 -3.020 -13.146 1.00 20.14 419 TYR A O 1
ATOM 2984 N N . ASP A 1 395 ? 2.279 -2.319 -14.378 1.00 13.09 420 ASP A N 1
ATOM 2985 C CA . ASP A 1 395 ? 1.694 -1.004 -14.586 1.00 19.01 420 ASP A CA 1
ATOM 2986 C C . ASP A 1 395 ? 1.077 -0.951 -15.973 1.00 27.32 420 ASP A C 1
ATOM 2987 O O . ASP A 1 395 ? 1.784 -1.089 -16.976 1.00 26.76 420 ASP A O 1
ATOM 2992 N N . GLY A 1 396 ? -0.238 -0.739 -16.025 1.00 25.76 421 GLY A N 1
ATOM 2993 C CA . GLY A 1 396 ? -0.958 -0.681 -17.283 1.00 24.51 421 GLY A CA 1
ATOM 2994 C C . GLY A 1 396 ? -1.314 0.715 -17.760 1.00 46.70 421 GLY A C 1
ATOM 2995 O O . GLY A 1 396 ? -2.189 0.876 -18.618 1.00 45.06 421 GLY A O 1
ATOM 2996 N N . ALA A 1 397 ? -0.648 1.733 -17.222 1.00 45.23 422 ALA A N 1
ATOM 2997 C CA . ALA A 1 397 ? -0.923 3.113 -17.619 1.00 39.27 422 ALA A CA 1
ATOM 2998 C C . ALA A 1 397 ? -0.067 3.512 -18.816 1.00 42.36 422 ALA A C 1
ATOM 2999 O O . ALA A 1 397 ? 0.931 2.856 -19.120 1.00 41.29 422 ALA A O 1
ATOM 3001 N N . ILE A 1 402 ? 9.830 7.925 -17.234 1.00 36.85 427 ILE A N 1
ATOM 3002 C CA . ILE A 1 402 ? 9.979 7.546 -15.832 1.00 46.62 427 ILE A CA 1
ATOM 3003 C C . ILE A 1 402 ? 11.295 8.071 -15.262 1.00 46.51 427 ILE A C 1
ATOM 3004 O O . ILE A 1 402 ? 12.345 7.975 -15.903 1.00 42.40 427 ILE A O 1
ATOM 3009 N N . THR A 1 403 ? 11.223 8.640 -14.059 1.00 39.34 428 THR A N 1
ATOM 3010 C CA . THR A 1 403 ? 12.394 9.077 -13.316 1.00 44.62 428 THR A CA 1
ATOM 3011 C C . THR A 1 403 ? 12.350 8.486 -11.912 1.00 42.74 428 THR A C 1
ATOM 3012 O O . THR A 1 403 ? 11.302 8.043 -11.430 1.00 48.11 428 THR A O 1
ATOM 3016 N N . ASN A 1 404 ? 13.508 8.490 -11.257 1.00 37.11 429 ASN A N 1
ATOM 3017 C CA . ASN A 1 404 ? 13.678 7.826 -9.967 1.00 33.32 429 ASN A CA 1
ATOM 3018 C C . ASN A 1 404 ? 14.848 8.486 -9.253 1.00 33.88 429 ASN A C 1
ATOM 3019 O O . ASN A 1 404 ? 15.966 8.486 -9.775 1.00 27.09 429 ASN A O 1
ATOM 3024 N N . ASN A 1 405 ? 14.603 9.093 -8.104 1.00 36.98 430 ASN A N 1
ATOM 3025 C CA . ASN A 1 405 ? 15.646 9.938 -7.440 1.00 32.79 430 ASN A CA 1
ATOM 3026 C C . ASN A 1 405 ? 16.937 9.193 -7.105 1.00 30.86 430 ASN A C 1
ATOM 3027 O O . ASN A 1 405 ? 17.997 9.778 -7.304 1.00 36.72 430 ASN A O 1
ATOM 3032 N N . LEU A 1 406 ? 16.853 7.986 -6.565 1.00 25.68 431 LEU A N 1
ATOM 3033 C CA . LEU A 1 406 ? 18.083 7.279 -6.128 1.00 22.90 431 LEU A CA 1
ATOM 3034 C C . LEU A 1 406 ? 18.815 6.692 -7.335 1.00 18.18 431 LEU A C 1
ATOM 3035 O O . LEU A 1 406 ? 20.035 6.711 -7.364 1.00 16.13 431 LEU A O 1
ATOM 3040 N N . LEU A 1 407 ? 18.051 6.221 -8.304 1.00 13.98 432 LEU A N 1
ATOM 3041 C CA . LEU A 1 407 ? 18.685 5.534 -9.434 1.00 12.98 432 LEU A CA 1
ATOM 3042 C C . LEU A 1 407 ? 19.292 6.497 -10.439 1.00 12.54 432 LEU A C 1
ATOM 3043 O O . LEU A 1 407 ? 18.791 7.545 -10.577 1.00 13.05 432 LEU A O 1
ATOM 3048 N N . SER A 1 408 ? 20.400 6.095 -11.023 1.00 9.49 433 SER A N 1
ATOM 3049 C CA . SER A 1 408 ? 20.918 6.806 -12.181 1.00 8.80 433 SER 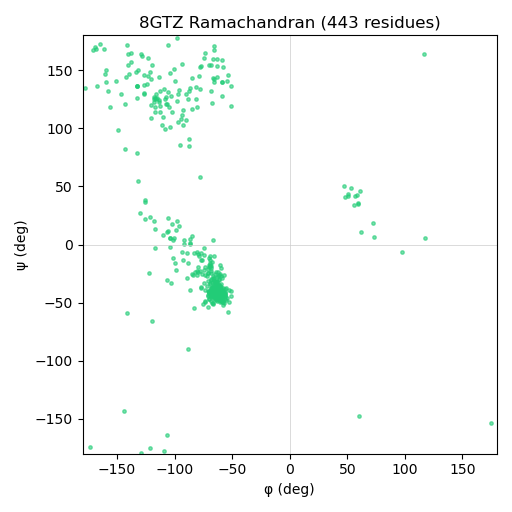A CA 1
ATOM 3050 C C . SER A 1 408 ? 19.926 6.704 -13.335 1.00 13.42 433 SER A C 1
ATOM 3051 O O . SER A 1 408 ? 19.069 5.819 -13.375 1.00 12.68 433 SER A O 1
ATOM 3054 N N . GLU A 1 409 ? 20.053 7.620 -14.296 1.00 11.29 434 GLU A N 1
ATOM 3055 C CA . GLU A 1 409 ? 19.188 7.532 -15.470 1.00 10.79 434 GLU A CA 1
ATOM 3056 C C . GLU A 1 409 ? 19.379 6.210 -16.202 1.00 9.99 434 GLU A C 1
ATOM 3057 O O . GLU A 1 409 ? 18.402 5.582 -16.621 1.00 10.73 434 GLU A O 1
ATOM 3063 N N . ALA A 1 410 ? 20.628 5.766 -16.370 1.00 9.40 435 ALA A N 1
ATOM 3064 C CA . ALA A 1 410 ? 20.861 4.508 -17.072 1.00 9.75 435 ALA A CA 1
ATOM 3065 C C . ALA A 1 410 ? 20.201 3.340 -16.351 1.00 11.58 435 ALA A C 1
ATOM 3066 O O . ALA A 1 410 ? 19.667 2.429 -16.995 1.00 12.76 435 ALA A O 1
ATOM 3068 N N . ASP A 1 411 ? 20.213 3.355 -15.015 1.00 10.71 436 ASP A N 1
ATOM 3069 C CA . ASP A 1 411 ? 19.605 2.249 -14.278 1.00 9.07 436 ASP A CA 1
ATOM 3070 C C . ASP A 1 411 ? 18.093 2.386 -14.186 1.00 11.20 436 ASP A C 1
ATOM 3071 O O . ASP A 1 411 ? 17.400 1.374 -14.037 1.00 9.49 436 ASP A O 1
ATOM 3076 N N . THR A 1 412 ? 17.567 3.614 -14.251 1.00 9.12 437 THR A N 1
ATOM 3077 C CA . THR A 1 412 ? 16.124 3.797 -14.354 1.00 11.64 437 THR A CA 1
ATOM 3078 C C . THR A 1 412 ? 15.606 3.196 -15.652 1.00 10.00 437 THR A C 1
ATOM 3079 O O . THR A 1 412 ? 14.622 2.448 -15.656 1.00 12.04 437 THR A O 1
ATOM 3083 N N . ILE A 1 413 ? 16.258 3.524 -16.769 1.00 10.49 438 ILE A N 1
ATOM 3084 C CA . ILE A 1 413 ? 15.929 2.923 -18.058 1.00 11.63 438 ILE A CA 1
ATOM 3085 C C . ILE A 1 413 ? 16.070 1.409 -17.990 1.00 13.11 438 ILE A C 1
ATOM 3086 O O . ILE A 1 413 ? 15.212 0.664 -18.493 1.00 10.32 438 ILE A O 1
ATOM 3091 N N . ARG A 1 414 ? 17.154 0.931 -17.371 1.00 8.26 439 ARG A N 1
ATOM 3092 C CA . ARG A 1 414 ? 17.374 -0.507 -17.253 1.00 9.94 439 ARG A CA 1
ATOM 3093 C C . ARG A 1 414 ? 16.213 -1.177 -16.541 1.00 8.57 439 ARG A C 1
ATOM 3094 O O . ARG A 1 414 ? 15.689 -2.198 -17.009 1.00 9.06 439 ARG A O 1
ATOM 3102 N N . ALA A 1 415 ? 15.793 -0.610 -15.412 1.00 10.32 440 ALA A N 1
ATOM 3103 C CA . ALA A 1 415 ? 14.722 -1.218 -14.629 1.00 11.05 440 ALA A CA 1
ATOM 3104 C C . ALA A 1 415 ? 13.393 -1.173 -15.373 1.00 9.57 440 ALA A C 1
ATOM 3105 O O . ALA A 1 415 ? 12.603 -2.122 -15.291 1.00 9.85 440 ALA A O 1
ATOM 3107 N N . VAL A 1 416 ? 13.132 -0.095 -16.122 1.00 7.54 441 VAL A N 1
ATOM 3108 C CA . VAL A 1 416 ? 11.927 -0.045 -16.944 1.00 8.58 441 VAL A CA 1
ATOM 3109 C C . VAL A 1 416 ? 11.968 -1.148 -17.998 1.00 7.07 441 VAL A C 1
ATOM 3110 O O . VAL A 1 416 ? 10.974 -1.856 -18.219 1.00 10.11 441 VAL A O 1
ATOM 3114 N N . ARG A 1 417 ? 13.129 -1.346 -18.630 1.00 7.67 442 ARG A N 1
ATOM 3115 C CA . ARG A 1 417 ? 13.268 -2.420 -19.610 1.00 4.89 442 ARG A CA 1
ATOM 3116 C C . ARG A 1 417 ? 13.079 -3.795 -18.972 1.00 8.69 442 ARG A C 1
ATOM 3117 O O . ARG A 1 417 ? 12.405 -4.659 -19.546 1.00 7.38 442 ARG A O 1
ATOM 3125 N N . TRP A 1 418 ? 13.690 -4.029 -17.806 1.00 7.86 443 TRP A N 1
ATOM 3126 C CA . TRP A 1 418 ? 13.423 -5.271 -17.081 1.00 6.46 443 TRP A CA 1
ATOM 3127 C C . TRP A 1 418 ? 11.927 -5.463 -16.891 1.00 7.40 443 TRP A C 1
ATOM 3128 O O . TRP A 1 418 ? 11.388 -6.545 -17.147 1.00 7.17 443 TRP A O 1
ATOM 3139 N N . GLY A 1 419 ? 11.249 -4.416 -16.409 1.00 6.52 444 GLY A N 1
ATOM 3140 C CA . GLY A 1 419 ? 9.832 -4.541 -16.103 1.00 5.34 444 GLY A CA 1
ATOM 3141 C C . GLY A 1 419 ? 8.977 -4.778 -17.333 1.00 7.61 444 GLY A C 1
ATOM 3142 O O . GLY A 1 419 ? 8.024 -5.565 -17.297 1.00 8.32 444 GLY A O 1
ATOM 3143 N N . LYS A 1 420 ? 9.297 -4.104 -18.443 1.00 7.34 445 LYS A N 1
ATOM 3144 C CA . LYS A 1 420 ? 8.533 -4.343 -19.664 1.00 5.21 445 LYS A CA 1
ATOM 3145 C C . LYS A 1 420 ? 8.793 -5.735 -20.232 1.00 6.49 445 LYS A C 1
ATOM 3146 O O . LYS A 1 420 ? 7.899 -6.322 -20.852 1.00 8.30 445 LYS A O 1
ATOM 3152 N N . ALA A 1 421 ? 10.020 -6.255 -20.080 1.00 5.25 446 ALA A N 1
ATOM 3153 C CA . ALA A 1 421 ? 10.311 -7.610 -20.537 1.00 5.52 446 ALA A CA 1
ATOM 3154 C C . ALA A 1 421 ? 9.598 -8.638 -19.671 1.00 6.43 446 ALA A C 1
ATOM 3155 O O . ALA A 1 421 ? 9.031 -9.604 -20.186 1.00 6.66 446 ALA A O 1
ATOM 3157 N N . ILE A 1 422 ? 9.617 -8.441 -18.350 1.00 5.95 447 ILE A N 1
ATOM 3158 C CA . ILE A 1 422 ? 8.828 -9.284 -17.449 1.00 6.21 447 ILE A CA 1
ATOM 3159 C C . ILE A 1 422 ? 7.362 -9.252 -17.847 1.00 6.92 447 ILE A C 1
ATOM 3160 O O . ILE A 1 422 ? 6.706 -10.296 -17.952 1.00 6.63 447 ILE A O 1
ATOM 3165 N N . ARG A 1 423 ? 6.870 -8.063 -18.078 1.00 5.47 448 ARG A N 1
ATOM 3166 C CA . ARG A 1 423 ? 5.432 -7.941 -18.411 1.00 6.35 448 ARG A CA 1
ATOM 3167 C C . ARG A 1 423 ? 5.124 -8.697 -19.725 1.00 7.35 448 ARG A C 1
ATOM 3168 O O . ARG A 1 423 ? 4.104 -9.367 -19.783 1.00 7.54 448 ARG A O 1
ATOM 3176 N N . LEU A 1 424 ? 5.968 -8.520 -20.738 1.00 8.17 449 LEU A N 1
ATOM 3177 C CA . LEU A 1 424 ? 5.758 -9.234 -21.996 1.00 5.63 449 LEU A CA 1
ATOM 3178 C C . LEU A 1 424 ? 5.764 -10.739 -21.771 1.00 5.96 449 LEU A C 1
ATOM 3179 O O . LEU A 1 424 ? 4.870 -11.451 -22.238 1.00 7.96 449 LEU A O 1
ATOM 3184 N N . GLY A 1 425 ? 6.770 -11.239 -21.050 1.00 6.41 450 GLY A N 1
ATOM 3185 C CA . GLY A 1 425 ? 6.868 -12.678 -20.853 1.00 7.29 450 GLY A CA 1
ATOM 3186 C C . GLY A 1 425 ? 5.723 -13.244 -20.035 1.00 7.82 450 GLY A C 1
ATOM 3187 O O . GLY A 1 425 ? 5.203 -14.322 -20.342 1.00 8.72 450 GLY A O 1
ATOM 3188 N N . MET A 1 426 ? 5.319 -12.535 -18.979 1.00 5.17 451 MET A N 1
ATOM 3189 C CA . MET A 1 426 ? 4.197 -12.999 -18.170 1.00 7.93 451 MET A CA 1
ATOM 3190 C C . MET A 1 426 ? 2.900 -12.979 -18.963 1.00 6.82 451 MET A C 1
ATOM 3191 O O . MET A 1 426 ? 2.070 -13.881 -18.815 1.00 7.52 451 MET A O 1
ATOM 3196 N N . ARG A 1 427 ? 2.703 -11.969 -19.817 1.00 6.11 452 ARG A N 1
ATOM 3197 C CA . ARG A 1 427 ? 1.485 -11.917 -20.627 1.00 8.68 452 ARG A CA 1
ATOM 3198 C C . ARG A 1 427 ? 1.492 -13.009 -21.691 1.00 5.97 452 ARG A C 1
ATOM 3199 O O . ARG A 1 427 ? 0.502 -13.731 -21.857 1.00 7.38 452 ARG A O 1
ATOM 3207 N N . LEU A 1 428 ? 2.612 -13.152 -22.410 1.00 6.53 453 LEU A N 1
ATOM 3208 C CA . LEU A 1 428 ? 2.719 -14.137 -23.485 1.00 6.62 453 LEU A CA 1
ATOM 3209 C C . LEU A 1 428 ? 2.408 -15.542 -22.981 1.00 7.61 453 LEU A C 1
ATOM 3210 O O . LEU A 1 428 ? 1.669 -16.302 -23.628 1.00 8.85 453 LEU A O 1
ATOM 3215 N N . SER A 1 429 ? 2.952 -15.893 -21.817 1.00 7.60 454 SER A N 1
ATOM 3216 C CA . SER A 1 429 ? 2.846 -17.229 -21.251 1.00 8.36 454 SER A CA 1
ATOM 3217 C C . SER A 1 429 ? 1.625 -17.429 -20.365 1.00 9.26 454 SER A C 1
ATOM 3218 O O . SER A 1 429 ? 1.401 -18.559 -19.911 1.00 8.84 454 SER A O 1
ATOM 3221 N N . GLY A 1 430 ? 0.871 -16.371 -20.065 1.00 8.38 455 GLY A N 1
ATOM 3222 C CA . GLY A 1 430 ? -0.172 -16.443 -19.051 1.00 7.49 455 GLY A CA 1
ATOM 3223 C C . GLY A 1 430 ? 0.358 -16.764 -17.666 1.00 7.56 455 GLY A C 1
ATOM 3224 O O . GLY A 1 430 ? -0.422 -17.040 -16.750 1.00 9.39 455 GLY A O 1
ATOM 3225 N N . GLY A 1 431 ? 1.683 -16.715 -17.501 1.00 8.11 456 GLY A N 1
ATOM 3226 C CA . GLY A 1 431 ? 2.344 -17.025 -16.249 1.00 8.58 456 GLY A CA 1
ATOM 3227 C C . GLY A 1 431 ? 2.883 -18.436 -16.171 1.00 8.17 456 GLY A C 1
ATOM 3228 O O . GLY A 1 431 ? 3.567 -18.774 -15.193 1.00 10.50 456 GLY A O 1
ATOM 3229 N N . VAL A 1 432 ? 2.595 -19.262 -17.175 1.00 7.84 457 VAL A N 1
ATOM 3230 C CA . VAL A 1 432 ? 3.091 -20.632 -17.245 1.00 9.30 457 VAL A CA 1
ATOM 3231 C C . VAL A 1 432 ? 4.349 -20.553 -18.106 1.00 9.01 457 VAL A C 1
ATOM 3232 O O . VAL A 1 432 ? 4.315 -20.731 -19.325 1.00 9.04 457 VAL A O 1
ATOM 3236 N N . THR A 1 433 ? 5.473 -20.250 -17.461 1.00 10.03 458 THR A N 1
ATOM 3237 C CA . THR A 1 433 ? 6.639 -19.756 -18.186 1.00 8.71 458 THR A CA 1
ATOM 3238 C C . THR A 1 433 ? 7.447 -20.847 -18.875 1.00 11.27 458 THR A C 1
ATOM 3239 O O . THR A 1 433 ? 8.380 -20.512 -19.625 1.00 12.35 458 THR A O 1
ATOM 3243 N N . THR A 1 434 ? 7.140 -22.126 -18.640 1.00 11.54 459 THR A N 1
ATOM 3244 C CA . THR A 1 434 ? 7.740 -23.173 -19.464 1.00 10.77 459 THR A CA 1
ATOM 3245 C C . THR A 1 434 ? 7.443 -22.957 -20.940 1.00 10.94 459 THR A C 1
ATOM 3246 O O . THR A 1 434 ? 8.214 -23.406 -21.799 1.00 12.94 459 THR A O 1
ATOM 3250 N N . SER A 1 435 ? 6.331 -22.282 -21.265 1.00 10.65 460 SER A N 1
ATOM 3251 C CA . SER A 1 435 ? 6.016 -22.026 -22.663 1.00 9.85 460 SER A CA 1
ATOM 3252 C C . SER A 1 435 ? 6.987 -21.049 -23.304 1.00 10.66 460 SER A C 1
ATOM 3253 O O . SER A 1 435 ? 7.087 -21.016 -24.537 1.00 11.52 460 SER A O 1
ATOM 3256 N N . LEU A 1 436 ? 7.703 -20.256 -22.501 1.00 9.88 461 LEU A N 1
ATOM 3257 C CA . LEU A 1 436 ? 8.617 -19.275 -23.065 1.00 12.33 461 LEU A CA 1
ATOM 3258 C C . LEU A 1 436 ? 9.828 -19.923 -23.706 1.00 14.66 461 LEU A C 1
ATOM 3259 O O . LEU A 1 436 ? 10.514 -19.265 -24.497 1.00 18.51 461 LEU A O 1
ATOM 3264 N N . LYS A 1 437 ? 10.102 -21.189 -23.385 1.00 12.17 462 LYS A N 1
ATOM 3265 C CA . LYS A 1 437 ? 11.234 -21.879 -23.989 1.00 17.87 462 LYS A CA 1
ATOM 3266 C C . LYS A 1 437 ? 11.117 -21.979 -25.503 1.00 17.30 462 LYS A C 1
ATOM 3267 O O . LYS A 1 437 ? 12.132 -22.197 -26.174 1.00 18.60 462 LYS A O 1
ATOM 3273 N N . LYS A 1 438 ? 9.925 -21.794 -26.071 1.00 9.83 463 LYS A N 1
ATOM 3274 C CA . LYS A 1 438 ? 9.777 -21.865 -27.516 1.00 11.70 463 LYS A CA 1
ATOM 3275 C C . LYS A 1 438 ? 9.826 -20.495 -28.174 1.00 14.27 463 LYS A C 1
ATOM 3276 O O . LYS A 1 438 ? 9.428 -20.353 -29.333 1.00 15.04 463 LYS A O 1
ATOM 3282 N N . SER A 1 439 ? 10.308 -19.481 -27.462 1.00 11.91 464 SER A N 1
ATOM 3283 C CA . SER A 1 439 ? 10.500 -18.181 -28.078 1.00 12.34 464 SER A CA 1
ATOM 3284 C C . SER A 1 439 ? 11.798 -17.568 -27.575 1.00 12.71 464 SER A C 1
ATOM 3285 O O . SER A 1 439 ? 12.391 -18.019 -26.596 1.00 12.35 464 SER A O 1
ATOM 3288 N N . THR A 1 440 ? 12.258 -16.556 -28.299 1.00 12.21 465 THR A N 1
ATOM 3289 C CA A THR A 1 440 ? 13.414 -15.772 -27.900 0.55 12.35 465 THR A CA 1
ATOM 3290 C CA B THR A 1 440 ? 13.422 -15.769 -27.914 0.45 12.38 465 THR A CA 1
ATOM 3291 C C . THR A 1 440 ? 13.073 -14.300 -28.067 1.00 9.73 465 THR A C 1
ATOM 3292 O O . THR A 1 440 ? 12.361 -13.923 -29.001 1.00 12.09 465 THR A O 1
ATOM 3299 N N . ILE A 1 441 ? 13.573 -13.475 -27.154 1.00 9.77 466 ILE A N 1
ATOM 3300 C CA . ILE A 1 441 ? 13.397 -12.028 -27.240 1.00 9.81 466 ILE A CA 1
ATOM 3301 C C . ILE A 1 441 ? 14.781 -11.391 -27.304 1.00 10.99 466 ILE A C 1
ATOM 3302 O O . ILE A 1 441 ? 15.611 -11.577 -26.402 1.00 12.06 466 ILE A O 1
ATOM 3307 N N . LEU A 1 442 ? 15.048 -10.674 -28.391 1.00 8.83 467 LEU A N 1
ATOM 3308 C CA . LEU A 1 442 ? 16.401 -10.222 -28.674 1.00 10.22 467 LEU A CA 1
ATOM 3309 C C . LEU A 1 442 ? 16.389 -8.759 -29.067 1.00 10.28 467 LEU A C 1
ATOM 3310 O O . LEU A 1 442 ? 15.422 -8.268 -29.647 1.00 11.84 467 LEU A O 1
ATOM 3315 N N . TYR A 1 443 ? 17.482 -8.073 -28.730 1.00 9.69 468 TYR A N 1
ATOM 3316 C CA . TYR A 1 443 ? 17.712 -6.686 -29.114 1.00 10.54 468 TYR A CA 1
ATOM 3317 C C . TYR A 1 443 ? 18.942 -6.602 -30.000 1.00 15.83 468 TYR A C 1
ATOM 3318 O O . TYR A 1 443 ? 20.023 -7.048 -29.608 1.00 16.45 468 TYR A O 1
ATOM 3327 N N . ARG A 1 444 ? 18.789 -5.999 -31.174 1.00 17.78 469 ARG A N 1
ATOM 3328 C CA . ARG A 1 444 ? 19.968 -5.678 -31.962 1.00 21.19 469 ARG A CA 1
ATOM 3329 C C . ARG A 1 444 ? 19.616 -4.585 -32.958 1.00 32.05 469 ARG A C 1
ATOM 3330 O O . ARG A 1 444 ? 18.527 -4.596 -33.541 1.00 27.69 469 ARG A O 1
ATOM 3338 N N . ASN A 1 445 ? 20.544 -3.645 -33.133 1.00 35.94 470 ASN A N 1
ATOM 3339 C CA . ASN A 1 445 ? 20.449 -2.612 -34.163 1.00 35.51 470 ASN A CA 1
ATOM 3340 C C . ASN A 1 445 ? 19.120 -1.867 -34.076 1.00 29.31 470 ASN A C 1
ATOM 3341 O O . ASN A 1 445 ? 18.418 -1.676 -35.071 1.00 27.93 470 ASN A O 1
ATOM 3346 N N . ASN A 1 446 ? 18.781 -1.444 -32.856 1.00 21.35 471 ASN A N 1
ATOM 3347 C CA . ASN A 1 446 ? 17.551 -0.697 -32.591 1.00 23.47 471 ASN A CA 1
ATOM 3348 C C . ASN A 1 446 ? 16.316 -1.456 -33.082 1.00 13.92 471 ASN A C 1
ATOM 3349 O O . ASN A 1 446 ? 15.325 -0.860 -33.522 1.00 15.43 471 ASN A O 1
ATOM 3354 N N . LYS A 1 447 ? 16.372 -2.787 -33.000 1.00 16.67 472 LYS A N 1
ATOM 3355 C CA . LYS A 1 447 ? 15.221 -3.649 -33.235 1.00 13.75 472 LYS A CA 1
ATOM 3356 C C . LYS A 1 447 ? 15.034 -4.577 -32.047 1.00 12.58 472 LYS A C 1
ATOM 3357 O O . LYS A 1 447 ? 16.002 -5.149 -31.538 1.00 13.86 472 LYS A O 1
ATOM 3363 N N . ILE A 1 448 ? 13.786 -4.742 -31.624 1.00 10.28 473 ILE A N 1
ATOM 3364 C CA . ILE A 1 448 ? 13.412 -5.749 -30.638 1.00 11.74 473 ILE A CA 1
ATOM 3365 C C . ILE A 1 448 ? 12.679 -6.845 -31.392 1.00 12.35 473 ILE A C 1
ATOM 3366 O O . ILE A 1 448 ? 11.668 -6.576 -32.051 1.00 13.05 473 ILE A O 1
ATOM 3371 N N . ILE A 1 449 ? 13.196 -8.070 -31.331 1.00 11.00 474 ILE A N 1
ATOM 3372 C CA . ILE A 1 449 ? 12.695 -9.170 -32.150 1.00 10.84 474 ILE A CA 1
ATOM 3373 C C . ILE A 1 449 ? 12.158 -10.265 -31.241 1.00 10.54 474 ILE A C 1
ATOM 3374 O O . ILE A 1 449 ? 12.892 -10.803 -30.407 1.00 11.17 474 ILE A O 1
ATOM 3379 N N . LEU A 1 450 ? 10.887 -10.613 -31.416 1.00 10.10 475 LEU A N 1
ATOM 3380 C CA . LEU A 1 450 ? 10.292 -11.744 -30.713 1.00 12.26 475 LEU A CA 1
ATOM 3381 C C . LEU A 1 450 ? 10.226 -12.897 -31.707 1.00 12.36 475 LEU A C 1
ATOM 3382 O O . LEU A 1 450 ? 9.502 -12.820 -32.702 1.00 10.99 475 LEU A O 1
ATOM 3387 N N . GLN A 1 451 ? 10.994 -13.939 -31.414 1.00 12.18 476 GLN A N 1
ATOM 3388 C CA . GLN A 1 451 ? 11.075 -15.075 -32.356 1.00 13.64 476 GLN A CA 1
ATOM 3389 C C . GLN A 1 451 ? 10.351 -16.288 -31.791 1.00 13.84 476 GLN A C 1
ATOM 3390 O O . GLN A 1 451 ? 10.662 -16.650 -30.690 1.00 18.74 476 GLN A O 1
ATOM 3396 N N . PHE A 1 452 ? 9.410 -16.849 -32.528 1.00 11.98 477 PHE A N 1
ATOM 3397 C CA . PHE A 1 452 ? 8.749 -18.092 -32.144 1.00 13.47 477 PHE A CA 1
ATOM 3398 C C . PHE A 1 452 ? 9.405 -19.257 -32.878 1.00 17.66 477 PHE A C 1
ATOM 3399 O O . PHE A 1 452 ? 9.442 -19.266 -34.110 1.00 17.50 477 PHE A O 1
ATOM 3407 N N . SER A 1 453 ? 9.900 -20.240 -32.130 1.00 13.74 478 SER A N 1
ATOM 3408 C CA . SER A 1 453 ? 10.283 -21.526 -32.711 1.00 15.03 478 SER A CA 1
ATOM 3409 C C . SER A 1 453 ? 9.256 -22.605 -32.407 1.00 20.04 478 SER A C 1
ATOM 3410 O O . SER A 1 453 ? 9.413 -23.752 -32.841 1.00 20.65 478 SER A O 1
ATOM 3413 N N . GLY A 1 454 ? 8.228 -22.255 -31.651 1.00 13.38 479 GLY A N 1
ATOM 3414 C CA . GLY A 1 454 ? 7.097 -23.107 -31.377 1.00 14.84 479 GLY A CA 1
ATOM 3415 C C . GLY A 1 454 ? 6.092 -22.278 -30.610 1.00 11.03 479 GLY A C 1
ATOM 3416 O O . GLY A 1 454 ? 6.282 -21.074 -30.422 1.00 11.58 479 GLY A O 1
ATOM 3417 N N . ASN A 1 455 ? 5.020 -22.934 -30.157 1.00 13.13 480 ASN A N 1
ATOM 3418 C CA . ASN A 1 455 ? 3.914 -22.239 -29.480 1.00 15.58 480 ASN A CA 1
ATOM 3419 C C . ASN A 1 455 ? 3.467 -21.012 -30.269 1.00 13.26 480 ASN A C 1
ATOM 3420 O O . ASN A 1 455 ? 3.163 -19.959 -29.702 1.00 9.89 480 ASN A O 1
ATOM 3425 N N . TYR A 1 456 ? 3.411 -21.167 -31.596 1.00 13.58 481 TYR A N 1
ATOM 3426 C CA . TYR A 1 456 ? 3.043 -20.064 -32.477 1.00 10.31 481 TYR A CA 1
ATOM 3427 C C . TYR A 1 456 ? 1.659 -19.517 -32.162 1.00 10.13 481 TYR A C 1
ATOM 3428 O O . TYR A 1 456 ? 1.398 -18.335 -32.400 1.00 12.50 481 TYR A O 1
ATOM 3437 N N . LYS A 1 457 ? 0.767 -20.354 -31.637 1.00 13.06 482 LYS A N 1
ATOM 3438 C CA . LYS A 1 457 ? -0.593 -19.928 -31.341 1.00 11.51 482 LYS A CA 1
ATOM 3439 C C . LYS A 1 457 ? -0.663 -18.938 -30.187 1.00 10.98 482 LYS A C 1
ATOM 3440 O O . LYS A 1 457 ? -1.713 -18.315 -29.997 1.00 10.50 482 LYS A O 1
ATOM 3446 N N . LEU A 1 458 ? 0.415 -18.772 -29.422 1.00 9.26 483 LEU A N 1
ATOM 3447 C CA . LEU A 1 458 ? 0.396 -17.766 -28.368 1.00 8.98 483 LEU A CA 1
ATOM 3448 C C . LEU A 1 458 ? 0.504 -16.344 -28.899 1.00 10.83 483 LEU A C 1
ATOM 3449 O O . LEU A 1 458 ? 0.327 -15.407 -28.117 1.00 11.93 483 LEU A O 1
ATOM 3454 N N . LYS A 1 459 ? 0.780 -16.148 -30.189 1.00 10.56 484 LYS A N 1
ATOM 3455 C CA . LYS A 1 459 ? 0.797 -14.794 -30.729 1.00 9.56 484 LYS A CA 1
ATOM 3456 C C . LYS A 1 459 ? -0.609 -14.209 -30.670 1.00 11.52 484 LYS A C 1
ATOM 3457 O O . LYS A 1 459 ? -1.599 -14.909 -30.901 1.00 14.39 484 LYS A O 1
ATOM 3463 N N . GLY A 1 460 ? -0.700 -12.932 -30.308 1.00 10.16 485 GLY A N 1
ATOM 3464 C CA . GLY A 1 460 ? -1.987 -12.256 -30.248 1.00 10.33 485 GLY A CA 1
ATOM 3465 C C . GLY A 1 460 ? -1.797 -10.768 -30.064 1.00 10.50 485 GLY A C 1
ATOM 3466 O O . GLY A 1 460 ? -0.692 -10.289 -29.794 1.00 10.48 485 GLY A O 1
ATOM 3467 N N . GLU A 1 461 ? -2.905 -10.037 -30.212 1.00 10.01 486 GLU A N 1
ATOM 3468 C CA . GLU A 1 461 ? -2.841 -8.575 -30.193 1.00 8.42 486 GLU A CA 1
ATOM 3469 C C . GLU A 1 461 ? -2.334 -8.036 -28.860 1.00 10.62 486 GLU A C 1
ATOM 3470 O O . GLU A 1 461 ? -1.595 -7.042 -28.829 1.00 10.68 486 GLU A O 1
ATOM 3476 N N . THR A 1 462 ? -2.742 -8.641 -27.740 1.00 9.84 487 THR A N 1
ATOM 3477 C CA . THR A 1 462 ? -2.271 -8.111 -26.465 1.00 8.03 487 THR A CA 1
ATOM 3478 C C . THR A 1 462 ? -0.767 -8.338 -26.317 1.00 9.08 487 THR A C 1
ATOM 3479 O O . THR A 1 462 ? -0.053 -7.478 -25.793 1.00 9.63 487 THR A O 1
ATOM 3483 N N . VAL A 1 463 ? -0.269 -9.482 -26.802 1.00 9.69 488 VAL A N 1
ATOM 3484 C CA . VAL A 1 463 ? 1.172 -9.725 -26.842 1.00 8.75 488 VAL A CA 1
ATOM 3485 C C . VAL A 1 463 ? 1.874 -8.668 -27.689 1.00 9.67 488 VAL A C 1
ATOM 3486 O O . VAL A 1 463 ? 2.924 -8.139 -27.301 1.00 8.95 488 VAL A O 1
ATOM 3490 N N . LEU A 1 464 ? 1.310 -8.339 -28.855 1.00 7.35 489 LEU A N 1
ATOM 3491 C CA . LEU A 1 464 ? 1.948 -7.344 -29.716 1.00 8.53 489 LEU A CA 1
ATOM 3492 C C . LEU A 1 464 ? 2.002 -5.977 -29.043 1.00 9.01 489 LEU A C 1
ATOM 3493 O O . LEU A 1 464 ? 2.994 -5.251 -29.186 1.00 11.05 489 LEU A O 1
ATOM 3498 N N . ARG A 1 465 ? 0.945 -5.601 -28.308 1.00 8.22 490 ARG A N 1
ATOM 3499 C CA . ARG A 1 465 ? 0.975 -4.338 -27.573 1.00 8.59 490 ARG A CA 1
ATOM 3500 C C . ARG A 1 465 ? 2.086 -4.332 -26.530 1.00 10.24 490 ARG A C 1
ATOM 3501 O O . ARG A 1 465 ? 2.835 -3.352 -26.416 1.00 10.62 490 ARG A O 1
ATOM 3509 N N . ARG A 1 466 ? 2.224 -5.420 -25.768 1.00 8.56 491 ARG A N 1
ATOM 3510 C CA . ARG A 1 466 ? 3.306 -5.490 -24.789 1.00 8.20 491 ARG A CA 1
ATOM 3511 C C . ARG A 1 466 ? 4.669 -5.474 -25.466 1.00 7.73 491 ARG A C 1
ATOM 3512 O O . ARG A 1 466 ? 5.633 -4.911 -24.924 1.00 8.08 491 ARG A O 1
ATOM 3520 N N . LEU A 1 467 ? 4.774 -6.114 -26.637 1.00 8.69 492 LEU A N 1
ATOM 3521 C CA . LEU A 1 467 ? 6.028 -6.098 -27.385 1.00 7.53 492 LEU A CA 1
ATOM 3522 C C . LEU A 1 467 ? 6.375 -4.686 -27.844 1.00 8.61 492 LEU A C 1
ATOM 3523 O O . LEU A 1 467 ? 7.533 -4.257 -27.732 1.00 9.13 492 LEU A O 1
ATOM 3528 N N . ARG A 1 468 ? 5.384 -3.950 -28.364 1.00 8.08 493 ARG A N 1
ATOM 3529 C CA . ARG A 1 468 ? 5.624 -2.569 -28.772 1.00 8.29 493 ARG A CA 1
ATOM 3530 C C . ARG A 1 468 ? 6.073 -1.717 -27.590 1.00 10.09 493 ARG A C 1
ATOM 3531 O O . ARG A 1 468 ? 6.970 -0.875 -27.725 1.00 11.28 493 ARG A O 1
ATOM 3539 N N . SER A 1 469 ? 5.459 -1.919 -26.419 1.00 9.65 494 SER A N 1
ATOM 3540 C CA . SER A 1 469 ? 5.851 -1.154 -25.242 1.00 7.98 494 SER A CA 1
ATOM 3541 C C . SER A 1 469 ? 7.290 -1.454 -24.832 1.00 9.09 494 SER A C 1
ATOM 3542 O O . SER A 1 469 ? 8.051 -0.535 -24.490 1.00 9.21 494 SER A O 1
ATOM 3545 N N . LEU A 1 470 ? 7.679 -2.732 -24.841 1.00 8.14 495 LEU A N 1
ATOM 3546 C CA . LEU A 1 470 ? 9.076 -3.084 -24.581 1.00 6.06 495 LEU A CA 1
ATOM 3547 C C . LEU A 1 470 ? 9.995 -2.410 -25.592 1.00 10.16 495 LEU A C 1
ATOM 3548 O O . LEU A 1 470 ? 11.026 -1.821 -25.227 1.00 9.29 495 LEU A O 1
ATOM 3553 N N . ALA A 1 471 ? 9.639 -2.495 -26.877 1.00 9.05 496 ALA A N 1
ATOM 3554 C CA . ALA A 1 471 ? 10.454 -1.858 -27.903 1.00 7.10 496 ALA A CA 1
ATOM 3555 C C . ALA A 1 471 ? 10.588 -0.359 -27.654 1.00 9.02 496 ALA A C 1
ATOM 3556 O O . ALA A 1 471 ? 11.684 0.200 -27.801 1.00 11.62 496 ALA A O 1
ATOM 3558 N N . SER A 1 472 ? 9.499 0.308 -27.237 1.00 10.57 497 SER A N 1
ATOM 3559 C CA A SER A 1 472 ? 9.574 1.739 -26.944 0.54 10.64 497 SER A CA 1
ATOM 3560 C CA B SER A 1 472 ? 9.579 1.739 -26.947 0.46 10.65 497 SER A CA 1
ATOM 3561 C C . SER A 1 472 ? 10.603 2.031 -25.854 1.00 11.54 497 SER A C 1
ATOM 3562 O O . SER A 1 472 ? 11.314 3.044 -25.913 1.00 13.26 497 SER A O 1
ATOM 3567 N N . SER A 1 473 ? 10.701 1.151 -24.849 1.00 9.60 498 SER A N 1
ATOM 3568 C CA . SER A 1 473 ? 11.672 1.336 -23.775 1.00 11.01 498 SER A CA 1
ATOM 3569 C C . SER A 1 473 ? 13.105 1.154 -24.251 1.00 11.14 498 SER A C 1
ATOM 3570 O O . SER A 1 473 ? 14.036 1.596 -23.561 1.00 12.27 498 SER A O 1
ATOM 3573 N N . PHE A 1 474 ? 13.302 0.522 -25.408 1.00 10.27 499 PHE A N 1
ATOM 3574 C CA . PHE A 1 474 ? 14.613 0.369 -26.022 1.00 11.26 499 PHE A CA 1
ATOM 3575 C C . PHE A 1 474 ? 14.846 1.372 -27.149 1.00 11.37 499 PHE A C 1
ATOM 3576 O O . PHE A 1 474 ? 15.856 1.268 -27.847 1.00 14.58 499 PHE A O 1
ATOM 3584 N N . GLU A 1 475 ? 13.923 2.316 -27.360 1.00 11.73 500 GLU A N 1
ATOM 3585 C CA . GLU A 1 475 ? 13.972 3.212 -28.523 1.00 15.52 500 GLU A CA 1
ATOM 3586 C C . GLU A 1 475 ? 14.149 2.402 -29.806 1.00 16.72 500 GLU A C 1
ATOM 3587 O O . GLU A 1 475 ? 14.927 2.748 -30.698 1.00 16.32 500 GLU A O 1
ATOM 3593 N N . ALA A 1 476 ? 13.406 1.303 -29.891 1.00 11.02 501 ALA A N 1
ATOM 3594 C CA . ALA A 1 476 ? 13.540 0.312 -30.938 1.00 11.87 501 ALA A CA 1
ATOM 3595 C C . ALA A 1 476 ? 12.217 0.131 -31.667 1.00 7.79 501 ALA A C 1
ATOM 3596 O O . ALA A 1 476 ? 11.149 0.493 -31.164 1.00 12.01 501 ALA A O 1
ATOM 3598 N N . SER A 1 477 ? 12.322 -0.430 -32.867 1.00 10.51 502 SER A N 1
ATOM 3599 C CA . SER A 1 477 ? 11.179 -0.910 -33.629 1.00 9.95 502 SER A CA 1
ATOM 3600 C C . SER A 1 477 ? 11.073 -2.421 -33.456 1.00 13.31 502 SER A C 1
ATOM 3601 O O . SER A 1 477 ? 12.085 -3.131 -33.445 1.00 13.49 502 SER A O 1
ATOM 3604 N N . GLU A 1 478 ? 9.849 -2.918 -33.325 1.00 10.36 503 GLU A N 1
ATOM 3605 C CA . GLU A 1 478 ? 9.640 -4.318 -32.987 1.00 12.35 503 GLU A CA 1
ATOM 3606 C C . GLU A 1 478 ? 9.290 -5.158 -34.212 1.00 10.89 503 GLU A C 1
ATOM 3607 O O . GLU A 1 478 ? 8.716 -4.669 -35.190 1.00 13.79 503 GLU A O 1
ATOM 3613 N N . VAL A 1 479 ? 9.670 -6.437 -34.148 1.00 9.88 504 VAL A N 1
ATOM 3614 C CA . VAL A 1 479 ? 9.398 -7.413 -35.197 1.00 14.14 504 VAL A CA 1
ATOM 3615 C C . VAL A 1 479 ? 9.012 -8.721 -34.523 1.00 12.69 504 VAL A C 1
ATOM 3616 O O . VAL A 1 479 ? 9.525 -9.058 -33.454 1.00 12.30 504 VAL A O 1
ATOM 3620 N N . VAL A 1 480 ? 8.116 -9.474 -35.160 1.00 13.10 505 VAL A N 1
ATOM 3621 C CA . VAL A 1 480 ? 7.837 -10.854 -34.780 1.00 10.30 505 VAL A CA 1
ATOM 3622 C C . VAL A 1 480 ? 8.324 -11.769 -35.896 1.00 19.47 505 VAL A C 1
ATOM 3623 O O . VAL A 1 480 ? 8.039 -11.522 -37.075 1.00 20.25 505 VAL A O 1
ATOM 3627 N N . GLU A 1 481 ? 9.060 -12.817 -35.530 1.00 15.23 506 GLU A N 1
ATOM 3628 C CA . GLU A 1 481 ? 9.554 -13.803 -36.484 1.00 15.89 506 GLU A CA 1
ATOM 3629 C C . GLU A 1 481 ? 9.091 -15.197 -36.086 1.00 15.91 506 GLU A C 1
ATOM 3630 O O . GLU A 1 481 ? 9.111 -15.556 -34.905 1.00 17.79 506 GLU A O 1
ATOM 3636 N N . PHE A 1 482 ? 8.676 -15.981 -37.080 1.00 17.40 507 PHE A N 1
ATOM 3637 C CA . PHE A 1 482 ? 8.363 -17.394 -36.916 1.00 22.42 507 PHE A CA 1
ATOM 3638 C C . PHE A 1 482 ? 9.491 -18.217 -37.528 1.00 21.22 507 PHE A C 1
ATOM 3639 O O . PHE A 1 482 ? 9.904 -17.960 -38.665 1.00 26.69 507 PHE A O 1
ATOM 3647 N N . LEU A 1 483 ? 9.981 -19.202 -36.785 1.00 18.79 508 LEU A N 1
ATOM 3648 C CA . LEU A 1 483 ? 11.102 -20.012 -37.257 1.00 28.94 508 LEU A CA 1
ATOM 3649 C C . LEU A 1 483 ? 10.704 -21.475 -37.325 1.00 34.72 508 LEU A C 1
ATOM 3650 O O . LEU A 1 483 ? 9.842 -21.913 -36.569 1.00 28.89 508 LEU A O 1
#

Secondary structure (DSSP, 8-state):
--EEEEEE-SSEEEEEEESSSSSSPPEEEEEEEE--TTTTHHHHSS--HHHHHHHHHHHHHHHHHHHHTT-SEEEEEEEHHHHTSTTHHHHHHHHHHHT--EEEEPHHHHHHHHHHHHHHHSTT--EEEEEE-SS-EEEEEEETTEEEEEEEES--HHHHHHHHHH-TTHHHHHHHHHHTT-TTGGGG-S-EEEEESHHHHHHHHHHHHHTT-SS---TT-EE-TTSHHHHHHHHHH---HHHHHHHHHHHHHHHTT-SEEEE-S--HHHHHHHHTS-HHHHTS-HHHHHHHHHHHHH-BTB--HHHHHHHHGGG-TTS-GGGHHHHHHHHHTTTTTTTS-GGGHHHHHHHHHHTS---S--HHHHHHHHHHHHHHT------SSS-HHHHHHHHHHHHHHHHHHHHHTT-GGGGGGEEEEEETTEEEEEESS-GGG--HHHHHHHHHHHHHTT-EEEEEE-

Nearest PDB structures (foldseek):
  8gtz-assembly1_A  TM=1.002E+00  e=1.013E-83  Zymomonas mobilis
  8gty-assembly1_A  TM=9.743E-01  e=1.088E-72  Zymomonas mobilis subsp. mobilis ZM4 = ATCC 31821
  1t6c-assembly1_A  TM=7.956E-01  e=5.640E-19  Aquifex aeolicus VF5
  1t6d-assembly2_B  TM=7.548E-01  e=1.994E-19  Aquifex aeolicus VF5
  2j4r-assembly2_B  TM=7.960E-01  e=6.705E-18  Aquifex aeolicus

Radius of gyration: 25.44 Å; Cα contacts (8 Å, |Δi|>4): 911; chains: 1; bounding box: 52×48×81 Å

Organism: Zymomonas mobilis subsp. mobilis (strain ATCC 31821 / ZM4 / CP4) (NCBI:txid264203)

=== Feature glossary ===
Legend for the data blocks above and below:

— What the protein is —

The amino-acid sequence is the protein's primary structure: the linear order of residues from the N-terminus to the C-terminus, written in one-letter code. Everything else here — the 3D coordinates, the secondary structure, the domain annotations — is ultimately a consequence of this string.

Database cross-references. InterPro integrates a dozen domain/family signature databases into unified entries with residue-range hits. GO terms attach function/process/location labels with evidence codes. CATH codes position the fold in a four-level structural taxonomy. Organism is the NCBI-taxonomy species name.

— Where its atoms are —

The mmCIF block holds 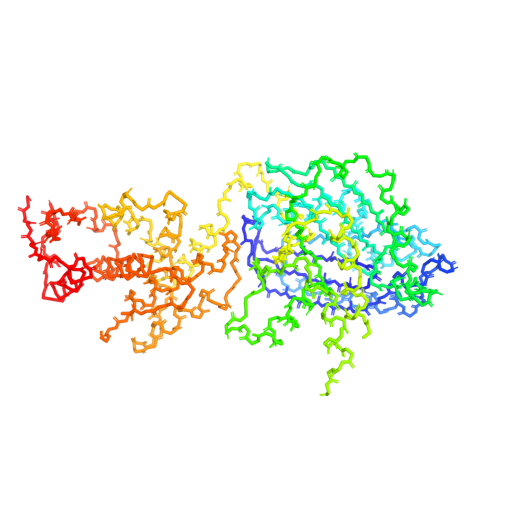the 3D Cartesian coordinates of each backbone atom (N, Cα, C, O) in ångströms. mmCIF is the PDB's canonical archive format — a tagged-loop text representation of the atomic model.

The six renders are orthographic views along the three Cartesian axes in both directions. Representation (cartoon, sticks, or surface) and color scheme (sequence-rainbow or by-chain) vary across proteins so the training set covers all the common visualization conventions.

— Local backbone conformation —

Secondary structure is the local, repeating backbone conformation. DSSP classifies it into eight states by reading the hydrogen-bond network: three helix types (H, G, I), two β types (E, B), two non-regular types (T, S), and unstructured coil (-).

SS3 is a coarse helix/strand/coil call (letters a/b/c) made by the P-SEA algorithm from inter-Cα distances and dihedrals. It is less detailed than DSSP but needs only Cα positions.

Backbone dihedral angles. Every residue except chain termini has a φ (preceding-C → N → Cα → C) and a ψ (N → Cα → C → next-N). They are reported in degrees following the IUPAC sign convention. Secondary structure is essentially a statement about which (φ, ψ) basin each residue occupies.

— Global shape and packing —

The geometric summary reports three shape descriptors. Rg (radius of gyration) measures how spread out the Cα atoms are about their centre of mass; compact globular proteins have small Rg, elongated or unfolded ones large. Cα contacts (<8 Å, |i−j|>4) count long-range residue pairs in spatial proximity — high for tightly packed folds, near zero for rods or random coil. The bounding-box extents give the protein's footprint along x, y, z in Å.

Solvent accessibility: the surface area of each residue that a 1.4 Å water probe can touch, in Å². When only backbone atoms are present the absolute values are lower than full-atom SASA (side chains contribute most of the area) and are flagged as backbone-only.

Plot images: a contact map (which residues are close in 3D, as an N×N binary image), a Ramachandran scatter (backbone torsion angles, revealing secondary-structure composition at a glance), and — for AlphaFold structures — a PAE heatmap (pairwise prediction confidence).

— Structural neighborhood —

Foldseek's 3Di representation compresses backbone geometry into a per-residue letter drawn from a learned twenty-state alphabet. It captures the tertiary interaction pattern around each residue — which residues are packed against it in space, regardless of where they are in sequence.

Structural nearest neighbors (via Foldseek easy-search vs the PDB). Reported per hit: target PDB id, E-value, and alignment TM-score. A TM-score above ~0.5 is the conventional threshold for 'same fold'.

— Confidence and disorder —

pLDDT (predicted Local Distance Difference Test) is AlphaFold's per-residue confidence score, ranging from 0 to 100. Values above 90 indicate high confidence (typically well-packed cores); 70–90 is confident; 50–70 low confidence; below 50 usually means the region is disordered or the prediction is unreliable there. AlphaFold stores pLDDT in the mmCIF B-factor column.

For experimental (PDB) structures, the B-factor (temperature factor) quantifies the positional spread of each atom in the crystal — a combination of thermal vibration and static disorder — in units of Å². High B-factors mark flexible loops or poorly resolved regions; low B-factors mark the rigid, well-ordered core.

Predicted Aligned Error (PAE) is an AlphaFold confidence matrix: entry (i, j) is the expected error in the position of residue j, in ångströms, when the prediction is superimposed on the true structure at residue i. Low PAE within a block of residues means that block is internally rigid and well-predicted; high PAE between two blocks means their relative placement is uncertain even if each block individually is confident.